Protein AF-A0A2D6MKY8-F1 (afdb_monomer)

Structure (mmCIF, N/CA/C/O backbone):
data_AF-A0A2D6MKY8-F1
#
_entry.id   AF-A0A2D6MKY8-F1
#
loop_
_atom_site.group_PDB
_atom_site.id
_atom_site.type_symbol
_atom_site.label_atom_id
_atom_site.label_alt_id
_atom_site.label_comp_id
_atom_site.label_asym_id
_atom_site.label_entity_id
_atom_site.label_seq_id
_atom_site.pdbx_PDB_ins_code
_atom_site.Cartn_x
_atom_site.Cartn_y
_atom_site.Cartn_z
_atom_site.occupancy
_atom_site.B_iso_or_equiv
_atom_site.auth_seq_id
_atom_site.auth_comp_id
_atom_site.auth_asym_id
_atom_site.auth_atom_id
_atom_site.pdbx_PDB_model_num
ATOM 1 N N . MET A 1 1 ? 6.690 17.972 -72.635 1.00 41.25 1 MET A N 1
ATOM 2 C CA . MET A 1 1 ? 5.866 16.744 -72.616 1.00 41.25 1 MET A CA 1
ATOM 3 C C . MET A 1 1 ? 5.129 16.694 -71.285 1.00 41.25 1 MET A C 1
ATOM 5 O O . MET A 1 1 ? 5.788 16.680 -70.257 1.00 41.25 1 MET A O 1
ATOM 9 N N . LYS A 1 2 ? 3.791 16.780 -71.286 1.00 45.19 2 LYS A N 1
ATOM 10 C CA . LYS A 1 2 ? 2.967 16.694 -70.068 1.00 45.19 2 LYS A CA 1
ATOM 11 C C . LYS A 1 2 ? 2.595 15.227 -69.846 1.00 45.19 2 LYS A C 1
ATOM 13 O O . LYS A 1 2 ? 1.882 14.656 -70.664 1.00 45.19 2 LYS A O 1
ATOM 18 N N . TYR A 1 3 ? 3.110 14.628 -68.776 1.00 59.69 3 TYR A N 1
ATOM 19 C CA . TYR A 1 3 ? 2.708 13.298 -68.326 1.00 59.69 3 TYR A CA 1
ATOM 20 C C . TYR A 1 3 ? 1.316 13.423 -67.694 1.00 59.69 3 TYR A C 1
ATOM 22 O O . TYR A 1 3 ? 1.170 14.023 -66.632 1.00 59.69 3 TYR A O 1
ATOM 30 N N . CYS A 1 4 ? 0.282 12.922 -68.367 1.00 58.62 4 CYS A N 1
ATOM 31 C CA . CYS A 1 4 ? -1.049 12.783 -67.783 1.00 58.62 4 CYS A CA 1
ATOM 32 C C . CYS A 1 4 ? -1.117 11.414 -67.091 1.00 58.62 4 CYS A C 1
ATOM 34 O O . CYS A 1 4 ? -1.201 10.403 -67.793 1.00 58.62 4 CYS A O 1
ATOM 36 N N . PRO A 1 5 ? -1.054 11.333 -65.748 1.00 57.97 5 PRO A N 1
ATOM 37 C CA . PRO A 1 5 ? -1.194 10.058 -65.062 1.00 57.97 5 PRO A CA 1
ATOM 38 C C . PRO A 1 5 ? -2.593 9.484 -65.313 1.00 57.97 5 PRO A C 1
ATOM 40 O O . PRO A 1 5 ? -3.615 10.169 -65.217 1.00 57.97 5 PRO A O 1
ATOM 43 N N . ASN A 1 6 ? -2.623 8.207 -65.679 1.00 61.47 6 ASN A N 1
ATOM 44 C CA . ASN A 1 6 ? -3.831 7.485 -66.043 1.00 61.47 6 ASN A CA 1
ATOM 45 C C . ASN A 1 6 ? -4.686 7.251 -64.782 1.00 61.47 6 ASN A C 1
ATOM 47 O O . ASN A 1 6 ? -4.339 6.429 -63.932 1.00 61.47 6 ASN A O 1
ATOM 51 N N . LYS A 1 7 ? -5.801 7.987 -64.646 1.00 61.12 7 LYS A N 1
ATOM 52 C CA . LYS A 1 7 ? -6.667 8.013 -63.444 1.00 61.12 7 LYS A CA 1
ATOM 53 C C . LYS A 1 7 ? -7.149 6.633 -62.970 1.00 61.12 7 LYS A C 1
ATOM 55 O O . LYS A 1 7 ? -7.474 6.483 -61.798 1.00 61.12 7 LYS A O 1
ATOM 60 N N . LYS A 1 8 ? -7.167 5.616 -63.838 1.00 65.88 8 LYS A N 1
ATOM 61 C CA . LYS A 1 8 ? -7.586 4.253 -63.468 1.00 65.88 8 LYS A CA 1
ATOM 62 C C . LYS A 1 8 ? -6.574 3.509 -62.585 1.00 65.88 8 LYS A C 1
ATOM 64 O O . LYS A 1 8 ? -6.984 2.643 -61.823 1.00 65.88 8 LYS A O 1
ATOM 69 N N . SER A 1 9 ? -5.286 3.868 -62.622 1.00 59.31 9 SER A N 1
ATOM 70 C CA . SER A 1 9 ? -4.262 3.196 -61.805 1.00 59.31 9 SER A CA 1
ATOM 71 C C . SER A 1 9 ? -4.267 3.646 -60.340 1.00 59.31 9 SER A C 1
ATOM 73 O O . SER A 1 9 ? -3.895 2.869 -59.466 1.00 59.31 9 SER A O 1
ATOM 75 N N . ALA A 1 10 ? -4.702 4.877 -60.054 1.00 63.34 10 ALA A N 1
ATOM 76 C CA . ALA A 1 10 ? -4.711 5.420 -58.693 1.00 63.34 10 ALA A CA 1
ATOM 77 C C . ALA A 1 10 ? -5.796 4.777 -57.808 1.00 63.34 10 ALA A C 1
ATOM 79 O O . ALA A 1 10 ? -5.585 4.567 -56.618 1.00 63.34 10 ALA A O 1
ATOM 80 N N . VAL A 1 11 ? -6.936 4.404 -58.401 1.00 73.44 11 VAL A N 1
ATOM 81 C CA . VAL A 1 11 ? -8.068 3.806 -57.670 1.00 73.44 11 VAL A CA 1
ATOM 82 C C . VAL A 1 11 ? -7.746 2.385 -57.194 1.00 73.44 11 VAL A C 1
ATOM 84 O O . VAL A 1 11 ? -8.115 2.008 -56.086 1.00 73.44 11 VAL A O 1
ATOM 87 N N . SER A 1 12 ? -6.997 1.611 -57.989 1.00 76.88 12 SER A N 1
ATOM 88 C CA . SER A 1 12 ? -6.609 0.244 -57.616 1.00 76.88 12 SER A CA 1
ATOM 89 C C . SER A 1 12 ? -5.630 0.207 -56.438 1.00 76.88 12 SER A C 1
ATOM 91 O O . SER A 1 12 ? -5.727 -0.690 -55.607 1.00 76.88 12 SER A O 1
ATOM 93 N N . GLY A 1 13 ? -4.700 1.165 -56.349 1.00 82.00 13 GLY A N 1
ATOM 94 C CA . GLY A 1 13 ? -3.733 1.221 -55.247 1.00 82.00 13 GLY A CA 1
ATOM 95 C C . GLY A 1 13 ? -4.385 1.578 -53.910 1.00 82.00 13 GLY A C 1
ATOM 96 O O . GLY A 1 13 ? -4.077 0.968 -52.889 1.00 82.00 13 GLY A O 1
ATOM 97 N N . PHE A 1 14 ? -5.342 2.510 -53.928 1.00 85.25 14 PHE A N 1
ATOM 98 C CA . PHE A 1 14 ? -6.072 2.917 -52.727 1.00 85.25 14 PHE A CA 1
ATOM 99 C C . PHE A 1 14 ? -6.898 1.765 -52.135 1.00 85.25 14 PHE A C 1
ATOM 101 O O . PHE A 1 14 ? -6.874 1.545 -50.928 1.00 85.25 14 PHE A O 1
ATOM 108 N N . LEU A 1 15 ? -7.570 0.978 -52.983 1.00 87.31 15 LEU A N 1
ATOM 109 C CA . LEU A 1 15 ? -8.406 -0.139 -52.532 1.00 87.31 15 LEU A CA 1
ATOM 110 C C . LEU A 1 15 ? -7.569 -1.243 -51.863 1.00 87.31 15 LEU A C 1
ATOM 112 O O . LEU A 1 15 ? -7.952 -1.753 -50.813 1.00 87.31 15 LEU A O 1
ATOM 116 N N . VAL A 1 16 ? -6.388 -1.552 -52.412 1.00 91.81 16 VAL A N 1
ATOM 117 C CA . VAL A 1 16 ? -5.452 -2.515 -51.805 1.00 91.81 16 VAL A CA 1
ATOM 118 C C . VAL A 1 16 ? -4.926 -2.006 -50.459 1.00 91.81 16 VAL A C 1
ATOM 120 O O . VAL A 1 16 ? -4.870 -2.776 -49.504 1.00 91.81 16 VAL A O 1
ATOM 123 N N . MET A 1 17 ? -4.600 -0.714 -50.347 1.00 92.69 17 MET A N 1
ATOM 124 C CA . MET A 1 17 ? -4.137 -0.121 -49.087 1.00 92.69 17 MET A CA 1
ATOM 125 C C . MET A 1 17 ? -5.210 -0.196 -47.991 1.00 92.69 17 MET A C 1
ATOM 127 O O . MET A 1 17 ? -4.912 -0.613 -46.874 1.00 92.69 17 MET A O 1
ATOM 131 N N . VAL A 1 18 ? -6.464 0.135 -48.319 1.00 93.19 18 VAL A N 1
ATOM 132 C CA . VAL A 1 18 ? -7.596 0.020 -47.385 1.00 93.19 18 VAL A CA 1
ATOM 133 C C . VAL A 1 18 ? -7.796 -1.434 -46.957 1.00 93.19 18 VAL A C 1
ATOM 135 O O . VAL A 1 18 ? -7.957 -1.694 -45.768 1.00 93.19 18 VAL A O 1
ATOM 138 N N . LEU A 1 19 ? -7.714 -2.398 -47.880 1.00 94.00 19 LEU A N 1
ATOM 139 C CA . LEU A 1 19 ? -7.832 -3.823 -47.551 1.00 94.00 19 LEU A CA 1
ATOM 140 C C . LEU A 1 19 ? -6.742 -4.295 -46.579 1.00 94.00 19 LEU A C 1
ATOM 142 O O . LEU A 1 19 ? -7.055 -5.004 -45.627 1.00 94.00 19 LEU A O 1
ATOM 146 N N . ILE A 1 20 ? -5.490 -3.869 -46.776 1.00 94.38 20 ILE A N 1
ATOM 147 C CA . ILE A 1 20 ? -4.373 -4.218 -45.884 1.00 94.38 20 ILE A CA 1
ATOM 148 C C . ILE A 1 20 ? -4.573 -3.609 -44.492 1.00 94.38 20 ILE A C 1
ATOM 150 O O . ILE A 1 20 ? -4.412 -4.313 -43.498 1.00 94.38 20 ILE A O 1
ATOM 154 N N . ILE A 1 21 ? -4.970 -2.333 -44.408 1.00 95.06 21 ILE A N 1
ATOM 155 C CA . ILE A 1 21 ? -5.245 -1.665 -43.125 1.00 95.06 21 ILE A CA 1
ATOM 156 C C . ILE A 1 21 ? -6.397 -2.365 -42.397 1.00 95.06 21 ILE A C 1
ATOM 158 O O . ILE A 1 21 ? -6.294 -2.635 -41.203 1.00 95.06 21 ILE A O 1
ATOM 162 N N . THR A 1 22 ? -7.465 -2.715 -43.117 1.00 94.81 22 THR A N 1
ATOM 163 C CA . THR A 1 22 ? -8.639 -3.375 -42.529 1.00 94.81 22 THR A CA 1
ATOM 164 C C . THR A 1 22 ? -8.292 -4.785 -42.050 1.00 94.81 22 THR A C 1
ATOM 166 O O . THR A 1 22 ? -8.635 -5.148 -40.931 1.00 94.81 22 THR A O 1
ATOM 169 N N . ALA A 1 23 ? -7.555 -5.568 -42.847 1.00 94.44 23 ALA A N 1
ATOM 170 C CA . ALA A 1 23 ? -7.092 -6.898 -42.451 1.00 94.44 23 ALA A CA 1
ATOM 171 C C . ALA A 1 23 ? -6.151 -6.836 -41.237 1.00 94.44 23 ALA A C 1
ATOM 173 O O . ALA A 1 23 ? -6.285 -7.643 -40.320 1.00 94.44 23 ALA A O 1
ATOM 174 N N . GLY A 1 24 ? -5.253 -5.846 -41.192 1.00 95.44 24 GLY A N 1
ATOM 175 C CA . GLY A 1 24 ? -4.394 -5.590 -40.035 1.00 95.44 24 GLY A CA 1
ATOM 176 C C . GLY A 1 24 ? -5.199 -5.264 -38.776 1.00 95.44 24 GLY A C 1
ATOM 177 O O . GLY A 1 24 ? -4.961 -5.861 -37.729 1.00 95.44 24 GLY A O 1
ATOM 178 N N . PHE A 1 25 ? -6.205 -4.392 -38.888 1.00 94.88 25 PHE A N 1
ATOM 179 C CA . PHE A 1 25 ? -7.111 -4.072 -37.782 1.00 94.88 25 PHE A CA 1
ATOM 180 C C . PHE A 1 25 ? -7.887 -5.292 -37.291 1.00 94.88 25 PHE A C 1
ATOM 182 O O . PHE A 1 25 ? -7.993 -5.488 -36.086 1.00 94.88 25 PHE A O 1
ATOM 189 N N . VAL A 1 26 ? -8.387 -6.135 -38.199 1.00 93.50 26 VAL A N 1
ATOM 190 C CA . VAL A 1 26 ? -9.099 -7.369 -37.839 1.00 93.50 26 VAL A CA 1
ATOM 191 C C . VAL A 1 26 ? -8.179 -8.319 -37.072 1.00 93.50 26 VAL A C 1
ATOM 193 O O . VAL A 1 26 ? -8.570 -8.815 -36.020 1.00 93.50 26 VAL A O 1
ATOM 196 N N . VAL A 1 27 ? -6.943 -8.534 -37.535 1.00 93.56 27 VAL A N 1
ATOM 197 C CA . VAL A 1 27 ? -5.976 -9.386 -36.820 1.00 93.56 27 VAL A CA 1
ATOM 198 C C . VAL A 1 27 ? -5.675 -8.825 -35.430 1.00 93.56 27 VAL A C 1
ATOM 200 O O . VAL A 1 27 ? -5.744 -9.567 -34.455 1.00 93.56 27 VAL A O 1
ATOM 203 N N . ILE A 1 28 ? -5.412 -7.521 -35.314 1.00 90.94 28 ILE A N 1
ATOM 204 C CA . ILE A 1 28 ? -5.176 -6.867 -34.019 1.00 90.94 28 ILE A CA 1
ATOM 205 C C . ILE A 1 28 ? -6.395 -7.030 -33.101 1.00 90.94 28 ILE A C 1
ATOM 207 O O . ILE A 1 28 ? -6.236 -7.377 -31.933 1.00 90.94 28 ILE A O 1
ATOM 211 N N . PHE A 1 29 ? -7.607 -6.850 -33.629 1.00 86.31 29 PHE A N 1
ATOM 212 C CA . PHE A 1 29 ? -8.849 -6.956 -32.867 1.00 86.31 29 PHE A CA 1
ATOM 213 C C . PHE A 1 29 ? -9.146 -8.383 -32.390 1.00 86.31 29 PHE A C 1
ATOM 215 O O . PHE A 1 29 ? -9.738 -8.544 -31.332 1.00 86.31 29 PHE A O 1
ATOM 222 N N . PHE A 1 30 ? -8.730 -9.421 -33.124 1.00 83.94 30 PHE A N 1
ATOM 223 C CA . PHE A 1 30 ? -8.883 -10.817 -32.688 1.00 83.94 30 PHE A CA 1
ATOM 224 C C . PHE A 1 30 ? -7.768 -11.281 -31.747 1.00 83.94 30 PHE A C 1
ATOM 226 O O . PHE A 1 30 ? -8.019 -12.074 -30.841 1.00 83.94 30 PHE A O 1
ATOM 233 N N . VAL A 1 31 ? -6.544 -10.789 -31.935 1.00 85.00 31 VAL A N 1
ATOM 234 C CA . VAL A 1 31 ? -5.397 -11.169 -31.101 1.00 85.00 31 VAL A CA 1
ATOM 235 C C . VAL A 1 31 ? -5.423 -10.441 -29.755 1.00 85.00 31 VAL A C 1
ATOM 237 O O . VAL A 1 31 ? -5.074 -11.043 -28.742 1.00 85.00 31 VAL A O 1
ATOM 240 N N . MET A 1 32 ? -5.890 -9.187 -29.706 1.00 79.19 32 MET A N 1
ATOM 241 C CA . MET A 1 32 ? -5.954 -8.420 -28.457 1.00 79.19 32 MET A CA 1
ATOM 242 C C . MET A 1 32 ? -6.765 -9.130 -27.361 1.00 79.19 32 MET A C 1
ATOM 244 O O . MET A 1 32 ? -6.197 -9.344 -26.300 1.00 79.19 32 MET A O 1
ATOM 248 N N . PRO A 1 33 ? -8.022 -9.570 -27.566 1.00 72.19 33 PRO A N 1
ATOM 249 C CA . PRO A 1 33 ? -8.788 -10.268 -26.534 1.00 72.19 33 PRO A CA 1
ATOM 250 C C . PRO A 1 33 ? -8.132 -11.569 -26.067 1.00 72.19 33 PRO A C 1
ATOM 252 O O . PRO A 1 33 ? -8.279 -11.934 -24.909 1.00 72.19 33 PRO A O 1
ATOM 255 N N . MET A 1 34 ? -7.393 -12.260 -26.942 1.00 71.75 34 MET A N 1
ATOM 256 C CA . MET A 1 34 ? -6.705 -13.507 -26.595 1.00 71.75 34 MET A CA 1
ATOM 257 C C . MET A 1 34 ? -5.470 -13.261 -25.717 1.00 71.75 34 MET A C 1
ATOM 259 O O . MET A 1 34 ? -5.207 -14.039 -24.809 1.00 71.75 34 MET A O 1
ATOM 263 N N . ILE A 1 35 ? -4.747 -12.162 -25.951 1.00 69.56 35 ILE A N 1
ATOM 264 C CA . ILE A 1 35 ? -3.648 -11.713 -25.079 1.00 69.56 35 ILE A CA 1
ATOM 265 C C . ILE A 1 35 ? -4.205 -11.100 -23.784 1.00 69.56 35 ILE A C 1
ATOM 267 O O . ILE A 1 35 ? -3.620 -11.264 -22.718 1.00 69.56 35 ILE A O 1
ATOM 271 N N . LEU A 1 36 ? -5.350 -10.420 -23.866 1.00 64.31 36 LEU A N 1
ATOM 272 C CA . LEU A 1 36 ? -5.980 -9.729 -22.742 1.00 64.31 36 LEU A CA 1
ATOM 273 C C . LEU A 1 36 ? -6.775 -10.659 -21.815 1.00 64.31 36 LEU A C 1
ATOM 275 O O . LEU A 1 36 ? -6.898 -10.356 -20.635 1.00 64.31 36 LEU A O 1
ATOM 279 N N . GLY A 1 37 ? -7.276 -11.796 -22.306 1.00 57.84 37 GLY A N 1
ATOM 280 C CA . GLY A 1 37 ? -8.052 -12.763 -21.518 1.00 57.84 37 GLY A CA 1
ATOM 281 C C . GLY A 1 37 ? -7.249 -13.489 -20.433 1.00 57.84 37 GLY A C 1
ATOM 282 O O . GLY A 1 37 ? -7.840 -14.070 -19.531 1.00 57.84 37 GLY A O 1
ATOM 283 N N . GLY A 1 38 ? -5.917 -13.423 -20.506 1.00 56.50 38 GLY A N 1
ATOM 284 C CA . GLY A 1 38 ? -4.999 -13.818 -19.437 1.00 56.50 38 GLY A CA 1
ATOM 285 C C . GLY A 1 38 ? -3.973 -12.728 -19.139 1.00 56.50 38 GLY A C 1
ATOM 286 O O . GLY A 1 38 ? -2.870 -13.045 -18.704 1.00 56.50 38 GLY A O 1
ATOM 287 N N . ALA A 1 39 ? -4.280 -11.463 -19.459 1.00 54.44 39 ALA A N 1
ATOM 288 C CA . ALA A 1 39 ? -3.331 -10.383 -19.238 1.00 54.44 39 ALA A CA 1
ATOM 289 C C . ALA A 1 39 ? -2.986 -10.307 -17.753 1.00 54.44 39 ALA A C 1
ATOM 291 O O . ALA A 1 39 ? -3.849 -10.041 -16.917 1.00 54.44 39 ALA A O 1
ATOM 292 N N . ASN A 1 40 ? -1.699 -10.504 -17.467 1.00 74.81 40 ASN A N 1
ATOM 293 C CA . ASN A 1 40 ? -1.103 -10.202 -16.177 1.00 74.81 40 ASN A CA 1
ATOM 294 C C . ASN A 1 40 ? -1.567 -8.809 -15.742 1.00 74.81 40 ASN A C 1
ATOM 296 O O . ASN A 1 40 ? -1.554 -7.875 -16.546 1.00 74.81 40 ASN A O 1
ATOM 300 N N . ILE A 1 41 ? -1.952 -8.674 -14.477 1.00 81.75 41 ILE A N 1
ATOM 301 C CA . ILE A 1 41 ? -2.431 -7.441 -13.829 1.00 81.75 41 ILE A CA 1
ATOM 302 C C . ILE A 1 41 ? -1.555 -6.238 -14.217 1.00 81.75 41 ILE A C 1
ATOM 304 O O . ILE A 1 41 ? -2.052 -5.197 -14.646 1.00 81.75 41 ILE A O 1
ATOM 308 N N . ALA A 1 42 ? -0.238 -6.456 -14.242 1.00 83.88 42 ALA A N 1
ATOM 309 C CA . ALA A 1 42 ? 0.769 -5.490 -14.666 1.00 83.88 42 ALA A CA 1
ATOM 310 C C . ALA A 1 42 ? 0.531 -4.878 -16.065 1.00 83.88 42 ALA A C 1
ATOM 312 O O . ALA A 1 42 ? 0.837 -3.705 -16.291 1.00 83.88 42 ALA A O 1
ATOM 313 N N . ALA A 1 43 ? -0.010 -5.635 -17.023 1.00 86.00 43 ALA A N 1
ATOM 314 C CA . ALA A 1 43 ? -0.321 -5.138 -18.361 1.00 86.00 43 ALA A CA 1
ATOM 315 C C . ALA A 1 43 ? -1.550 -4.218 -18.354 1.00 86.00 43 ALA A C 1
ATOM 317 O O . ALA A 1 43 ? -1.516 -3.163 -18.990 1.00 86.00 43 ALA A O 1
ATOM 318 N N . ALA A 1 44 ? -2.604 -4.577 -17.612 1.00 88.31 44 ALA A N 1
ATOM 319 C CA . ALA A 1 44 ? -3.780 -3.722 -17.438 1.00 88.31 44 ALA A CA 1
ATOM 320 C C . ALA A 1 44 ? -3.408 -2.412 -16.719 1.00 88.31 44 ALA A C 1
ATOM 322 O O . ALA A 1 44 ? -3.799 -1.330 -17.165 1.00 88.31 44 ALA A O 1
ATOM 323 N N . ASP A 1 45 ? -2.565 -2.501 -15.687 1.00 90.56 45 ASP A N 1
ATOM 324 C CA . ASP A 1 45 ? -2.033 -1.343 -14.960 1.00 90.56 45 ASP A CA 1
ATOM 325 C C . ASP A 1 45 ? -1.200 -0.442 -15.862 1.00 90.56 45 ASP A C 1
ATOM 327 O O . ASP A 1 45 ? -1.401 0.772 -15.889 1.00 90.56 45 ASP A O 1
ATOM 331 N N . SER A 1 46 ? -0.315 -1.032 -16.667 1.00 89.12 46 SER A N 1
ATOM 332 C CA . SER A 1 46 ? 0.512 -0.294 -17.624 1.00 89.12 46 SER A CA 1
ATO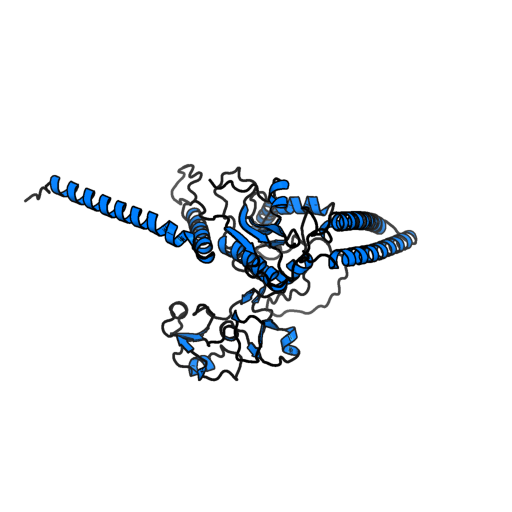M 333 C C . SER A 1 46 ? -0.327 0.409 -18.695 1.00 89.12 46 SER A C 1
ATOM 335 O O . SER A 1 46 ? -0.020 1.542 -19.070 1.00 89.12 46 SER A O 1
ATOM 337 N N . MET A 1 47 ? -1.401 -0.225 -19.182 1.00 90.62 47 MET A N 1
ATOM 338 C CA . MET A 1 47 ? -2.321 0.387 -20.149 1.00 90.62 47 MET A CA 1
ATOM 339 C C . MET A 1 47 ? -3.097 1.555 -19.540 1.00 90.62 47 MET A C 1
ATOM 341 O O . MET A 1 47 ? -3.165 2.625 -20.150 1.00 90.62 47 MET A O 1
ATOM 345 N N . CYS A 1 48 ? -3.644 1.378 -18.335 1.00 93.94 48 CYS A N 1
ATOM 346 C CA . CYS A 1 48 ? -4.320 2.459 -17.625 1.00 93.94 48 CYS A CA 1
ATOM 347 C C . CYS A 1 48 ? -3.351 3.617 -17.357 1.00 93.94 48 CYS A C 1
ATOM 349 O O . CYS A 1 48 ? -3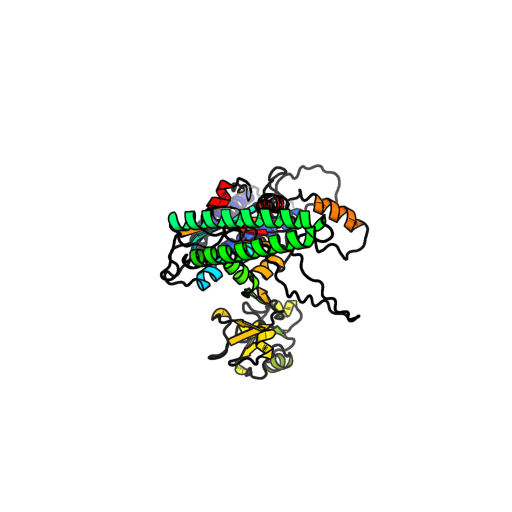.640 4.740 -17.776 1.00 93.94 48 CYS A O 1
ATOM 351 N N . ARG A 1 49 ? -2.162 3.345 -16.805 1.00 94.56 49 ARG A N 1
ATOM 352 C CA . ARG A 1 49 ? -1.119 4.354 -16.567 1.00 94.56 49 ARG A CA 1
ATOM 353 C C . ARG A 1 49 ? -0.726 5.090 -17.847 1.00 94.56 49 ARG A C 1
ATOM 355 O O . ARG A 1 49 ? -0.587 6.311 -17.845 1.00 94.56 49 ARG A O 1
ATOM 362 N N . GLY A 1 50 ? -0.605 4.369 -18.962 1.00 93.44 50 GLY A N 1
ATOM 363 C CA . GLY A 1 50 ? -0.376 4.959 -20.280 1.00 93.44 50 GLY A CA 1
ATOM 364 C C . GLY A 1 50 ? -1.495 5.916 -20.701 1.00 93.44 50 GLY A C 1
ATOM 365 O O . GLY A 1 50 ? -1.210 7.018 -21.167 1.00 93.44 50 GLY A O 1
ATOM 366 N N . SER A 1 51 ? -2.763 5.541 -20.497 1.00 92.44 51 SER A N 1
ATOM 367 C CA . SER A 1 51 ? -3.911 6.414 -20.791 1.00 92.44 51 SER A CA 1
ATOM 368 C C . SER A 1 51 ? -3.964 7.651 -19.888 1.00 92.44 51 SER A C 1
ATOM 370 O O . SER A 1 51 ? -4.239 8.747 -20.372 1.00 92.44 51 SER A O 1
ATOM 372 N N . VAL A 1 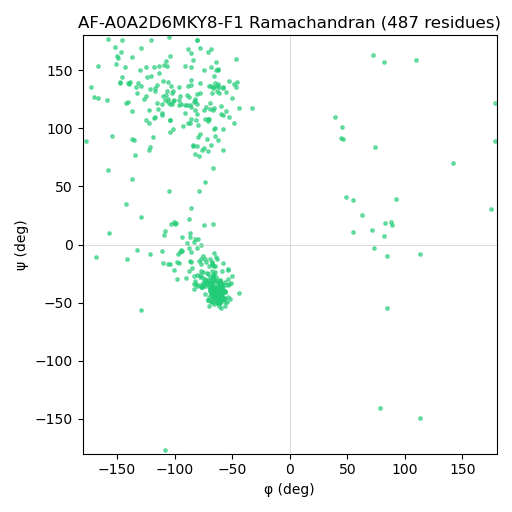52 ? -3.607 7.499 -18.609 1.00 92.31 52 VAL A N 1
ATOM 373 C CA . VAL A 1 52 ? -3.498 8.586 -17.629 1.00 92.31 52 VAL A CA 1
ATOM 374 C C . VAL A 1 52 ? -2.408 9.583 -18.048 1.00 92.31 52 VAL A C 1
ATOM 376 O O . VAL A 1 52 ? -2.668 10.783 -18.126 1.00 92.31 52 VAL A O 1
ATOM 379 N N . ALA A 1 53 ? -1.225 9.097 -18.435 1.00 91.81 53 ALA A N 1
ATOM 380 C CA . ALA A 1 53 ? -0.130 9.938 -18.924 1.00 91.81 53 ALA A CA 1
ATOM 381 C C . ALA A 1 53 ? -0.447 10.630 -20.265 1.00 91.81 53 ALA A C 1
ATOM 383 O O . ALA A 1 53 ? -0.054 11.775 -20.490 1.00 91.81 53 ALA A O 1
ATOM 384 N N . LEU A 1 54 ? -1.159 9.954 -21.175 1.00 89.62 54 LEU A N 1
ATOM 385 C CA . LEU A 1 54 ? -1.632 10.568 -22.420 1.00 89.62 54 LEU A CA 1
ATOM 386 C C . LEU A 1 54 ? -2.632 11.687 -22.140 1.00 89.62 54 LEU A C 1
ATOM 388 O O . LEU A 1 54 ? -2.577 12.725 -22.796 1.00 89.62 54 LEU A O 1
ATOM 392 N N . ARG A 1 55 ? -3.527 11.483 -21.171 1.00 85.88 55 ARG A N 1
ATOM 393 C CA . ARG A 1 55 ? -4.506 12.491 -20.771 1.00 85.88 55 ARG A CA 1
ATOM 394 C C . ARG A 1 55 ? -3.833 13.743 -20.226 1.00 85.88 55 ARG A C 1
ATOM 396 O O . ARG A 1 55 ? -4.170 14.837 -20.670 1.00 85.88 55 ARG A O 1
ATOM 403 N N . ASP A 1 56 ? -2.862 13.584 -19.333 1.00 87.19 56 ASP A N 1
ATOM 404 C CA . ASP A 1 56 ? -2.086 14.704 -18.794 1.00 87.19 56 ASP A CA 1
ATOM 405 C C . ASP A 1 56 ? -1.446 15.550 -19.911 1.00 87.19 56 ASP A C 1
ATOM 407 O O . ASP A 1 56 ? -1.685 16.756 -20.002 1.00 87.19 56 ASP A O 1
ATOM 411 N N . LYS A 1 57 ? -0.768 14.900 -20.869 1.00 86.50 57 LYS A N 1
ATOM 412 C CA . LYS A 1 57 ? -0.158 15.588 -22.022 1.00 86.50 57 LYS A CA 1
ATOM 413 C C . LYS A 1 57 ? -1.159 16.313 -22.918 1.00 86.50 57 LYS A C 1
ATOM 415 O O . LYS A 1 57 ? -0.858 17.387 -23.430 1.00 86.50 57 LYS A O 1
ATOM 420 N N . THR A 1 58 ? -2.353 15.756 -23.128 1.00 81.62 58 THR A N 1
ATOM 421 C CA . THR A 1 58 ? -3.362 16.430 -23.962 1.00 81.62 58 THR A CA 1
ATOM 422 C C . THR A 1 58 ? -3.857 17.745 -23.360 1.00 81.62 58 THR A C 1
ATOM 424 O O . THR A 1 58 ? -4.281 18.620 -24.110 1.00 81.62 58 THR A O 1
ATOM 427 N N . TYR A 1 59 ? -3.764 17.936 -22.041 1.00 71.12 59 TYR A N 1
ATOM 428 C CA . TYR A 1 59 ? -4.158 19.198 -21.412 1.00 71.12 59 TYR A CA 1
ATOM 429 C C . TYR A 1 59 ? -3.102 20.289 -21.492 1.00 71.12 59 TYR A C 1
ATOM 431 O O . TYR A 1 59 ? -3.456 21.466 -21.568 1.00 71.12 59 TYR A O 1
ATOM 439 N N . THR A 1 60 ? -1.824 19.926 -21.431 1.00 66.25 60 THR A N 1
ATOM 440 C CA . THR A 1 60 ? -0.733 20.904 -21.389 1.00 66.25 60 THR A CA 1
ATOM 441 C C . THR A 1 60 ? -0.471 21.527 -22.760 1.00 66.25 60 THR A C 1
ATOM 443 O O . THR A 1 60 ? -0.236 22.733 -22.843 1.00 66.25 60 THR A O 1
ATOM 446 N N . ASP A 1 61 ? -0.593 20.749 -23.838 1.00 61.09 61 ASP A N 1
ATOM 447 C CA . ASP A 1 61 ? -0.201 21.182 -25.187 1.00 61.09 61 ASP A CA 1
ATOM 448 C C . ASP A 1 61 ? -1.291 21.955 -25.959 1.00 61.09 61 ASP A C 1
ATOM 450 O O . ASP A 1 61 ? -0.990 22.611 -26.957 1.00 61.09 61 ASP A O 1
ATOM 454 N N . ILE A 1 62 ? -2.555 21.920 -25.517 1.00 62.41 62 ILE A N 1
ATOM 455 C CA . ILE A 1 62 ? -3.676 22.562 -26.236 1.00 62.41 62 ILE A CA 1
ATOM 456 C C . ILE A 1 62 ? -3.900 24.023 -25.805 1.00 62.41 62 ILE A C 1
ATOM 458 O O . ILE A 1 62 ? -4.769 24.678 -26.363 1.00 62.41 62 ILE A O 1
ATOM 462 N N . SER A 1 63 ? -3.106 24.600 -24.893 1.00 52.34 63 SER A N 1
ATOM 463 C CA . SER A 1 63 ? -3.194 26.041 -24.585 1.00 52.34 63 SER A CA 1
ATOM 464 C C . SER A 1 63 ? -2.759 26.870 -25.809 1.00 52.34 63 SER A C 1
ATOM 466 O O . SER A 1 63 ? -1.555 27.000 -26.066 1.00 52.34 63 SER A O 1
ATOM 468 N N . PRO A 1 64 ? -3.680 27.412 -26.633 1.00 55.03 64 PRO A N 1
ATOM 469 C CA . PRO A 1 64 ? -3.313 27.963 -27.921 1.00 55.03 64 PRO A CA 1
ATOM 470 C C . PRO A 1 64 ? -2.776 29.370 -27.684 1.00 55.03 64 PRO A C 1
ATOM 472 O O . PRO A 1 64 ? -3.525 30.313 -27.446 1.00 55.03 64 PRO A O 1
ATOM 475 N N . GLY A 1 65 ? -1.463 29.547 -27.815 1.00 58.91 65 GLY A N 1
ATOM 476 C CA . GLY A 1 65 ? -0.815 30.864 -27.833 1.00 58.91 65 GLY A CA 1
ATOM 477 C C . GLY A 1 65 ? -1.170 31.730 -29.055 1.00 58.91 65 GLY A C 1
ATOM 478 O O . GLY A 1 65 ? -0.433 32.661 -29.371 1.00 58.91 65 GLY A O 1
ATOM 479 N N . ILE A 1 66 ? -2.250 31.425 -29.784 1.00 54.34 66 ILE A N 1
ATOM 480 C CA . ILE A 1 66 ? -2.618 32.083 -31.041 1.00 54.34 66 ILE A CA 1
ATOM 481 C C . ILE A 1 66 ? -4.114 32.428 -31.038 1.00 54.34 66 ILE A C 1
ATOM 483 O O . ILE A 1 66 ? -4.924 31.796 -31.705 1.00 54.34 66 ILE A O 1
ATOM 487 N N . GLY A 1 67 ? -4.445 33.499 -30.317 1.00 60.19 67 GLY A N 1
ATOM 488 C CA . GLY A 1 67 ? -5.678 34.269 -30.491 1.00 60.19 67 GLY A CA 1
ATOM 489 C C . GLY A 1 67 ? -6.942 33.707 -29.819 1.00 60.19 67 GLY A C 1
ATOM 490 O O . GLY A 1 67 ? -7.030 32.514 -29.545 1.00 60.19 67 GLY A O 1
ATOM 491 N N . PRO A 1 68 ? -7.934 34.579 -29.550 1.00 54.31 68 PRO A N 1
ATOM 492 C CA . PRO A 1 68 ? -9.202 34.214 -28.931 1.00 54.31 68 PRO A CA 1
ATOM 493 C C . PRO A 1 68 ? -10.065 33.482 -29.958 1.00 54.31 68 PRO A C 1
ATOM 495 O O . PRO A 1 68 ? -10.889 34.079 -30.650 1.00 54.31 68 PRO A O 1
ATOM 498 N N . VAL A 1 69 ? -9.835 32.185 -30.107 1.00 56.19 69 VAL A N 1
ATOM 499 C CA . VAL A 1 69 ? -10.840 31.306 -30.685 1.00 56.19 69 VAL A CA 1
ATOM 500 C C . VAL A 1 69 ? -11.478 30.601 -29.500 1.00 56.19 69 VAL A C 1
ATOM 502 O O . VAL A 1 69 ? -10.902 29.656 -28.969 1.00 56.19 69 VAL A O 1
ATOM 505 N N . ASP A 1 70 ? -12.645 31.098 -29.080 1.00 55.72 70 ASP A N 1
ATOM 506 C CA . ASP A 1 70 ? -13.569 30.407 -28.172 1.00 55.72 70 ASP A CA 1
ATOM 507 C C . ASP A 1 70 ? -14.116 29.169 -28.897 1.00 55.72 70 ASP A C 1
ATOM 509 O O . ASP A 1 70 ? -15.279 29.094 -29.294 1.00 55.72 70 ASP A O 1
ATOM 513 N N . VAL A 1 71 ? -13.241 28.207 -29.179 1.00 57.09 71 VAL A N 1
ATOM 514 C CA . VAL A 1 71 ? -13.696 26.846 -29.385 1.00 57.09 71 VAL A CA 1
ATOM 515 C C . VAL A 1 71 ? -13.877 26.320 -27.980 1.00 57.09 71 VAL A C 1
ATOM 517 O O . VAL A 1 71 ? -12.902 26.154 -27.248 1.00 57.09 71 VAL A O 1
ATOM 520 N N . ASP A 1 72 ? -15.126 26.077 -27.611 1.00 55.34 72 ASP A N 1
ATOM 521 C CA . ASP A 1 72 ? -15.463 25.158 -26.540 1.00 55.34 72 ASP A CA 1
ATOM 522 C C . ASP A 1 72 ? -14.872 23.791 -26.920 1.00 55.34 72 ASP A C 1
ATOM 524 O O . ASP A 1 72 ? -15.546 22.914 -27.457 1.00 55.34 72 ASP A O 1
ATOM 528 N N . ILE A 1 73 ? -13.570 23.602 -26.669 1.00 55.03 73 ILE A N 1
ATOM 529 C CA . ILE A 1 73 ? -12.909 22.294 -26.608 1.00 55.03 73 ILE A CA 1
ATOM 530 C C . ILE A 1 73 ? -13.359 21.658 -25.288 1.00 55.03 73 ILE A C 1
ATOM 532 O O . ILE A 1 73 ? -12.573 21.308 -24.412 1.00 55.03 73 ILE A O 1
ATOM 536 N N . ILE A 1 74 ? -14.673 21.603 -25.109 1.00 53.06 74 ILE A N 1
ATOM 537 C CA . ILE A 1 74 ? -15.320 20.899 -24.032 1.00 53.06 74 ILE A CA 1
ATOM 538 C C . ILE A 1 74 ? -15.160 19.420 -24.412 1.00 53.06 74 ILE A C 1
ATOM 540 O O . ILE A 1 74 ? -15.575 18.981 -25.482 1.00 53.06 74 ILE A O 1
ATOM 544 N N . GLU A 1 75 ? -14.462 18.680 -23.550 1.00 60.84 75 GLU A N 1
ATOM 545 C CA . GLU A 1 75 ? -14.555 17.217 -23.399 1.00 60.84 75 GLU A CA 1
ATOM 546 C C . GLU A 1 75 ? -13.797 16.264 -24.337 1.00 60.84 75 GLU A C 1
ATOM 548 O O . GLU A 1 75 ? -13.907 15.054 -24.145 1.00 60.84 75 GLU A O 1
ATOM 553 N N . PHE A 1 76 ? -12.914 16.702 -25.241 1.00 61.03 76 PHE A N 1
ATOM 554 C CA . PHE A 1 76 ? -12.039 15.751 -25.967 1.00 61.03 76 PHE A CA 1
ATOM 555 C C . PHE A 1 76 ? -10.837 15.260 -25.137 1.00 61.03 76 PHE A C 1
ATOM 557 O O . PHE A 1 76 ? -9.701 15.213 -25.609 1.00 61.03 76 PHE A O 1
ATOM 564 N N . GLY A 1 77 ? -11.077 14.875 -23.883 1.00 69.19 77 GLY A N 1
ATOM 565 C CA . GLY A 1 77 ? -10.102 14.118 -23.110 1.00 69.19 77 GLY A CA 1
ATOM 566 C C . GLY A 1 77 ? -9.878 12.757 -23.740 1.00 69.19 77 GLY A C 1
ATOM 567 O O . GLY A 1 77 ? -10.835 12.088 -24.133 1.00 69.19 77 GLY A O 1
ATOM 568 N N . THR A 1 78 ? -8.631 12.295 -23.786 1.00 79.62 78 THR A N 1
ATOM 569 C CA . THR A 1 78 ? -8.394 10.873 -24.032 1.00 79.62 78 THR A CA 1
ATOM 570 C C . THR A 1 78 ? -9.170 10.061 -22.982 1.00 79.62 78 THR A C 1
ATOM 572 O O . THR A 1 78 ? -9.150 10.397 -21.783 1.00 79.62 78 THR A O 1
ATOM 575 N N . PRO A 1 79 ? -9.936 9.043 -23.413 1.00 82.50 79 PRO A N 1
ATOM 576 C CA . PRO A 1 79 ? -10.683 8.209 -22.487 1.00 82.50 79 PRO A CA 1
ATOM 577 C C . PRO A 1 79 ? -9.694 7.473 -21.583 1.00 82.50 79 PRO A C 1
ATOM 579 O O . PRO A 1 79 ? -8.666 6.972 -22.048 1.00 82.50 79 PRO A O 1
ATOM 582 N N . LEU A 1 80 ? -9.999 7.421 -20.287 1.00 86.31 80 LEU A N 1
ATOM 583 C CA . LEU A 1 80 ? -9.238 6.603 -19.352 1.00 86.31 80 LEU A CA 1
ATOM 584 C C . LEU A 1 80 ? -9.518 5.136 -19.677 1.00 86.31 80 LEU A C 1
ATOM 586 O O . LEU A 1 80 ? -10.662 4.696 -19.643 1.00 86.31 80 LEU A O 1
ATOM 590 N N . LEU A 1 81 ? -8.471 4.370 -19.978 1.00 90.06 81 LEU A N 1
ATOM 591 C CA . LEU A 1 81 ? -8.576 2.932 -20.262 1.00 90.06 81 LEU A CA 1
ATOM 592 C C . LEU A 1 81 ? -8.484 2.093 -18.979 1.00 90.06 81 LEU A C 1
ATOM 594 O O . LEU A 1 81 ? -8.132 0.915 -19.005 1.00 90.06 81 LEU A O 1
ATOM 598 N N . CYS A 1 82 ? -8.773 2.723 -17.847 1.00 90.12 82 CYS A N 1
ATOM 599 C CA . CYS A 1 82 ? -8.693 2.146 -16.522 1.00 90.12 82 CYS A CA 1
ATOM 600 C C . CYS A 1 82 ? -9.964 1.351 -16.247 1.00 90.12 82 CYS A C 1
ATOM 602 O O . CYS A 1 82 ? -11.056 1.916 -16.203 1.00 90.12 82 CYS A O 1
ATOM 604 N N . LYS A 1 83 ? -9.817 0.037 -16.080 1.00 90.81 83 LYS A N 1
ATOM 605 C CA . LYS A 1 83 ? -10.906 -0.862 -15.698 1.00 90.81 83 LYS A CA 1
ATOM 606 C C . LYS A 1 83 ? -10.686 -1.360 -14.281 1.00 90.81 83 LYS A C 1
ATOM 608 O O . LYS A 1 83 ? -9.560 -1.692 -13.911 1.00 90.81 83 LYS A O 1
ATOM 613 N N . THR A 1 84 ? -11.768 -1.449 -13.520 1.00 92.44 84 THR A N 1
ATOM 614 C CA . THR A 1 84 ? -11.756 -2.128 -12.227 1.00 92.44 84 THR A CA 1
ATOM 615 C C . THR A 1 84 ? -11.393 -3.593 -12.440 1.00 92.44 84 THR A C 1
ATOM 617 O O . THR A 1 84 ? -11.934 -4.242 -13.335 1.00 92.44 84 THR A O 1
ATOM 620 N N . SER A 1 85 ? -10.425 -4.090 -11.674 1.00 92.94 85 SER A N 1
ATOM 621 C CA . SER A 1 85 ? -10.019 -5.498 -11.704 1.00 92.94 85 SER A CA 1
ATOM 622 C C . SER A 1 85 ? -10.545 -6.198 -10.456 1.00 92.94 85 SER A C 1
ATOM 624 O O . SER A 1 85 ? -10.546 -5.610 -9.377 1.00 92.94 85 SER A O 1
ATOM 626 N N . GLU A 1 86 ? -11.016 -7.430 -10.602 1.00 94.62 86 GLU A N 1
ATOM 627 C CA . GLU A 1 86 ? -11.565 -8.212 -9.495 1.00 94.62 86 GLU A CA 1
ATOM 628 C C . GLU A 1 86 ? -10.580 -9.313 -9.105 1.00 94.62 86 GLU A C 1
ATOM 630 O O . GLU A 1 86 ? -10.087 -10.040 -9.968 1.00 94.62 86 GLU A O 1
ATOM 635 N N . PHE A 1 87 ? -10.318 -9.444 -7.808 1.00 94.62 87 PHE A N 1
ATOM 636 C CA . PHE A 1 87 ? -9.429 -10.450 -7.241 1.00 94.62 87 PHE A CA 1
ATOM 637 C C . PHE A 1 87 ? -10.142 -11.275 -6.186 1.00 94.62 87 PHE A C 1
ATOM 639 O O . PHE A 1 87 ? -11.089 -10.822 -5.543 1.00 94.62 87 PHE A O 1
ATOM 646 N N . THR A 1 88 ? -9.671 -12.505 -6.013 1.00 96.19 88 THR A N 1
ATOM 647 C CA . THR A 1 88 ? -10.016 -13.331 -4.859 1.00 96.19 88 THR A CA 1
ATOM 648 C C . THR A 1 88 ? -8.729 -13.615 -4.109 1.00 96.19 88 THR A C 1
ATOM 650 O O . THR A 1 88 ? -7.897 -14.360 -4.621 1.00 96.19 88 THR A O 1
ATOM 653 N N . LEU A 1 89 ? -8.569 -13.002 -2.940 1.00 95.88 89 LEU A N 1
ATOM 654 C CA . LEU A 1 89 ? -7.369 -13.131 -2.117 1.00 95.88 89 LEU A CA 1
ATOM 655 C C . LEU A 1 89 ? -7.657 -13.948 -0.852 1.00 95.88 89 LEU A C 1
ATOM 657 O O . LEU A 1 89 ? -8.800 -13.956 -0.395 1.00 95.88 89 LEU A O 1
ATOM 661 N N . PRO A 1 90 ? -6.647 -14.596 -0.260 1.00 95.06 90 PRO A N 1
ATOM 662 C CA . PRO A 1 90 ? -5.343 -14.853 -0.876 1.00 95.06 90 PRO A CA 1
ATOM 663 C C . PRO A 1 90 ? -5.425 -15.904 -1.986 1.00 95.06 90 PRO A C 1
ATOM 665 O O . PRO A 1 90 ? -6.430 -16.607 -2.092 1.00 95.06 90 PRO A O 1
ATOM 668 N N . GLU A 1 91 ? -4.404 -16.037 -2.836 1.00 92.06 91 GLU A N 1
ATOM 669 C CA . GLU A 1 91 ? -4.387 -17.088 -3.873 1.00 92.06 91 GLU A CA 1
ATOM 670 C C . GLU A 1 91 ? -4.113 -18.486 -3.298 1.00 92.06 91 GLU A C 1
ATOM 672 O O . GLU A 1 91 ? -4.698 -19.472 -3.775 1.00 92.06 91 GLU A O 1
ATOM 677 N N . ASP A 1 92 ? -3.331 -18.579 -2.215 1.00 93.06 92 ASP A N 1
ATOM 678 C CA . ASP A 1 92 ? -3.100 -19.799 -1.425 1.00 93.06 92 ASP A CA 1
ATOM 679 C C . ASP A 1 92 ? -4.158 -19.959 -0.318 1.00 93.06 92 ASP A C 1
ATOM 681 O O . ASP A 1 92 ? -4.615 -18.998 0.295 1.00 93.06 92 ASP A O 1
ATOM 685 N N . LYS A 1 93 ? -4.685 -21.173 -0.134 1.00 93.62 93 LYS A N 1
ATOM 686 C CA . LYS A 1 93 ? -5.726 -21.466 0.868 1.00 93.62 93 LYS A CA 1
ATOM 687 C C . LYS A 1 93 ? -5.152 -21.592 2.273 1.00 93.62 93 LYS A C 1
ATOM 689 O O . LYS A 1 93 ? -5.929 -21.586 3.224 1.00 93.62 93 LYS A O 1
ATOM 694 N N . ASN A 1 94 ? -3.834 -21.718 2.383 1.00 94.69 94 ASN A N 1
ATOM 695 C CA . ASN A 1 94 ? -3.115 -21.787 3.650 1.00 94.69 94 ASN A CA 1
ATOM 696 C C . ASN A 1 94 ? -2.322 -20.507 3.934 1.00 94.69 94 ASN A C 1
ATOM 698 O O . ASN A 1 94 ? -1.485 -20.512 4.829 1.00 94.69 94 ASN A O 1
ATOM 702 N N . ALA A 1 95 ? -2.561 -19.441 3.164 1.00 93.81 95 ALA A N 1
ATOM 703 C CA . ALA A 1 95 ? -1.929 -18.156 3.403 1.00 93.81 95 ALA A CA 1
ATOM 704 C C . ALA A 1 95 ? -2.245 -17.665 4.819 1.00 93.81 95 ALA A C 1
ATOM 706 O O . ALA A 1 95 ? -3.392 -17.739 5.289 1.00 93.81 95 ALA A O 1
ATOM 707 N N . ASP A 1 96 ? -1.194 -17.186 5.470 1.00 93.38 96 ASP A N 1
ATOM 708 C CA . ASP A 1 96 ? -1.251 -16.572 6.780 1.00 93.38 96 ASP A CA 1
ATOM 709 C C . ASP A 1 96 ? -1.697 -15.108 6.688 1.00 93.38 96 ASP A C 1
ATOM 711 O O . ASP A 1 96 ? -1.930 -14.535 5.617 1.00 93.38 96 ASP A O 1
ATOM 715 N N . GLU A 1 97 ? -1.850 -14.505 7.857 1.00 92.81 97 GLU A N 1
ATOM 716 C CA . GLU A 1 97 ? -2.270 -13.122 8.001 1.00 92.81 97 GLU A CA 1
ATOM 717 C C . GLU A 1 97 ? -1.294 -12.137 7.332 1.00 92.81 97 GLU A C 1
ATOM 719 O O . GLU A 1 97 ? -1.715 -11.155 6.719 1.00 92.81 97 GLU A O 1
ATOM 724 N N . GLU A 1 98 ? 0.011 -12.404 7.407 1.00 92.19 98 GLU A N 1
ATOM 725 C CA . GLU A 1 98 ? 1.044 -11.538 6.837 1.00 92.19 98 GLU A CA 1
ATOM 726 C C . GLU A 1 98 ? 1.017 -11.541 5.307 1.00 92.19 98 GLU A C 1
ATOM 728 O O . GLU A 1 98 ? 1.096 -10.478 4.686 1.00 92.19 98 GLU A O 1
ATOM 733 N N . THR A 1 99 ? 0.788 -12.705 4.699 1.00 93.50 99 THR A N 1
ATOM 734 C CA . THR A 1 99 ? 0.566 -12.836 3.255 1.00 93.50 99 THR A CA 1
ATOM 735 C C . THR A 1 99 ? -0.639 -12.006 2.809 1.00 93.50 99 THR A C 1
ATOM 737 O O . THR A 1 99 ? -0.552 -11.273 1.825 1.00 93.50 99 THR A O 1
ATOM 740 N N . ILE A 1 100 ? -1.744 -12.038 3.564 1.00 95.38 100 ILE A N 1
ATOM 741 C CA . ILE A 1 100 ? -2.946 -11.243 3.263 1.00 95.38 100 ILE A CA 1
ATOM 742 C C . ILE A 1 100 ? -2.652 -9.738 3.350 1.00 95.38 100 ILE A C 1
ATOM 744 O O . ILE A 1 100 ? -3.034 -8.986 2.447 1.00 95.38 100 ILE A O 1
ATOM 748 N N . LYS A 1 101 ? -1.956 -9.285 4.407 1.00 95.25 101 LYS A N 1
ATOM 749 C CA . LYS A 1 101 ? -1.535 -7.877 4.540 1.00 95.25 101 LYS A CA 1
ATOM 750 C C . LYS A 1 101 ? -0.690 -7.455 3.340 1.00 95.25 101 LYS A C 1
ATOM 752 O O . LYS A 1 101 ? -0.961 -6.407 2.752 1.00 95.25 101 LYS A O 1
ATOM 757 N N . LYS A 1 102 ? 0.291 -8.277 2.955 1.00 94.06 102 LYS A N 1
ATOM 758 C CA . LYS A 1 102 ? 1.188 -8.017 1.825 1.00 94.06 102 LYS A CA 1
ATOM 759 C C . LYS A 1 102 ? 0.417 -7.868 0.516 1.00 94.06 102 LYS A C 1
ATOM 761 O O . LYS A 1 102 ? 0.526 -6.828 -0.126 1.00 94.06 102 LYS A O 1
ATOM 766 N N . GLU A 1 103 ? -0.407 -8.847 0.149 1.00 94.69 103 GLU A N 1
ATOM 767 C CA . GLU A 1 103 ? -1.148 -8.826 -1.120 1.00 94.69 103 GLU A CA 1
ATOM 768 C C . GLU A 1 103 ? -2.105 -7.619 -1.215 1.00 94.69 103 GLU A C 1
ATOM 770 O O . GLU A 1 103 ? -2.205 -6.972 -2.260 1.00 94.69 103 GLU A O 1
ATOM 775 N N . ILE A 1 104 ? -2.784 -7.248 -0.121 1.00 96.81 104 ILE A N 1
ATOM 776 C CA . ILE A 1 104 ? -3.647 -6.054 -0.103 1.00 96.81 104 ILE A CA 1
ATOM 777 C C . ILE A 1 104 ? -2.810 -4.770 -0.205 1.00 96.81 104 ILE A C 1
ATOM 779 O O . ILE A 1 104 ? -3.175 -3.854 -0.949 1.00 96.81 104 ILE A O 1
ATOM 783 N N . ALA A 1 105 ? -1.686 -4.688 0.512 1.00 96.56 105 ALA A N 1
ATOM 784 C CA . ALA A 1 105 ? -0.779 -3.547 0.452 1.00 96.56 105 ALA A CA 1
ATOM 785 C C . ALA A 1 105 ? -0.190 -3.357 -0.960 1.00 96.56 105 ALA A C 1
ATOM 787 O O . ALA A 1 105 ? -0.150 -2.228 -1.455 1.00 96.56 105 ALA A O 1
ATOM 788 N N . GLU A 1 106 ? 0.164 -4.448 -1.648 1.00 94.62 106 GLU A N 1
ATOM 789 C CA . GLU A 1 106 ? 0.606 -4.462 -3.049 1.00 94.62 106 GLU A CA 1
ATOM 790 C C . GLU A 1 106 ? -0.469 -3.920 -4.006 1.00 94.62 106 GLU A C 1
ATOM 792 O O . GLU A 1 106 ? -0.172 -3.134 -4.912 1.00 94.62 106 GLU A O 1
ATOM 797 N N . LEU A 1 107 ? -1.743 -4.252 -3.783 1.00 96.62 107 LEU A N 1
ATOM 798 C CA . LEU A 1 107 ? -2.843 -3.677 -4.560 1.00 96.62 107 LEU A CA 1
ATOM 799 C C . LEU A 1 107 ? -3.042 -2.176 -4.277 1.00 96.62 10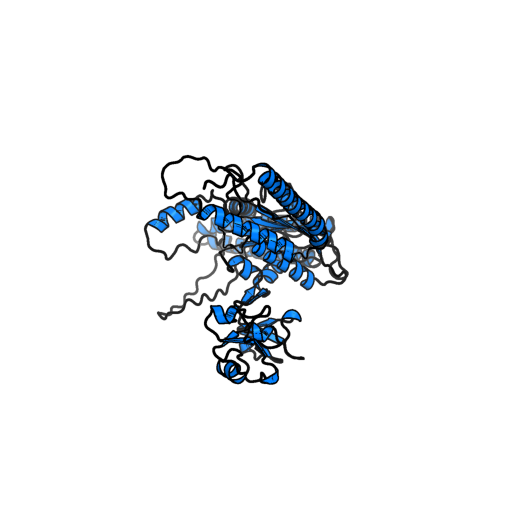7 LEU A C 1
ATOM 801 O O . LEU A 1 107 ? -3.352 -1.418 -5.198 1.00 96.62 107 LEU A O 1
ATOM 805 N N . ILE A 1 108 ? -2.834 -1.703 -3.044 1.00 97.25 108 ILE A N 1
ATOM 806 C CA . ILE A 1 108 ? -2.901 -0.267 -2.707 1.00 97.25 108 ILE A CA 1
ATOM 807 C C . ILE A 1 108 ? -1.831 0.519 -3.477 1.00 97.25 108 ILE A C 1
ATOM 809 O O . ILE A 1 108 ? -2.145 1.498 -4.162 1.00 97.25 108 ILE A O 1
ATOM 813 N N . VAL A 1 109 ? -0.575 0.073 -3.430 1.00 96.00 109 VAL A N 1
ATOM 814 C CA . VAL A 1 109 ? 0.530 0.739 -4.144 1.00 96.00 109 VAL A CA 1
ATOM 815 C C . VAL A 1 109 ? 0.414 0.590 -5.658 1.00 96.00 109 VAL A C 1
ATOM 817 O O . VAL A 1 109 ? 0.728 1.530 -6.389 1.00 96.00 109 VAL A O 1
ATOM 820 N N . SER A 1 110 ? -0.118 -0.530 -6.152 1.00 95.25 110 SER A N 1
ATOM 821 C CA . SER A 1 110 ? -0.433 -0.687 -7.573 1.00 95.25 110 SER A CA 1
ATOM 822 C C . SER A 1 110 ? -1.524 0.299 -8.025 1.00 95.25 110 SER A C 1
ATOM 824 O O . SER A 1 110 ? -1.416 0.903 -9.093 1.00 95.25 110 SER A O 1
ATOM 826 N N . CYS A 1 111 ? -2.543 0.553 -7.196 1.00 96.88 111 CYS A N 1
ATOM 827 C CA . CYS A 1 111 ? -3.568 1.560 -7.483 1.00 96.88 111 CYS A CA 1
ATOM 828 C C . CYS A 1 111 ? -2.953 2.969 -7.579 1.00 96.88 111 CYS A C 1
ATOM 830 O O . CYS A 1 111 ? -3.250 3.703 -8.521 1.00 96.88 111 CYS A O 1
ATOM 832 N N . TRP A 1 112 ? -2.025 3.325 -6.683 1.00 96.75 112 TRP A N 1
ATOM 833 C CA . TRP A 1 112 ? -1.254 4.574 -6.778 1.00 96.75 112 TRP A CA 1
ATOM 834 C C . TRP A 1 112 ? -0.448 4.670 -8.082 1.00 96.75 112 TRP A C 1
ATOM 836 O O . TRP A 1 112 ? -0.526 5.663 -8.814 1.00 96.75 112 TRP A O 1
ATOM 846 N N . PHE A 1 113 ? 0.276 3.600 -8.419 1.00 95.19 113 PHE A N 1
ATOM 847 C CA . PHE A 1 113 ? 1.079 3.493 -9.636 1.00 95.19 113 PHE A CA 1
ATOM 848 C C . PHE A 1 113 ? 0.248 3.674 -10.910 1.00 95.19 113 PHE A C 1
ATOM 850 O O . PHE A 1 113 ? 0.613 4.430 -11.819 1.00 95.19 113 PHE A O 1
ATOM 857 N N . ARG A 1 114 ? -0.903 3.001 -10.957 1.00 94.88 114 ARG A N 1
ATOM 858 C CA . ARG A 1 114 ? -1.854 3.005 -12.067 1.00 94.88 114 ARG A CA 1
ATOM 859 C C . ARG A 1 114 ? -2.325 4.423 -12.422 1.00 94.88 114 ARG A C 1
ATOM 861 O O . ARG A 1 114 ? -2.495 4.723 -13.603 1.00 94.88 114 ARG A O 1
ATOM 868 N N . TYR A 1 115 ? -2.465 5.304 -11.431 1.00 95.38 115 TYR A N 1
ATOM 869 C CA . TYR A 1 115 ? -2.906 6.693 -11.609 1.00 95.38 115 TYR A CA 1
ATOM 870 C C . TYR A 1 115 ? -1.764 7.720 -11.650 1.00 95.38 115 TYR A C 1
ATOM 872 O O . TYR A 1 115 ? -1.995 8.922 -11.535 1.00 95.38 115 TYR A O 1
ATOM 880 N N . GLY A 1 116 ? -0.535 7.266 -11.905 1.00 94.50 116 GLY A N 1
ATOM 881 C CA . GLY A 1 116 ? 0.592 8.154 -12.180 1.00 94.50 116 GLY A CA 1
ATOM 882 C C . GLY A 1 116 ? 1.348 8.624 -10.942 1.00 94.50 116 GLY A C 1
ATOM 883 O O . GLY A 1 116 ? 2.072 9.608 -11.048 1.00 94.50 116 GLY A O 1
ATOM 884 N N . GLU A 1 117 ? 1.219 7.927 -9.810 1.00 94.44 117 GLU A N 1
ATOM 885 C CA . GLU A 1 117 ? 2.044 8.149 -8.611 1.00 94.44 117 GLU A CA 1
ATOM 886 C C . GLU A 1 117 ? 2.005 9.609 -8.124 1.00 94.44 117 GLU A C 1
ATOM 888 O O . GLU A 1 117 ? 3.025 10.198 -7.788 1.00 94.44 117 GLU A O 1
ATOM 893 N N . GLY A 1 118 ? 0.838 10.255 -8.194 1.00 90.44 118 GLY A N 1
ATOM 894 C CA . GLY A 1 118 ? 0.667 11.638 -7.740 1.00 90.44 118 GLY A CA 1
ATOM 895 C C . GLY A 1 118 ? 1.293 12.714 -8.632 1.00 90.44 118 GLY A C 1
ATOM 896 O O . GLY A 1 118 ? 1.078 13.895 -8.375 1.00 90.44 118 GLY A O 1
ATOM 897 N N . LEU A 1 119 ? 1.994 12.345 -9.712 1.00 91.38 119 LEU A N 1
ATOM 898 C CA . LEU A 1 119 ? 2.596 13.293 -10.663 1.00 91.38 119 LEU A CA 1
ATOM 899 C C . LEU A 1 119 ? 1.554 14.125 -11.424 1.00 91.38 119 LEU A C 1
ATOM 901 O O . LEU A 1 119 ? 1.885 15.157 -12.003 1.00 91.38 119 LEU A O 1
ATOM 905 N N . ILE A 1 120 ? 0.305 13.661 -11.449 1.00 90.19 120 ILE A N 1
ATOM 906 C CA . ILE A 1 120 ? -0.806 14.311 -12.138 1.00 90.19 120 ILE A CA 1
ATOM 907 C C . ILE A 1 120 ? -1.763 14.835 -11.074 1.00 90.19 120 ILE A C 1
ATOM 909 O O . ILE A 1 120 ? -2.408 14.060 -10.365 1.00 90.19 120 ILE A O 1
ATOM 913 N N . GLU A 1 121 ? -1.874 16.161 -10.976 1.00 85.44 121 GLU A N 1
ATOM 914 C CA . GLU A 1 121 ? -2.705 16.815 -9.957 1.00 85.44 121 GLU A CA 1
ATOM 915 C C . GLU A 1 121 ? -4.177 16.404 -10.057 1.00 85.44 121 GLU A C 1
ATOM 917 O O . GLU A 1 121 ? -4.869 16.358 -9.052 1.00 85.44 121 GLU A O 1
ATOM 922 N N . ASN A 1 122 ? -4.693 16.134 -11.261 1.00 87.06 122 ASN A N 1
ATOM 923 C CA . ASN A 1 122 ? -6.102 15.804 -11.444 1.00 87.06 122 ASN A CA 1
ATOM 924 C C . ASN A 1 122 ? -6.346 14.955 -12.694 1.00 87.06 122 ASN A C 1
ATOM 926 O O . ASN A 1 122 ? -6.572 15.465 -13.797 1.00 87.06 122 ASN A O 1
ATOM 930 N N . VAL A 1 123 ? -6.364 13.639 -12.502 1.00 87.25 123 VAL A N 1
ATOM 931 C CA . VAL A 1 123 ? -6.563 12.662 -13.582 1.00 87.25 123 VAL A CA 1
ATOM 932 C C . VAL A 1 123 ? -7.984 12.748 -14.177 1.00 87.25 123 VAL A C 1
ATOM 934 O O . VAL A 1 123 ? -8.210 12.470 -15.361 1.00 87.25 123 VAL A O 1
ATOM 937 N N . PHE A 1 124 ? -8.958 13.220 -13.393 1.00 86.00 124 PHE A N 1
ATOM 938 C CA . PHE A 1 124 ? -10.383 13.238 -13.744 1.00 86.00 124 PHE A CA 1
ATOM 939 C C . PHE A 1 124 ? -10.916 14.615 -14.180 1.00 86.00 124 PHE A C 1
ATOM 941 O O . PHE A 1 124 ? -12.125 14.821 -14.222 1.00 86.00 124 PHE A O 1
ATOM 948 N N . LYS A 1 125 ? -10.051 15.565 -14.558 1.00 77.50 125 LYS A N 1
ATOM 949 C CA . LYS A 1 125 ? -10.443 16.945 -14.926 1.00 77.50 125 LYS A CA 1
ATOM 950 C C . LYS A 1 125 ? -11.454 17.063 -16.088 1.00 77.50 125 LYS A C 1
ATOM 952 O O . LYS A 1 125 ? -12.052 18.116 -16.270 1.00 77.50 125 LYS A O 1
ATOM 957 N N . THR A 1 126 ? -11.654 16.005 -16.876 1.00 64.88 126 THR A N 1
ATOM 958 C CA . THR A 1 126 ? -12.379 16.057 -18.160 1.00 64.88 126 THR A CA 1
ATOM 959 C C . THR A 1 126 ? -13.863 15.733 -18.077 1.00 64.88 126 THR A C 1
ATOM 961 O O . THR A 1 126 ? -14.536 15.794 -19.098 1.00 64.88 126 THR A O 1
ATOM 964 N N . THR A 1 127 ? -14.367 15.329 -16.917 1.00 57.94 127 THR A N 1
ATOM 965 C CA . THR A 1 127 ? -15.684 14.685 -16.787 1.00 57.94 127 THR A CA 1
ATOM 966 C C . THR A 1 127 ? -16.839 15.698 -16.650 1.00 57.94 127 THR A C 1
ATOM 968 O O . THR A 1 127 ? -17.823 15.431 -15.970 1.00 57.94 127 THR A O 1
ATOM 971 N N . GLY A 1 128 ? -16.709 16.878 -17.267 1.00 56.75 128 GLY A N 1
ATOM 972 C CA . GLY A 1 128 ? -17.631 18.007 -17.102 1.00 56.75 128 GLY A CA 1
ATOM 973 C C . GLY A 1 128 ? -17.512 18.701 -15.733 1.00 56.75 128 GLY A C 1
ATOM 974 O O . GLY A 1 128 ? -16.946 18.164 -14.779 1.00 56.75 128 GLY A O 1
ATOM 975 N N . GLN A 1 129 ? -18.044 19.926 -15.613 1.00 56.19 129 GLN A N 1
ATOM 976 C CA . GLN A 1 129 ? -18.089 20.674 -14.339 1.00 56.19 129 GLN A CA 1
ATOM 977 C C . GLN A 1 129 ? -18.942 19.981 -13.258 1.00 56.19 129 GLN A C 1
ATOM 979 O O . GLN A 1 129 ? -18.869 20.357 -12.090 1.00 56.19 129 GLN A O 1
ATOM 984 N N . GLU A 1 130 ? -19.727 18.968 -13.634 1.00 57.28 130 GLU A N 1
ATOM 985 C CA . GLU A 1 130 ? -20.681 18.287 -12.754 1.00 57.28 130 GLU A CA 1
ATOM 986 C C . GLU A 1 130 ? -20.140 17.006 -12.100 1.00 57.28 130 GLU A C 1
ATOM 988 O O . GLU A 1 130 ? -20.796 16.458 -11.217 1.00 57.28 130 GLU A O 1
ATOM 993 N N . ALA A 1 131 ? -18.936 16.535 -12.450 1.00 58.00 131 ALA A N 1
ATOM 994 C CA . ALA A 1 131 ? -18.323 15.398 -11.761 1.00 58.00 131 ALA A CA 1
ATOM 995 C C . ALA A 1 131 ? -17.758 15.824 -10.396 1.00 58.00 131 ALA A C 1
ATOM 997 O O . ALA A 1 131 ? -16.564 16.091 -10.236 1.00 58.00 131 ALA A O 1
ATOM 998 N N . THR A 1 132 ? -18.648 15.908 -9.409 1.00 55.75 132 THR A N 1
ATOM 999 C CA . THR A 1 132 ? -18.367 16.357 -8.040 1.00 55.75 132 THR A CA 1
ATOM 1000 C C . THR A 1 132 ? -17.501 15.375 -7.247 1.00 55.75 132 THR A C 1
ATOM 1002 O O . THR A 1 132 ? -16.706 15.821 -6.423 1.00 55.75 132 THR A O 1
ATOM 1005 N N . ASN A 1 133 ? -17.553 14.069 -7.547 1.00 59.62 133 ASN A N 1
ATOM 1006 C CA . ASN A 1 133 ? -16.761 13.045 -6.855 1.00 59.62 133 ASN A CA 1
ATOM 1007 C C . ASN A 1 133 ? -15.817 12.313 -7.821 1.00 59.62 133 ASN A C 1
ATOM 1009 O O . ASN A 1 133 ? -16.156 11.318 -8.456 1.00 59.62 133 ASN A O 1
ATOM 1013 N N . ARG A 1 134 ? -14.592 12.831 -7.921 1.00 76.06 134 ARG A N 1
ATOM 1014 C CA . ARG A 1 134 ? -13.533 12.359 -8.824 1.00 76.06 134 ARG A CA 1
ATOM 1015 C C . ARG A 1 134 ? -12.770 11.166 -8.264 1.00 76.06 134 ARG A C 1
ATOM 1017 O O . ARG A 1 134 ? -11.665 11.333 -7.745 1.00 76.06 134 ARG A O 1
ATOM 1024 N N . CYS A 1 135 ? -13.351 9.980 -8.343 1.00 85.88 135 CYS A N 1
ATOM 1025 C CA . CYS A 1 135 ? -12.622 8.763 -8.014 1.00 85.88 135 CYS A CA 1
ATOM 1026 C C . CYS A 1 135 ? -13.086 7.555 -8.817 1.00 85.88 135 CYS A C 1
ATOM 1028 O O . CYS A 1 135 ? -14.171 7.535 -9.399 1.00 85.88 135 CYS A O 1
ATOM 1030 N N . GLN A 1 136 ? -12.218 6.550 -8.857 1.00 89.31 136 GLN A N 1
ATOM 1031 C CA . GLN A 1 136 ? -12.429 5.320 -9.597 1.00 89.31 136 GLN A CA 1
ATOM 1032 C C . GLN A 1 136 ? -11.914 4.126 -8.791 1.00 89.31 136 GLN A C 1
ATOM 1034 O O . GLN A 1 136 ? -10.852 4.186 -8.172 1.00 89.31 136 GLN A O 1
ATOM 1039 N N . VAL A 1 137 ? -12.675 3.030 -8.804 1.00 92.62 137 VAL A N 1
ATOM 1040 C CA . VAL A 1 137 ? -12.279 1.779 -8.150 1.00 92.62 137 VAL A CA 1
ATOM 1041 C C . VAL A 1 137 ? -11.192 1.108 -8.984 1.00 92.62 137 VAL A C 1
ATOM 1043 O O . VAL A 1 137 ? -11.434 0.702 -10.123 1.00 92.62 137 VAL A O 1
ATOM 1046 N N . CYS A 1 138 ? -9.996 0.990 -8.414 1.00 95.00 138 CYS A N 1
ATOM 1047 C CA . CYS A 1 138 ? -8.891 0.241 -8.997 1.00 95.00 138 CYS A CA 1
ATOM 1048 C C . CYS A 1 138 ? -9.193 -1.257 -8.949 1.00 95.00 138 CYS A C 1
ATOM 1050 O O . CYS A 1 138 ? -9.151 -1.934 -9.982 1.00 95.00 138 CYS A O 1
ATOM 1052 N N . TYR A 1 139 ? -9.532 -1.736 -7.749 1.00 95.94 139 TYR A N 1
ATOM 1053 C CA . TYR A 1 139 ? -9.633 -3.154 -7.433 1.00 95.94 139 TYR A CA 1
ATOM 1054 C C . TYR A 1 139 ? -10.846 -3.456 -6.566 1.00 95.94 139 TYR A C 1
ATOM 1056 O O . TYR A 1 139 ? -11.138 -2.712 -5.631 1.00 95.94 139 TYR A O 1
ATOM 1064 N N . ILE A 1 140 ? -11.514 -4.568 -6.861 1.00 95.75 140 ILE A N 1
ATOM 1065 C CA . ILE A 1 140 ? -12.467 -5.219 -5.963 1.00 95.75 140 ILE A CA 1
ATOM 1066 C C . ILE A 1 140 ? -11.798 -6.498 -5.474 1.00 95.75 140 ILE A C 1
ATOM 1068 O O . ILE A 1 140 ? -11.365 -7.318 -6.280 1.00 95.75 140 ILE A O 1
ATOM 1072 N N . VAL A 1 141 ? -11.691 -6.661 -4.164 1.00 96.56 141 VAL A N 1
ATOM 1073 C CA . VAL A 1 141 ? -10.974 -7.769 -3.534 1.00 96.56 141 VAL A CA 1
ATOM 1074 C C . VAL A 1 141 ? -11.970 -8.590 -2.735 1.00 96.56 141 VAL A C 1
ATOM 1076 O O . VAL A 1 141 ? -12.466 -8.135 -1.712 1.00 96.56 141 VAL A O 1
ATOM 1079 N N . ASN A 1 142 ? -12.272 -9.797 -3.197 1.00 96.69 142 ASN A N 1
ATOM 1080 C CA . ASN A 1 142 ? -13.057 -10.766 -2.442 1.00 96.69 142 ASN A CA 1
ATOM 1081 C C . ASN A 1 142 ? -12.108 -11.546 -1.539 1.00 96.69 142 ASN A C 1
ATOM 1083 O O . ASN A 1 142 ? -11.315 -12.351 -2.033 1.00 96.69 142 ASN A O 1
ATOM 1087 N N . LEU A 1 143 ? -12.158 -11.297 -0.235 1.00 95.75 143 LEU A N 1
ATOM 1088 C CA . LEU A 1 143 ? -11.287 -11.989 0.697 1.00 95.75 143 LEU A CA 1
ATOM 1089 C C . LEU A 1 143 ? -11.927 -13.312 1.106 1.00 95.75 143 LEU A C 1
ATOM 1091 O O . LEU A 1 143 ? -13.009 -13.340 1.682 1.00 95.75 143 LEU A O 1
ATOM 1095 N N . ARG A 1 144 ? -11.277 -14.430 0.803 1.00 93.81 144 ARG A N 1
ATOM 1096 C CA . ARG A 1 144 ? -11.747 -15.761 1.192 1.00 93.81 144 ARG A CA 1
ATOM 1097 C C . ARG A 1 144 ? -11.159 -16.171 2.540 1.00 93.81 144 ARG A C 1
ATOM 1099 O O . ARG A 1 144 ? -10.062 -15.763 2.902 1.00 93.81 144 ARG A O 1
ATOM 1106 N N . GLU A 1 145 ? -11.869 -17.044 3.240 1.00 93.12 145 GLU A N 1
ATOM 1107 C CA . GLU A 1 145 ? -11.348 -17.730 4.426 1.00 93.12 145 GLU A CA 1
ATOM 1108 C C . GLU A 1 145 ? -10.140 -18.618 4.060 1.00 93.12 145 GLU A C 1
ATOM 1110 O O . GLU A 1 145 ? -10.168 -19.329 3.047 1.00 93.12 145 GLU A O 1
ATOM 1115 N N . THR A 1 146 ? -9.094 -18.610 4.891 1.00 92.19 146 THR A N 1
ATOM 1116 C CA . THR A 1 146 ? -7.929 -19.518 4.771 1.00 92.19 146 THR A CA 1
ATOM 1117 C C . THR A 1 146 ? -7.947 -20.556 5.887 1.00 92.19 146 THR A C 1
ATOM 1119 O O . THR A 1 146 ? -8.909 -20.614 6.639 1.00 92.19 146 THR A O 1
ATOM 1122 N N . THR A 1 147 ? -6.955 -21.444 6.009 1.00 87.94 147 THR A N 1
ATOM 1123 C CA . THR A 1 147 ? -6.861 -22.338 7.180 1.00 87.94 147 THR A CA 1
ATOM 1124 C C . THR A 1 147 ? -6.580 -21.586 8.477 1.00 87.94 147 THR A C 1
ATOM 1126 O O . THR A 1 147 ? -7.167 -21.955 9.494 1.00 87.94 147 THR A O 1
ATOM 1129 N N . GLU A 1 148 ? -5.746 -20.548 8.390 1.00 86.00 148 GLU A N 1
ATOM 1130 C CA . GLU A 1 148 ? -5.236 -19.732 9.501 1.00 86.00 148 GLU A CA 1
ATOM 1131 C C . GLU A 1 148 ? -6.044 -18.440 9.713 1.00 86.00 148 GLU A C 1
ATOM 1133 O O . GLU A 1 148 ? -5.961 -17.821 10.765 1.00 86.00 148 GLU A O 1
ATOM 1138 N N . PHE A 1 149 ? -6.856 -18.040 8.732 1.00 86.81 149 PHE A N 1
ATOM 1139 C CA . PHE A 1 149 ? -7.627 -16.800 8.743 1.00 86.81 149 PHE A CA 1
ATOM 1140 C C . PHE A 1 149 ? -9.122 -17.112 8.592 1.00 86.81 149 PHE A C 1
ATOM 1142 O O . PHE A 1 149 ? -9.683 -17.087 7.488 1.00 86.81 149 PHE A O 1
ATOM 1149 N N . LYS A 1 150 ? -9.757 -17.492 9.713 1.00 82.44 150 LYS A N 1
ATOM 1150 C CA . LYS A 1 150 ? -11.157 -17.949 9.774 1.00 82.44 150 LYS A CA 1
ATOM 1151 C C . LYS A 1 150 ? -11.936 -17.343 10.929 1.00 82.44 150 LYS A C 1
ATOM 1153 O O . LYS A 1 150 ? -12.101 -17.989 11.956 1.00 82.44 150 LYS A O 1
ATOM 1158 N N . ARG A 1 151 ? -12.588 -16.206 10.732 1.00 69.19 151 ARG A N 1
ATOM 1159 C CA . ARG A 1 151 ? -13.756 -15.881 11.551 1.00 69.19 151 ARG A CA 1
ATOM 1160 C C . ARG A 1 151 ? -14.526 -14.724 10.964 1.00 69.19 151 ARG A C 1
ATOM 1162 O O . ARG A 1 151 ? -13.991 -13.638 10.794 1.00 69.19 151 ARG A O 1
ATOM 1169 N N . VAL A 1 152 ? -15.813 -14.940 10.751 1.00 65.69 152 VAL A N 1
ATOM 1170 C CA . VAL A 1 152 ? -16.762 -13.833 10.684 1.00 65.69 152 VAL A CA 1
ATOM 1171 C C . VAL A 1 152 ? -17.210 -13.580 12.128 1.00 65.69 152 VAL A C 1
ATOM 1173 O O . VAL A 1 152 ? -17.608 -14.546 12.792 1.00 65.69 152 VAL A O 1
ATOM 1176 N N . PRO A 1 153 ? -17.116 -12.344 12.654 1.00 71.62 153 PRO A N 1
ATOM 1177 C CA . PRO A 1 153 ? -17.682 -12.001 13.955 1.00 71.62 153 PRO A CA 1
ATOM 1178 C C . PRO A 1 153 ? -19.133 -12.474 14.005 1.00 71.62 153 PRO A C 1
ATOM 1180 O O . PRO A 1 153 ? -19.909 -12.158 13.100 1.00 71.62 153 PRO A O 1
ATOM 1183 N N . THR A 1 154 ? -19.503 -13.261 15.015 1.00 82.38 154 THR A N 1
ATOM 1184 C CA . THR A 1 154 ? -20.903 -13.681 15.158 1.00 82.38 154 THR A CA 1
ATOM 1185 C C . THR A 1 154 ? -21.780 -12.454 15.415 1.00 82.38 154 THR A C 1
ATOM 1187 O O . THR A 1 154 ? -21.287 -11.446 15.912 1.00 82.38 154 THR A O 1
ATOM 1190 N N . GLU A 1 155 ? -23.083 -12.507 15.116 1.00 83.06 155 GLU A N 1
ATOM 1191 C CA . GLU A 1 155 ? -24.000 -11.399 15.461 1.00 83.06 155 GLU A CA 1
ATOM 1192 C C . GLU A 1 155 ? -23.926 -11.034 16.959 1.00 83.06 155 GLU A C 1
ATOM 1194 O O . GLU A 1 155 ? -24.097 -9.875 17.330 1.00 83.06 155 GLU A O 1
ATOM 1199 N N . GLU A 1 156 ? -23.615 -12.013 17.816 1.00 88.12 156 GLU A N 1
ATOM 1200 C CA . GLU A 1 156 ? -23.365 -11.809 19.244 1.00 88.12 156 GLU A CA 1
ATOM 1201 C C . GLU A 1 156 ? -22.069 -11.024 19.493 1.00 88.12 156 GLU A C 1
ATOM 1203 O O . GLU A 1 156 ? -22.112 -10.018 20.199 1.00 88.12 156 GLU A O 1
ATOM 1208 N N . ASP A 1 157 ? -20.952 -11.406 18.859 1.00 84.06 157 ASP A N 1
ATOM 1209 C CA . ASP A 1 157 ? -19.686 -10.662 18.949 1.00 84.06 157 ASP A CA 1
ATOM 1210 C C . ASP A 1 157 ? -19.862 -9.216 18.450 1.00 84.06 157 ASP A C 1
ATOM 1212 O O . ASP A 1 157 ? -19.364 -8.271 19.061 1.00 84.06 157 ASP A O 1
ATOM 1216 N N . GLN A 1 158 ? -20.605 -9.030 17.355 1.00 81.62 158 GLN A N 1
ATOM 1217 C CA . GLN A 1 158 ? -20.907 -7.716 16.783 1.00 81.62 158 GLN A CA 1
ATOM 1218 C C . GLN A 1 158 ? -21.723 -6.865 17.752 1.00 81.62 158 GLN A C 1
ATOM 1220 O O . GLN A 1 158 ? -21.357 -5.724 18.023 1.00 81.62 158 GLN A O 1
ATOM 1225 N N . SER A 1 159 ? -22.791 -7.432 18.317 1.00 86.81 159 SER A N 1
ATOM 1226 C CA . SER A 1 159 ? -23.624 -6.744 19.301 1.00 86.81 159 SER A CA 1
ATOM 1227 C C . SER A 1 159 ? -22.850 -6.413 20.580 1.00 86.81 159 SER A C 1
ATOM 1229 O O . SER A 1 159 ? -23.083 -5.356 21.169 1.00 86.81 159 SER A O 1
ATOM 1231 N N . GLU A 1 160 ? -21.943 -7.287 21.026 1.00 89.94 160 GLU A N 1
ATOM 1232 C CA . GLU A 1 160 ? -21.100 -7.037 22.197 1.00 89.94 160 GLU A CA 1
ATOM 1233 C C . GLU A 1 160 ? -20.103 -5.902 21.918 1.00 89.94 160 GLU A C 1
ATOM 1235 O O . GLU A 1 160 ? -19.966 -4.987 22.733 1.00 89.94 160 GLU A O 1
ATOM 1240 N N . ILE A 1 161 ? -19.464 -5.907 20.744 1.00 83.94 161 ILE A N 1
ATOM 1241 C CA . ILE A 1 161 ? -18.559 -4.841 20.293 1.00 83.94 161 ILE A CA 1
ATOM 1242 C C . ILE A 1 161 ? -19.293 -3.503 20.190 1.00 83.94 161 ILE A C 1
ATOM 1244 O O . ILE A 1 161 ? -18.811 -2.510 20.737 1.00 83.94 161 ILE A O 1
ATOM 1248 N N . GLU A 1 162 ? -20.457 -3.470 19.537 1.00 83.44 162 GLU A N 1
ATOM 1249 C CA . GLU A 1 162 ? -21.279 -2.262 19.401 1.00 83.44 162 GLU A CA 1
ATOM 1250 C C . GLU A 1 162 ? -21.688 -1.711 20.772 1.00 83.44 162 GLU A C 1
ATOM 1252 O O . GLU A 1 162 ? -21.516 -0.519 21.036 1.00 83.44 162 GLU A O 1
ATOM 1257 N N . SER A 1 163 ? -22.132 -2.577 21.689 1.00 91.25 163 SER A N 1
ATOM 1258 C CA . SER A 1 163 ? -22.495 -2.178 23.052 1.00 91.25 163 SER A CA 1
ATOM 1259 C C . SER A 1 163 ? -21.304 -1.606 23.829 1.00 91.25 163 SER A C 1
ATOM 1261 O O . SER A 1 163 ? -21.425 -0.573 24.490 1.00 91.25 163 SER A O 1
ATOM 1263 N N . LYS A 1 164 ? -20.128 -2.238 23.742 1.00 88.56 164 LYS A N 1
ATOM 1264 C CA . LYS A 1 164 ? -18.908 -1.758 24.411 1.00 88.56 164 LYS A CA 1
ATOM 1265 C C . LYS A 1 164 ? -18.413 -0.438 23.841 1.00 88.56 164 LYS A C 1
ATOM 1267 O O . LYS A 1 164 ? -17.960 0.428 24.589 1.00 88.56 164 LYS A O 1
ATOM 1272 N N . MET A 1 165 ? -18.533 -0.260 22.533 1.00 80.12 165 MET A N 1
ATOM 1273 C CA . MET A 1 165 ? -18.244 1.011 21.893 1.00 80.12 165 MET A CA 1
ATOM 1274 C C . MET A 1 165 ? -19.174 2.126 22.345 1.00 80.12 165 MET A C 1
ATOM 1276 O O . MET A 1 165 ? -18.692 3.217 22.624 1.00 80.12 165 MET A O 1
ATOM 1280 N N . GLU A 1 166 ? -20.478 1.873 22.441 1.00 86.75 166 GLU A N 1
ATOM 1281 C CA . GLU A 1 166 ? -21.439 2.877 22.906 1.00 86.75 166 GLU A CA 1
ATOM 1282 C C . GLU A 1 166 ? -21.060 3.406 24.300 1.00 86.75 166 GLU A C 1
ATOM 1284 O O . GLU A 1 166 ? -21.054 4.618 24.530 1.00 86.75 166 GLU A O 1
ATOM 1289 N N . VAL A 1 167 ? -20.623 2.513 25.195 1.00 91.56 167 VAL A N 1
ATOM 1290 C CA . VAL A 1 167 ? -20.105 2.879 26.523 1.00 91.56 167 VAL A CA 1
ATOM 1291 C C . VAL A 1 167 ? -18.838 3.738 26.419 1.00 91.56 167 VAL A C 1
ATOM 1293 O O . VAL A 1 167 ? -18.765 4.800 27.036 1.00 91.56 167 VAL A O 1
ATOM 1296 N N . ILE A 1 168 ? -17.852 3.331 25.611 1.00 84.94 168 ILE A N 1
ATOM 1297 C CA . ILE A 1 168 ? -16.609 4.099 25.414 1.00 84.94 168 ILE A CA 1
ATOM 1298 C C . ILE A 1 168 ? -16.900 5.494 24.839 1.00 84.94 168 ILE A C 1
ATOM 1300 O O . ILE A 1 168 ? -16.275 6.473 25.255 1.00 84.94 168 ILE A O 1
ATOM 1304 N N . ASN A 1 169 ? -17.857 5.614 23.917 1.00 82.44 169 ASN A N 1
ATOM 1305 C CA . ASN A 1 169 ? -18.255 6.890 23.316 1.00 82.44 169 ASN A CA 1
ATOM 1306 C C . ASN A 1 169 ? -18.838 7.827 24.368 1.00 82.44 169 ASN A C 1
ATOM 1308 O O . ASN A 1 169 ? -18.401 8.972 24.471 1.00 82.44 169 ASN A O 1
ATOM 1312 N N . ALA A 1 170 ? -19.755 7.319 25.195 1.00 89.69 170 ALA A N 1
ATOM 1313 C CA . ALA A 1 170 ? -20.339 8.080 26.291 1.00 89.69 170 ALA A CA 1
ATOM 1314 C C . ALA A 1 170 ? -19.267 8.565 27.287 1.00 89.69 170 ALA A C 1
ATOM 1316 O O . ALA A 1 170 ? -19.289 9.722 27.712 1.00 89.69 170 ALA A O 1
ATOM 1317 N N . ILE A 1 171 ? -18.278 7.722 27.614 1.00 89.88 171 ILE A N 1
ATOM 1318 C CA . ILE A 1 171 ? -17.147 8.110 28.471 1.00 89.88 171 ILE A CA 1
ATOM 1319 C C . ILE A 1 171 ? -16.321 9.230 27.815 1.00 89.88 171 ILE A C 1
ATOM 1321 O O . ILE A 1 171 ? -15.984 10.217 28.469 1.00 89.88 171 ILE A O 1
ATOM 1325 N N . ASN A 1 172 ? -16.025 9.128 26.517 1.00 83.69 172 ASN A N 1
ATOM 1326 C CA . ASN A 1 172 ? -15.272 10.161 25.798 1.00 83.69 172 ASN A CA 1
ATOM 1327 C C . ASN A 1 172 ? -16.007 11.506 25.750 1.00 83.69 172 ASN A C 1
ATOM 1329 O O . ASN A 1 172 ? -15.379 12.548 25.947 1.00 83.69 172 ASN A O 1
ATOM 1333 N N . GLU A 1 173 ? -17.319 11.503 25.510 1.00 88.12 173 GLU A N 1
ATOM 1334 C CA . GLU A 1 173 ? -18.135 12.721 25.532 1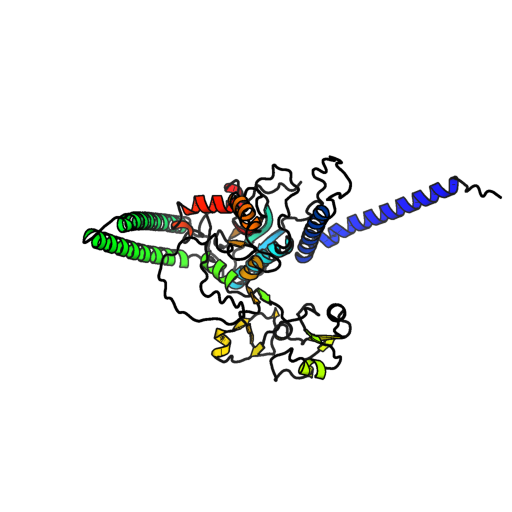.00 88.12 173 GLU A CA 1
ATOM 1335 C C . GLU A 1 173 ? -18.082 13.395 26.908 1.00 88.12 173 GLU A C 1
ATOM 1337 O O . GLU A 1 173 ? -17.870 14.609 26.994 1.00 88.12 173 GLU A O 1
ATOM 1342 N N . ASN A 1 174 ? -18.155 12.609 27.988 1.00 92.19 174 ASN A N 1
ATOM 1343 C CA . ASN A 1 174 ? -17.976 13.119 29.344 1.00 92.19 174 ASN A CA 1
ATOM 1344 C C . ASN A 1 174 ? -16.581 13.730 29.540 1.00 92.19 174 ASN A C 1
ATOM 1346 O O . ASN A 1 174 ? -16.489 14.868 30.001 1.00 92.19 174 ASN A O 1
ATOM 1350 N N . ILE A 1 175 ? -15.502 13.052 29.133 1.00 88.56 175 ILE A N 1
ATOM 1351 C CA . ILE A 1 175 ? -14.129 13.587 29.227 1.00 88.56 175 ILE A CA 1
ATOM 1352 C C . ILE A 1 175 ? -14.010 14.936 28.505 1.00 88.56 175 ILE A C 1
ATOM 1354 O O . ILE A 1 175 ? -13.442 15.883 29.052 1.00 88.56 175 ILE A O 1
ATOM 1358 N N . ILE A 1 176 ? -14.551 15.052 27.287 1.00 87.44 176 ILE A N 1
ATOM 1359 C CA . ILE A 1 176 ? -14.508 16.295 26.501 1.00 87.44 176 ILE A CA 1
ATOM 1360 C C . ILE A 1 176 ? -15.234 17.424 27.239 1.00 87.44 176 ILE A C 1
ATOM 1362 O O . ILE A 1 176 ? -14.695 18.527 27.364 1.00 87.44 176 ILE A O 1
ATOM 1366 N N . MET A 1 177 ? -16.432 17.155 27.764 1.00 90.19 177 MET A N 1
ATOM 1367 C CA . MET A 1 177 ? -17.206 18.148 28.509 1.00 90.19 177 MET A CA 1
ATOM 1368 C C . MET A 1 177 ? -16.470 18.630 29.765 1.00 90.19 177 MET A C 1
ATOM 1370 O O . MET A 1 177 ? -16.431 19.838 30.016 1.00 90.19 177 MET A O 1
ATOM 1374 N N . HIS A 1 178 ? -15.819 17.728 30.502 1.00 91.19 178 HIS A N 1
ATOM 1375 C CA . HIS A 1 178 ? -15.030 18.087 31.683 1.00 91.19 178 HIS A CA 1
ATOM 1376 C C . HIS A 1 178 ? -13.760 18.864 31.308 1.00 91.19 178 HIS A C 1
ATOM 1378 O O . HIS A 1 178 ? -13.461 19.869 31.946 1.00 91.19 178 HIS A O 1
ATOM 1384 N N . LYS A 1 179 ? -13.064 18.519 30.214 1.00 89.44 179 LYS A N 1
ATOM 1385 C CA . LYS A 1 179 ? -11.907 19.299 29.718 1.00 89.44 179 LYS A CA 1
ATOM 1386 C C . LYS A 1 179 ? -12.294 20.731 29.320 1.00 89.44 179 LYS A C 1
ATOM 1388 O O . LYS A 1 179 ? -11.554 21.676 29.593 1.00 89.44 179 LYS A O 1
ATOM 1393 N N . ILE A 1 180 ? -13.482 20.931 28.741 1.00 89.75 180 ILE A N 1
ATOM 1394 C CA . ILE A 1 180 ? -14.014 22.277 28.452 1.00 89.75 180 ILE A CA 1
ATOM 1395 C C . ILE A 1 180 ? -14.287 23.058 29.749 1.00 89.75 180 ILE A C 1
ATOM 1397 O O . ILE A 1 180 ? -14.024 24.263 29.804 1.00 89.75 180 ILE A O 1
ATOM 1401 N N . GLN A 1 181 ? -14.810 22.399 30.787 1.00 91.69 181 GLN A N 1
ATOM 1402 C CA . GLN A 1 181 ? -15.033 23.014 32.099 1.00 91.69 181 GLN A CA 1
ATOM 1403 C C . GLN A 1 181 ? -13.717 23.323 32.824 1.00 91.69 181 GLN A C 1
ATOM 1405 O O . GLN A 1 181 ? -13.598 24.397 33.413 1.00 91.69 181 GLN A O 1
ATOM 1410 N N . GLN A 1 182 ? -12.712 22.450 32.707 1.00 90.44 182 GLN A N 1
ATOM 1411 C CA . GLN A 1 182 ? -11.376 22.642 33.273 1.00 90.44 182 GLN A CA 1
ATOM 1412 C C . GLN A 1 182 ? -10.731 23.938 32.758 1.00 90.44 182 GLN A C 1
ATOM 1414 O O . GLN A 1 182 ? -10.154 24.706 33.519 1.00 90.44 182 GLN A O 1
ATOM 1419 N N . GLY A 1 183 ? -10.911 24.257 31.471 1.00 89.19 183 GLY A N 1
ATOM 1420 C CA . GLY A 1 183 ? -10.442 25.521 30.892 1.00 89.19 183 GLY A CA 1
ATOM 1421 C C . GLY A 1 183 ? -11.133 26.782 31.438 1.00 89.19 183 GLY A C 1
ATOM 1422 O O . GLY A 1 183 ? -10.740 27.893 31.083 1.00 89.19 183 GLY A O 1
ATOM 1423 N N . ARG A 1 184 ? -12.180 26.635 32.262 1.00 93.06 184 ARG A N 1
ATOM 1424 C CA . ARG A 1 184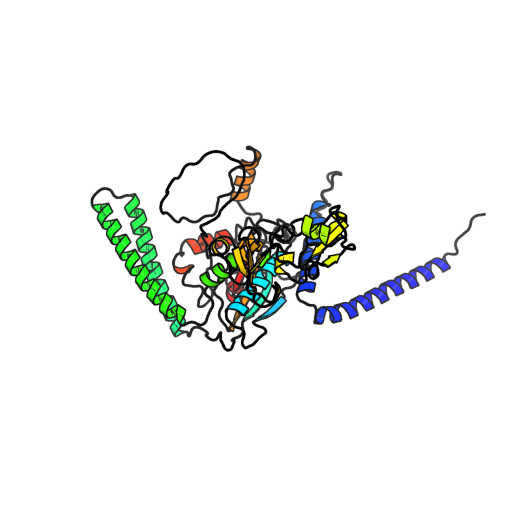 ? -12.997 27.727 32.818 1.00 93.06 184 ARG A CA 1
ATOM 1425 C C . ARG A 1 184 ? -13.014 27.776 34.350 1.00 93.06 184 ARG A C 1
ATOM 1427 O O . ARG A 1 184 ? -13.572 28.730 34.890 1.00 93.06 184 ARG A O 1
ATOM 1434 N N . CYS A 1 185 ? -12.456 26.785 35.042 1.00 91.44 185 CYS A N 1
ATOM 1435 C CA . CYS A 1 185 ? -12.427 26.743 36.504 1.00 91.44 185 CYS A CA 1
ATOM 1436 C C . CYS A 1 185 ? -11.223 27.507 37.083 1.00 91.44 185 CYS A C 1
ATOM 1438 O O . CYS A 1 185 ? -10.264 27.840 36.387 1.00 91.44 185 CYS A O 1
ATOM 1440 N N . SER A 1 186 ? -11.271 27.790 38.387 1.00 89.25 186 SER A N 1
ATOM 1441 C CA . SER A 1 186 ? -10.132 28.310 39.149 1.00 89.25 186 SER A CA 1
ATOM 1442 C C . SER A 1 186 ? -10.176 27.793 40.583 1.00 89.25 186 SER A C 1
ATOM 1444 O O . SER A 1 186 ? -11.245 27.789 41.187 1.00 89.25 186 SER A O 1
ATOM 1446 N N . GLY A 1 187 ? -9.025 27.434 41.153 1.00 92.75 187 GLY A N 1
ATOM 1447 C CA . GLY A 1 187 ? -8.938 26.985 42.546 1.00 92.75 187 GLY A CA 1
ATOM 1448 C C . GLY A 1 187 ? -9.380 25.532 42.739 1.00 92.75 187 GLY A C 1
ATOM 1449 O O . GLY A 1 187 ? -9.050 24.673 41.925 1.00 92.75 187 GLY A O 1
ATOM 1450 N N . GLU A 1 188 ? -10.089 25.260 43.836 1.00 90.94 188 GLU A N 1
ATOM 1451 C CA . GLU A 1 188 ? -10.472 23.903 44.262 1.00 90.94 188 GLU A CA 1
ATOM 1452 C C . GLU A 1 188 ? -11.375 23.185 43.245 1.00 90.94 188 GLU A C 1
ATOM 1454 O O . GLU A 1 188 ? -11.218 21.984 43.037 1.00 90.94 188 GLU A O 1
ATOM 1459 N N . ASP A 1 189 ? -12.229 23.918 42.523 1.00 90.31 189 ASP A N 1
ATOM 1460 C CA . ASP A 1 189 ? -13.113 23.346 41.499 1.00 90.31 189 ASP A CA 1
ATOM 1461 C C . ASP A 1 189 ? -12.334 22.664 40.356 1.00 90.31 189 ASP A C 1
ATOM 1463 O O . ASP A 1 189 ? -12.793 21.664 39.808 1.00 90.31 189 ASP A O 1
ATOM 1467 N N . CYS A 1 190 ? -11.129 23.147 40.014 1.00 91.38 190 CYS A N 1
ATOM 1468 C CA . CYS A 1 190 ? -10.305 22.488 38.993 1.00 91.38 190 CYS A CA 1
ATOM 1469 C C . CYS A 1 190 ? -9.748 21.143 39.457 1.00 91.38 190 CYS A C 1
ATOM 1471 O O . CYS A 1 190 ? -9.627 20.234 38.643 1.00 91.38 190 CYS A O 1
ATOM 1473 N N . GLN A 1 191 ? -9.435 20.998 40.747 1.00 94.81 191 GLN A N 1
ATOM 1474 C CA . GLN A 1 191 ? -8.910 19.737 41.275 1.00 94.81 191 GLN A CA 1
ATOM 1475 C C . GLN A 1 191 ? -9.977 18.638 41.246 1.00 94.81 191 GLN A C 1
ATOM 1477 O O . GLN A 1 191 ? -9.658 17.477 41.002 1.00 94.81 191 GLN A O 1
ATOM 1482 N N . ILE A 1 192 ? -11.245 19.007 41.453 1.00 94.50 192 ILE A N 1
ATOM 1483 C CA . ILE A 1 192 ? -12.380 18.083 41.344 1.00 94.50 192 ILE A CA 1
ATOM 1484 C C . ILE A 1 192 ? -12.545 17.625 39.891 1.00 94.50 192 ILE A C 1
ATOM 1486 O O . ILE A 1 192 ? -12.582 16.424 39.638 1.00 94.50 192 ILE A O 1
ATOM 1490 N N . ILE A 1 193 ? -12.558 18.565 38.940 1.00 93.44 193 ILE A N 1
ATOM 1491 C CA . ILE A 1 193 ? -12.692 18.252 37.508 1.00 93.44 193 ILE A CA 1
ATOM 1492 C C . ILE A 1 193 ? -11.527 17.374 37.021 1.00 93.44 193 ILE A C 1
ATOM 1494 O O . ILE A 1 193 ? -11.740 16.438 36.254 1.00 93.44 193 ILE A O 1
ATOM 1498 N N . GLU A 1 194 ? -10.298 17.632 37.474 1.00 93.88 194 GLU A N 1
ATOM 1499 C CA . GLU A 1 194 ? -9.135 16.793 37.154 1.00 93.88 194 GLU A CA 1
ATOM 1500 C C . GLU A 1 194 ? -9.285 15.360 37.676 1.00 93.88 194 GLU A C 1
ATOM 1502 O O . GLU A 1 194 ? -8.984 14.411 36.950 1.00 93.88 194 GLU A O 1
ATOM 1507 N N . ALA A 1 195 ? -9.787 15.191 38.902 1.00 95.38 195 ALA A N 1
ATOM 1508 C CA . ALA A 1 195 ? -10.045 13.871 39.470 1.00 95.38 195 ALA A CA 1
ATOM 1509 C C . ALA A 1 195 ? -11.160 13.121 38.718 1.00 95.38 195 ALA A C 1
ATOM 1511 O O . ALA A 1 195 ? -11.040 11.917 38.493 1.00 95.38 195 ALA A O 1
ATOM 1512 N N . GLU A 1 196 ? -12.216 13.818 38.291 1.00 96.38 196 GLU A N 1
ATOM 1513 C CA . GLU A 1 196 ? -13.292 13.238 37.476 1.00 96.38 196 GLU A CA 1
ATOM 1514 C C . GLU A 1 196 ? -12.789 12.813 36.091 1.00 96.38 196 GLU A C 1
ATOM 1516 O O . GLU A 1 196 ? -13.080 11.701 35.651 1.00 96.38 196 GLU A O 1
ATOM 1521 N N . ILE A 1 197 ? -11.976 13.644 35.424 1.00 93.12 197 ILE A N 1
ATOM 1522 C CA . ILE A 1 197 ? -11.338 13.286 34.147 1.00 93.12 197 ILE A CA 1
ATOM 1523 C C . ILE A 1 197 ? -10.481 12.029 34.311 1.00 93.12 197 ILE A C 1
ATOM 1525 O O . ILE A 1 197 ? -10.599 11.118 33.494 1.00 93.12 197 ILE A O 1
ATOM 1529 N N . ALA A 1 198 ? -9.662 11.952 35.364 1.00 94.94 198 ALA A N 1
ATOM 1530 C CA . ALA A 1 198 ? -8.821 10.786 35.623 1.00 94.94 198 ALA A CA 1
ATOM 1531 C C . ALA A 1 198 ? -9.652 9.508 35.842 1.00 94.94 198 ALA A C 1
ATOM 1533 O O . ALA A 1 198 ? -9.311 8.458 35.302 1.00 94.94 198 ALA A O 1
ATOM 1534 N N . ALA A 1 199 ? -10.771 9.598 36.571 1.00 96.31 199 ALA A N 1
ATOM 1535 C CA . ALA A 1 199 ? -11.677 8.468 36.776 1.00 96.31 199 ALA A CA 1
ATOM 1536 C C . ALA A 1 199 ? -12.324 7.992 35.462 1.00 96.31 199 ALA A C 1
ATOM 1538 O O . ALA A 1 199 ? -12.396 6.789 35.209 1.00 96.31 199 ALA A O 1
ATOM 1539 N N . PHE A 1 200 ? -12.748 8.919 34.594 1.00 94.12 200 PHE A N 1
ATOM 1540 C CA . PHE A 1 200 ? -13.257 8.566 33.267 1.00 94.12 200 PHE A CA 1
ATOM 1541 C C . PHE A 1 200 ? -12.169 7.974 32.359 1.00 94.12 200 PHE A C 1
ATOM 1543 O O . PHE A 1 200 ? -12.454 7.071 31.575 1.00 94.12 200 PHE A O 1
ATOM 1550 N N . GLU A 1 201 ? -10.927 8.458 32.443 1.00 91.62 201 GLU A N 1
ATOM 1551 C CA . GLU A 1 201 ? -9.800 7.897 31.688 1.00 91.62 201 GLU A CA 1
ATOM 1552 C C . GLU A 1 201 ? -9.477 6.457 32.140 1.00 91.62 201 GLU A C 1
ATOM 1554 O O . GLU A 1 201 ? -9.275 5.594 31.284 1.00 91.62 201 GLU A O 1
ATOM 1559 N N . GLU A 1 202 ? -9.544 6.155 33.443 1.00 94.88 202 GLU A N 1
ATOM 1560 C CA . GLU A 1 202 ? -9.407 4.788 33.978 1.00 94.88 202 GLU A CA 1
ATOM 1561 C C . GLU A 1 202 ? -10.556 3.867 33.518 1.00 94.88 202 GLU A C 1
ATOM 1563 O O . GLU A 1 202 ? -10.326 2.741 33.065 1.00 94.88 202 GLU A O 1
ATOM 1568 N N . GLU A 1 203 ? -11.807 4.339 33.580 1.00 95.19 203 GLU A N 1
ATOM 1569 C CA . GLU A 1 203 ? -12.969 3.574 33.107 1.00 95.19 203 GLU A CA 1
ATOM 1570 C C . GLU A 1 203 ? -12.874 3.280 31.603 1.00 95.19 203 GLU A C 1
ATOM 1572 O O . GLU A 1 203 ? -13.118 2.151 31.162 1.00 95.19 203 GLU A O 1
ATOM 1577 N N . LYS A 1 204 ? -12.436 4.270 30.817 1.00 91.44 204 LYS A N 1
ATOM 1578 C CA . LYS A 1 204 ? -12.164 4.117 29.387 1.00 91.44 204 LYS A CA 1
ATOM 1579 C C . LYS A 1 204 ? -11.090 3.066 29.122 1.00 91.44 204 LYS A C 1
ATOM 1581 O O . LYS A 1 204 ? -11.257 2.266 28.205 1.00 91.44 204 LYS A O 1
ATOM 1586 N N . GLU A 1 205 ? -9.995 3.055 29.880 1.00 89.38 205 GLU A N 1
ATOM 1587 C CA . GLU A 1 205 ? -8.927 2.059 29.723 1.00 89.38 205 GLU A CA 1
ATOM 1588 C C . GLU A 1 205 ? -9.432 0.642 30.031 1.00 89.38 205 GLU A C 1
ATOM 1590 O O . GLU A 1 205 ? -9.147 -0.309 29.292 1.00 89.38 205 GLU A O 1
ATOM 1595 N N . LYS A 1 206 ? -10.253 0.502 31.076 1.00 93.88 206 LYS A N 1
ATOM 1596 C CA . LYS A 1 206 ? -10.875 -0.770 31.449 1.00 93.88 206 LYS A CA 1
ATOM 1597 C C . LYS A 1 206 ? -11.816 -1.290 30.363 1.00 93.88 206 LYS A C 1
ATOM 1599 O O . LYS A 1 206 ? -11.694 -2.447 29.953 1.00 93.88 206 LYS A O 1
ATOM 1604 N N . GLU A 1 207 ? -12.737 -0.461 29.872 1.00 91.19 207 GLU A N 1
ATOM 1605 C CA . GLU A 1 207 ? -13.641 -0.865 28.789 1.00 91.19 207 GLU A CA 1
ATOM 1606 C C . GLU A 1 207 ? -12.895 -1.071 27.467 1.00 91.19 207 GLU A C 1
ATOM 1608 O O . GLU A 1 207 ? -13.193 -2.017 26.741 1.00 91.19 207 GLU A O 1
ATOM 1613 N N . GLY A 1 208 ? -11.851 -0.283 27.200 1.00 84.62 208 GLY A N 1
ATOM 1614 C CA . GLY A 1 208 ? -10.945 -0.489 26.072 1.00 84.62 208 GLY A CA 1
ATOM 1615 C C . GLY A 1 208 ? -10.219 -1.835 26.137 1.00 84.62 208 GLY A C 1
ATOM 1616 O O . GLY A 1 208 ? -10.086 -2.509 25.118 1.00 84.62 208 GLY A O 1
ATOM 1617 N N . THR A 1 209 ? -9.808 -2.275 27.328 1.00 86.44 209 THR A N 1
ATOM 1618 C CA . THR A 1 209 ? -9.199 -3.598 27.542 1.00 86.44 209 THR A CA 1
ATOM 1619 C C . THR A 1 209 ? -10.214 -4.722 27.337 1.00 86.44 209 THR A C 1
ATOM 1621 O O . THR A 1 209 ? -9.905 -5.715 26.680 1.00 86.44 209 THR A O 1
ATOM 1624 N N . ASN A 1 210 ? -11.443 -4.567 27.841 1.00 89.44 210 ASN A N 1
ATOM 1625 C CA . ASN A 1 210 ? -12.523 -5.530 27.605 1.00 89.44 210 ASN A CA 1
ATOM 1626 C C . ASN A 1 210 ? -12.839 -5.661 26.114 1.00 89.44 210 ASN A C 1
ATOM 1628 O O . ASN A 1 210 ? -12.904 -6.775 25.597 1.00 89.44 210 ASN A O 1
ATOM 1632 N N . LEU A 1 211 ? -12.974 -4.527 25.424 1.00 85.19 211 LEU A N 1
ATOM 1633 C CA . LEU A 1 211 ? -13.188 -4.483 23.986 1.00 85.19 211 LEU A CA 1
ATOM 1634 C C . LEU A 1 211 ? -12.032 -5.161 23.250 1.00 85.19 211 LEU A C 1
ATOM 1636 O O . LEU A 1 211 ? -12.280 -6.041 22.437 1.00 85.19 211 LEU A O 1
ATOM 1640 N N . ARG A 1 212 ? -10.777 -4.853 23.602 1.00 81.06 212 ARG A N 1
ATOM 1641 C CA . ARG A 1 212 ? -9.593 -5.514 23.033 1.00 81.06 212 ARG A CA 1
ATOM 1642 C C . ARG A 1 212 ? -9.619 -7.028 23.249 1.00 81.06 212 ARG A C 1
ATOM 1644 O O . ARG A 1 212 ? -9.268 -7.763 22.343 1.00 81.06 212 ARG A O 1
ATOM 1651 N N . ASN A 1 213 ? -10.089 -7.516 24.395 1.00 85.62 213 ASN A N 1
ATOM 1652 C CA . ASN A 1 213 ? -10.205 -8.955 24.657 1.00 85.62 213 ASN A CA 1
ATOM 1653 C C . ASN A 1 213 ? -11.301 -9.649 23.833 1.00 85.62 213 ASN A C 1
ATOM 1655 O O . ASN A 1 213 ? -11.154 -10.828 23.519 1.00 85.62 213 ASN A O 1
ATOM 1659 N N . ILE A 1 214 ? -12.404 -8.964 23.520 1.00 84.69 214 ILE A N 1
ATOM 1660 C CA . ILE A 1 214 ? -13.448 -9.481 22.615 1.00 84.69 214 ILE A CA 1
ATOM 1661 C C . ILE A 1 214 ? -12.901 -9.497 21.190 1.00 84.69 214 ILE A C 1
ATOM 1663 O O . ILE A 1 214 ? -12.949 -10.507 20.499 1.00 84.69 214 ILE A O 1
ATOM 1667 N N . VAL A 1 215 ? -12.304 -8.378 20.802 1.00 79.44 215 VAL A N 1
ATOM 1668 C CA . VAL A 1 215 ? -11.749 -8.121 19.482 1.00 79.44 215 VAL A CA 1
ATOM 1669 C C . VAL A 1 215 ? -10.594 -9.077 19.164 1.00 79.44 215 VAL A C 1
ATOM 1671 O O . VAL A 1 215 ? -10.613 -9.685 18.109 1.00 79.44 215 VAL A O 1
ATOM 1674 N N . ASN A 1 216 ? -9.688 -9.357 20.103 1.00 78.81 216 ASN A N 1
ATOM 1675 C CA . ASN A 1 216 ? -8.606 -10.343 19.947 1.00 78.81 216 ASN A CA 1
ATOM 1676 C C . ASN A 1 216 ? -9.094 -11.793 19.769 1.00 78.81 216 ASN A C 1
ATOM 1678 O O . ASN A 1 216 ? -8.287 -12.676 19.496 1.00 78.81 216 ASN A O 1
ATOM 1682 N N . LYS A 1 217 ? -10.386 -12.081 19.984 1.00 83.12 217 LYS A N 1
ATOM 1683 C CA . LYS A 1 217 ? -10.970 -13.388 19.642 1.00 83.12 217 LYS A CA 1
ATOM 1684 C C . LYS A 1 217 ? -11.444 -13.440 18.192 1.00 83.12 217 LYS A C 1
ATOM 1686 O O . LYS A 1 217 ? -11.789 -14.524 17.728 1.00 83.12 217 LYS A O 1
ATOM 1691 N N . LEU A 1 218 ? -11.549 -12.301 17.516 1.00 81.56 218 LEU A N 1
ATOM 1692 C CA . LEU A 1 218 ? -11.910 -12.234 16.112 1.00 81.56 218 LEU A CA 1
ATOM 1693 C C . LEU A 1 218 ? -10.656 -12.474 15.278 1.00 81.56 218 LEU A C 1
ATOM 1695 O O . LEU A 1 218 ? -9.685 -11.733 15.406 1.00 81.56 218 LEU A O 1
ATOM 1699 N N . ASP A 1 219 ? -10.698 -13.486 14.414 1.00 80.12 219 ASP A N 1
ATOM 1700 C CA . ASP A 1 219 ? -9.634 -13.716 13.439 1.00 80.12 219 ASP A CA 1
ATOM 1701 C C . ASP A 1 219 ? -9.827 -12.707 12.298 1.00 80.12 219 ASP A C 1
ATOM 1703 O O . ASP A 1 219 ? -10.656 -12.888 11.404 1.00 80.12 219 ASP A O 1
ATOM 1707 N N . GLY A 1 220 ? -9.120 -11.584 12.397 1.00 86.25 220 GLY A N 1
ATOM 1708 C CA . GLY A 1 220 ? -9.176 -10.469 11.462 1.00 86.25 220 GLY A CA 1
ATOM 1709 C C . GLY A 1 220 ? -8.014 -9.512 11.697 1.00 86.25 220 GLY A C 1
ATOM 1710 O O . GLY A 1 220 ? -7.512 -9.411 12.811 1.00 86.25 220 GLY A O 1
ATOM 1711 N N . ILE A 1 221 ? -7.604 -8.790 10.657 1.00 90.12 221 ILE A N 1
ATOM 1712 C CA . ILE A 1 221 ? -6.543 -7.787 10.768 1.00 90.12 221 ILE A CA 1
ATOM 1713 C C . ILE A 1 221 ? -7.193 -6.464 11.143 1.00 90.12 221 ILE A C 1
ATOM 1715 O O . ILE A 1 221 ? -8.027 -5.926 10.401 1.00 90.12 221 ILE A O 1
ATOM 1719 N N . PHE A 1 222 ? -6.808 -5.909 12.287 1.00 86.44 222 PHE A N 1
ATOM 1720 C CA . PHE A 1 222 ? -7.374 -4.640 12.727 1.00 86.44 222 PHE A CA 1
ATOM 1721 C C . PHE A 1 222 ? -6.942 -3.485 11.840 1.00 86.44 222 PHE A C 1
ATOM 1723 O O . PHE A 1 222 ? -5.857 -3.475 11.268 1.00 86.44 222 PHE A O 1
ATOM 1730 N N . LEU A 1 223 ? -7.790 -2.457 11.776 1.00 85.31 223 LEU A N 1
ATOM 1731 C CA . LEU A 1 223 ? -7.480 -1.227 11.053 1.00 85.31 223 LEU A CA 1
ATOM 1732 C C . LEU A 1 223 ? -6.123 -0.640 11.481 1.00 85.31 223 LEU A C 1
ATOM 1734 O O . LEU A 1 223 ? -5.315 -0.285 10.626 1.00 85.31 223 LEU A O 1
ATOM 1738 N N . SER A 1 224 ? -5.868 -0.551 12.791 1.00 80.75 224 SER A N 1
ATOM 1739 C CA . SER A 1 224 ? -4.600 -0.038 13.325 1.00 80.75 224 SER A CA 1
ATOM 1740 C C . SER A 1 224 ? -3.428 -0.920 12.923 1.00 80.75 224 SER A C 1
ATOM 1742 O O . SER A 1 224 ? -2.433 -0.413 12.435 1.00 80.75 224 SER A O 1
ATOM 1744 N N . GLU A 1 225 ? -3.587 -2.234 13.037 1.00 86.56 225 GLU A N 1
ATOM 1745 C CA . GLU A 1 225 ? -2.556 -3.204 12.688 1.00 86.56 225 GLU A CA 1
ATOM 1746 C C . GLU A 1 225 ? -2.205 -3.174 11.198 1.00 86.56 225 GLU A C 1
ATOM 1748 O O . GLU A 1 225 ? -1.032 -3.164 10.836 1.00 86.56 225 GLU A O 1
ATOM 1753 N N . PHE A 1 226 ? -3.205 -3.110 10.316 1.00 93.31 226 PHE A N 1
ATOM 1754 C CA . PHE A 1 226 ? -2.949 -2.990 8.886 1.00 93.31 226 PHE A CA 1
ATOM 1755 C C . PHE A 1 226 ? -2.342 -1.631 8.531 1.00 93.31 226 PHE A C 1
ATOM 1757 O O . PHE A 1 226 ? -1.481 -1.542 7.662 1.00 93.31 226 PHE A O 1
ATOM 1764 N N . THR A 1 227 ? -2.749 -0.564 9.219 1.00 88.88 227 THR A N 1
ATOM 1765 C CA . THR A 1 227 ? -2.148 0.759 9.015 1.00 88.88 227 THR A CA 1
ATOM 1766 C C . THR A 1 227 ? -0.691 0.783 9.479 1.00 88.88 227 THR A C 1
ATOM 1768 O O . THR A 1 227 ? 0.167 1.293 8.760 1.00 88.88 227 THR A O 1
ATOM 1771 N N . ASP A 1 228 ? -0.391 0.170 10.625 1.00 88.00 228 ASP A N 1
ATOM 1772 C CA . ASP A 1 228 ? 0.972 -0.015 11.119 1.00 88.00 228 ASP A CA 1
ATOM 1773 C C . ASP A 1 228 ? 1.794 -0.846 10.130 1.00 88.00 228 ASP A C 1
ATOM 1775 O O . ASP A 1 228 ? 2.923 -0.473 9.818 1.00 88.00 228 ASP A O 1
ATOM 1779 N N . TYR A 1 229 ? 1.218 -1.907 9.558 1.00 91.50 229 TYR A N 1
ATOM 1780 C CA . TYR A 1 229 ? 1.850 -2.674 8.486 1.00 91.50 229 TYR A CA 1
ATOM 1781 C C . TYR A 1 229 ? 2.154 -1.792 7.267 1.00 91.50 229 TYR A C 1
ATOM 1783 O O . TYR A 1 229 ? 3.272 -1.791 6.770 1.00 91.50 229 TYR A O 1
ATOM 1791 N N . LEU A 1 230 ? 1.213 -0.970 6.794 1.00 92.50 230 LEU A N 1
ATOM 1792 C CA . LEU A 1 230 ? 1.475 -0.088 5.652 1.00 92.50 230 LEU A CA 1
ATOM 1793 C C . LEU A 1 230 ? 2.616 0.901 5.925 1.00 92.50 230 LEU A C 1
ATOM 1795 O O . LEU A 1 230 ? 3.408 1.177 5.026 1.00 92.50 230 LEU A O 1
ATOM 1799 N N . HIS A 1 231 ? 2.701 1.451 7.136 1.00 89.94 231 HIS A N 1
ATOM 1800 C CA . HIS A 1 231 ? 3.678 2.491 7.462 1.00 89.94 231 HIS A CA 1
ATOM 1801 C C . HIS A 1 231 ? 5.034 1.974 7.924 1.00 89.94 231 HIS A C 1
ATOM 1803 O O . HIS A 1 231 ? 6.005 2.711 7.767 1.00 89.94 231 HIS A O 1
ATOM 1809 N N . ASN A 1 232 ? 5.109 0.745 8.432 1.00 85.75 232 ASN A N 1
ATOM 1810 C CA . ASN A 1 232 ? 6.343 0.154 8.945 1.00 85.75 232 ASN A CA 1
ATOM 1811 C C . ASN A 1 232 ? 6.882 -0.973 8.062 1.00 85.75 232 ASN A C 1
ATOM 1813 O O . ASN A 1 232 ? 8.052 -1.314 8.193 1.00 85.75 232 ASN A O 1
ATOM 1817 N N . THR A 1 233 ? 6.077 -1.531 7.151 1.00 85.81 233 THR A N 1
ATOM 1818 C CA . THR A 1 233 ? 6.552 -2.547 6.211 1.00 85.81 233 THR A CA 1
ATOM 1819 C C . THR A 1 233 ? 7.144 -1.868 4.986 1.00 85.81 233 THR A C 1
ATOM 1821 O O . THR A 1 233 ? 6.444 -1.141 4.264 1.00 85.81 233 THR A O 1
ATOM 1824 N N . PRO A 1 234 ? 8.426 -2.108 4.708 1.00 84.31 234 PRO A N 1
ATOM 1825 C CA . PRO A 1 234 ? 9.043 -1.580 3.517 1.00 84.31 234 PRO A CA 1
ATOM 1826 C C . PRO A 1 234 ? 8.453 -2.135 2.221 1.00 84.31 234 PRO A C 1
ATOM 1828 O O . PRO A 1 234 ? 8.043 -3.291 2.151 1.00 84.31 234 PRO A O 1
ATOM 1831 N N . TYR A 1 235 ? 8.480 -1.329 1.164 1.00 84.62 235 TYR A N 1
ATOM 1832 C CA . TYR A 1 235 ? 7.958 -1.714 -0.145 1.00 84.62 235 TYR A CA 1
ATOM 1833 C C . TYR A 1 235 ? 8.962 -1.467 -1.270 1.00 84.62 235 TYR A C 1
ATOM 1835 O O . TYR A 1 235 ? 9.316 -2.378 -2.018 1.00 84.62 235 TYR A O 1
ATOM 1843 N N . LYS A 1 236 ? 9.438 -0.227 -1.405 1.00 81.31 236 LYS A N 1
ATOM 1844 C CA . LYS A 1 236 ? 10.279 0.186 -2.530 1.00 81.31 236 LYS A CA 1
ATOM 1845 C C . LYS A 1 236 ? 11.474 0.958 -2.026 1.00 81.31 236 LYS A C 1
ATOM 1847 O O . LYS A 1 236 ? 11.306 1.918 -1.291 1.00 81.31 236 LYS A O 1
ATOM 1852 N N . LEU A 1 237 ? 12.670 0.602 -2.469 1.00 73.50 237 LEU A N 1
ATOM 1853 C CA . LEU A 1 237 ? 13.856 1.353 -2.080 1.00 73.50 237 LEU A CA 1
ATOM 1854 C C . LEU A 1 237 ? 13.857 2.747 -2.707 1.00 73.50 237 LEU A C 1
ATOM 1856 O O . LEU A 1 237 ? 13.529 2.923 -3.886 1.00 73.50 237 LEU A O 1
ATOM 1860 N N . ILE A 1 238 ? 14.221 3.740 -1.894 1.00 72.56 238 ILE A N 1
ATOM 1861 C CA . ILE A 1 238 ? 14.699 5.041 -2.353 1.00 72.56 238 ILE A CA 1
ATOM 1862 C C . ILE A 1 238 ? 16.075 4.734 -2.917 1.00 72.56 238 ILE A C 1
ATOM 1864 O O . ILE A 1 238 ? 17.094 4.789 -2.239 1.00 72.56 238 ILE A O 1
ATOM 1868 N N . SER A 1 239 ? 16.057 4.232 -4.141 1.00 59.06 239 SER A N 1
ATOM 1869 C CA . SER A 1 239 ? 17.231 3.693 -4.784 1.00 59.06 239 SER A CA 1
ATOM 1870 C C . SER A 1 239 ? 18.304 4.781 -4.888 1.00 59.06 239 SER A C 1
ATOM 1872 O O . SER A 1 239 ? 18.157 5.722 -5.666 1.00 59.06 239 SER A O 1
ATOM 1874 N N . GLU A 1 240 ? 19.408 4.623 -4.152 1.00 59.69 240 GLU A N 1
ATOM 1875 C CA . GLU A 1 240 ? 20.704 5.176 -4.573 1.00 59.69 240 GLU A CA 1
ATOM 1876 C C . GLU A 1 240 ? 21.198 4.479 -5.853 1.00 59.69 240 GLU A C 1
ATOM 1878 O O . GLU A 1 240 ? 22.055 5.004 -6.565 1.00 59.69 240 GLU A O 1
ATOM 1883 N N . SER A 1 241 ? 20.645 3.298 -6.165 1.00 66.12 241 SER A N 1
ATOM 1884 C CA . SER A 1 241 ? 20.897 2.591 -7.415 1.00 66.12 241 SER A CA 1
ATOM 1885 C C . SER A 1 241 ? 20.412 3.406 -8.611 1.00 66.12 241 SER A C 1
ATOM 1887 O O . SER A 1 241 ? 19.451 4.181 -8.564 1.00 66.12 241 SER A O 1
ATOM 1889 N N . ASP A 1 242 ? 21.083 3.208 -9.733 1.00 75.31 242 ASP A N 1
ATOM 1890 C CA . ASP A 1 242 ? 20.754 3.886 -10.968 1.00 75.31 242 ASP A CA 1
ATOM 1891 C C . ASP A 1 242 ? 19.614 3.214 -11.745 1.00 75.31 242 ASP A C 1
ATOM 1893 O O . ASP A 1 242 ? 19.304 3.691 -12.848 1.00 75.31 242 ASP A O 1
ATOM 1897 N N . ASP A 1 243 ? 19.027 2.142 -11.193 1.00 79.75 243 ASP A N 1
ATOM 1898 C CA . ASP A 1 243 ? 18.013 1.271 -11.801 1.00 79.75 243 ASP A CA 1
ATOM 1899 C C . ASP A 1 243 ? 18.422 0.828 -13.209 1.00 79.75 243 ASP A C 1
ATOM 1901 O O . ASP A 1 243 ? 17.654 0.838 -14.179 1.00 79.75 243 ASP A O 1
ATOM 1905 N N . CYS A 1 244 ? 19.705 0.503 -13.362 1.00 83.88 244 CYS A N 1
ATOM 1906 C CA . CYS A 1 244 ? 20.247 0.141 -14.660 1.00 83.88 244 CYS A CA 1
ATOM 1907 C C . CYS A 1 244 ? 19.884 -1.284 -15.101 1.00 83.88 244 CYS A C 1
ATOM 1909 O O . CYS A 1 244 ? 20.024 -1.590 -16.295 1.00 83.88 244 CYS A O 1
ATOM 1911 N N . LYS A 1 245 ? 19.354 -2.096 -14.173 1.00 85.88 245 LYS A N 1
ATOM 1912 C CA . LYS A 1 245 ? 18.621 -3.352 -14.372 1.00 85.88 245 LYS A CA 1
ATOM 1913 C C . LYS A 1 245 ? 17.300 -3.340 -13.591 1.00 85.88 245 LYS A C 1
ATOM 1915 O O . LYS A 1 245 ? 17.053 -2.468 -12.769 1.00 85.88 245 LYS A O 1
ATOM 1920 N N . ILE A 1 246 ? 16.452 -4.334 -13.869 1.00 71.00 246 ILE A N 1
ATOM 1921 C CA . ILE A 1 246 ? 15.126 -4.497 -13.242 1.00 71.00 246 ILE A CA 1
ATOM 1922 C C . ILE A 1 246 ? 15.238 -4.676 -11.720 1.00 71.00 246 ILE A C 1
ATOM 1924 O O . ILE A 1 246 ? 14.381 -4.197 -10.986 1.00 71.00 246 ILE A O 1
ATOM 1928 N N . GLU A 1 247 ? 16.298 -5.329 -11.247 1.00 72.44 247 GLU A N 1
ATOM 1929 C CA . GLU A 1 247 ? 16.519 -5.589 -9.821 1.00 72.44 247 GLU A CA 1
ATOM 1930 C C . GLU A 1 247 ? 17.381 -4.527 -9.127 1.00 72.44 247 GLU A C 1
ATOM 1932 O O . GLU A 1 247 ? 17.693 -4.689 -7.953 1.00 72.44 247 GLU A O 1
ATOM 1937 N N . GLY A 1 248 ? 17.720 -3.432 -9.816 1.00 83.50 248 GLY A N 1
ATOM 1938 C CA . GLY A 1 248 ? 18.591 -2.363 -9.322 1.00 83.50 248 GLY A CA 1
ATOM 1939 C C . GLY A 1 248 ? 19.913 -2.294 -10.088 1.00 83.50 248 GLY A C 1
ATOM 1940 O O . GLY A 1 248 ? 19.979 -2.610 -11.279 1.00 83.50 248 GLY A O 1
ATOM 1941 N N . GLY A 1 249 ? 20.974 -1.864 -9.416 1.00 88.00 249 GLY A N 1
ATOM 1942 C CA . GLY A 1 249 ? 22.328 -1.766 -9.951 1.00 88.00 249 GLY A CA 1
ATOM 1943 C C . GLY A 1 249 ? 22.795 -0.328 -10.163 1.00 88.00 249 GLY A C 1
ATOM 1944 O O . GLY A 1 249 ? 22.008 0.609 -10.306 1.00 88.00 249 GLY A O 1
ATOM 1945 N N . PHE A 1 250 ? 24.110 -0.158 -10.220 1.00 92.12 250 PHE A N 1
ATOM 1946 C CA . PHE A 1 250 ? 24.769 1.142 -10.176 1.00 92.12 250 PHE A CA 1
ATOM 1947 C C . PHE A 1 250 ? 25.524 1.422 -11.467 1.00 92.12 250 PHE A C 1
ATOM 1949 O O . PHE A 1 250 ? 26.249 0.575 -11.997 1.00 92.12 250 PHE A O 1
ATOM 1956 N N . CYS A 1 251 ? 25.379 2.630 -11.998 1.00 93.56 251 CYS A N 1
ATOM 1957 C CA . CYS A 1 251 ? 26.066 3.013 -13.212 1.00 93.56 251 CYS A CA 1
ATOM 1958 C C . CYS A 1 251 ? 27.498 3.443 -12.913 1.00 93.56 251 CYS A C 1
ATOM 1960 O O . CYS A 1 251 ? 27.760 4.411 -12.202 1.00 93.56 251 CYS A O 1
ATOM 1962 N N . ILE A 1 252 ? 28.463 2.796 -13.559 1.00 95.44 252 ILE A N 1
ATOM 1963 C CA . ILE A 1 252 ? 29.890 3.071 -13.369 1.00 95.44 252 ILE A CA 1
ATOM 1964 C C . ILE A 1 252 ? 30.541 3.553 -14.670 1.00 95.44 252 ILE A C 1
ATOM 1966 O O . ILE A 1 252 ? 30.107 3.235 -15.780 1.00 95.44 252 ILE A O 1
ATOM 1970 N N . LYS A 1 253 ? 31.610 4.349 -14.549 1.00 94.69 253 LYS A N 1
ATOM 1971 C CA . LYS A 1 253 ? 32.420 4.832 -15.692 1.00 94.69 253 LYS A CA 1
ATOM 1972 C C . LYS A 1 253 ? 33.465 3.815 -16.172 1.00 94.69 253 LYS A C 1
ATOM 1974 O O . LYS A 1 253 ? 34.269 4.126 -17.049 1.00 94.69 253 LYS A O 1
ATOM 1979 N N . GLY A 1 254 ? 33.449 2.620 -15.587 1.00 93.25 254 GLY A N 1
ATOM 1980 C CA . GLY A 1 254 ? 34.343 1.519 -15.901 1.00 93.25 254 GLY A CA 1
ATOM 1981 C C . GLY A 1 254 ? 33.693 0.408 -16.712 1.00 93.25 254 GLY A C 1
ATOM 1982 O O . GLY A 1 254 ? 32.509 0.458 -17.061 1.00 93.25 254 GLY A O 1
ATOM 1983 N N . LYS A 1 255 ? 34.498 -0.600 -17.029 1.00 95.56 255 LYS A N 1
ATOM 1984 C CA . LYS A 1 255 ? 34.066 -1.830 -17.717 1.00 95.56 255 LYS A CA 1
ATOM 1985 C C . LYS A 1 255 ? 34.586 -3.096 -17.041 1.00 95.56 255 LYS A C 1
ATOM 1987 O O . LYS A 1 255 ? 34.279 -4.195 -17.481 1.00 95.56 255 LYS A O 1
ATOM 1992 N N . SER A 1 256 ? 35.409 -2.939 -16.009 1.00 95.44 256 SER A N 1
ATOM 1993 C CA . SER A 1 256 ? 35.995 -4.042 -15.260 1.00 95.44 256 SER A CA 1
ATOM 1994 C C . SER A 1 256 ? 35.343 -4.169 -13.890 1.00 95.44 256 SER A C 1
ATOM 1996 O O . SER A 1 256 ? 34.867 -3.183 -13.328 1.00 95.44 256 SER A O 1
ATOM 1998 N N . ILE A 1 257 ? 35.353 -5.382 -13.339 1.00 92.69 257 ILE A N 1
ATOM 1999 C CA . ILE A 1 257 ? 34.835 -5.664 -11.992 1.00 92.69 257 ILE A CA 1
ATOM 2000 C C . ILE A 1 257 ? 35.577 -4.827 -10.940 1.00 92.69 257 ILE A C 1
ATOM 2002 O O . ILE A 1 257 ? 34.973 -4.313 -10.004 1.00 92.69 257 ILE A O 1
ATOM 2006 N N . GLU A 1 258 ? 36.869 -4.574 -11.154 1.00 93.12 258 GLU A N 1
ATOM 2007 C CA . GLU A 1 258 ? 37.667 -3.681 -10.310 1.00 93.12 258 GLU A CA 1
ATOM 2008 C C . GLU A 1 258 ? 37.120 -2.248 -10.280 1.00 93.12 258 GLU A C 1
ATOM 2010 O O . GLU A 1 258 ? 37.219 -1.578 -9.254 1.00 93.12 258 GLU A O 1
ATOM 2015 N N . ASP A 1 259 ? 36.555 -1.756 -11.388 1.00 93.88 259 ASP A N 1
ATOM 2016 C CA . ASP A 1 259 ? 35.936 -0.429 -11.428 1.00 93.88 259 ASP A CA 1
ATOM 2017 C C . ASP A 1 259 ? 34.639 -0.390 -10.618 1.00 93.88 259 ASP A C 1
ATOM 2019 O O . ASP A 1 259 ? 34.299 0.658 -10.073 1.00 93.88 259 ASP A O 1
ATOM 2023 N N . CYS A 1 260 ? 33.930 -1.518 -10.531 1.00 91.25 260 CYS A N 1
ATOM 2024 C CA . CYS A 1 260 ? 32.758 -1.638 -9.679 1.00 91.25 260 CYS A CA 1
ATOM 2025 C C . CYS A 1 260 ? 33.140 -1.600 -8.197 1.00 91.25 260 CYS A C 1
ATOM 2027 O O . CYS A 1 260 ? 32.625 -0.760 -7.463 1.00 91.25 260 CYS A O 1
ATOM 2029 N N . GLY A 1 261 ? 34.130 -2.399 -7.782 1.00 88.50 261 GLY A N 1
ATOM 2030 C CA . GLY A 1 261 ? 34.643 -2.356 -6.409 1.00 88.50 261 GLY A CA 1
ATOM 2031 C C . GLY A 1 261 ? 35.175 -0.969 -6.020 1.00 88.50 261 GLY A C 1
ATOM 2032 O O . GLY A 1 261 ? 34.882 -0.461 -4.943 1.00 88.50 261 GLY A O 1
ATOM 2033 N N . LYS A 1 262 ? 35.883 -0.282 -6.931 1.00 90.25 262 LYS A N 1
ATOM 2034 C CA . LYS A 1 262 ? 36.382 1.091 -6.702 1.00 90.25 262 LYS A CA 1
ATOM 2035 C C . LYS A 1 262 ? 35.285 2.148 -6.617 1.00 90.25 262 LYS A C 1
ATOM 2037 O O . LYS A 1 262 ? 35.544 3.223 -6.079 1.00 90.25 262 LYS A O 1
ATOM 2042 N N . ALA A 1 263 ? 34.109 1.893 -7.186 1.00 86.81 263 ALA A N 1
ATOM 2043 C CA . ALA A 1 263 ? 33.000 2.834 -7.126 1.00 86.81 263 ALA A CA 1
ATOM 2044 C C . ALA A 1 263 ? 32.368 2.892 -5.724 1.00 86.81 263 ALA A C 1
ATOM 2046 O O . ALA A 1 263 ? 31.646 3.846 -5.452 1.00 86.81 263 ALA A O 1
ATOM 2047 N N . GLY A 1 264 ? 32.655 1.914 -4.849 1.00 83.62 264 GLY A N 1
ATOM 2048 C CA . GLY A 1 264 ? 32.082 1.844 -3.502 1.00 83.62 264 GLY A CA 1
ATOM 2049 C C . GLY A 1 264 ? 30.564 1.673 -3.516 1.00 83.62 264 GLY A C 1
ATOM 2050 O O . GLY A 1 264 ? 29.890 2.109 -2.593 1.00 83.62 264 GLY A O 1
ATOM 2051 N N . VAL A 1 265 ? 30.028 1.107 -4.602 1.00 82.94 265 VAL A N 1
ATOM 2052 C CA . VAL A 1 265 ? 28.581 0.954 -4.820 1.00 82.94 265 VAL A CA 1
ATOM 2053 C C . VAL A 1 265 ? 27.977 -0.156 -3.972 1.00 82.94 265 VAL A C 1
ATOM 2055 O O . VAL A 1 265 ? 26.789 -0.119 -3.678 1.00 82.94 265 VAL A O 1
ATOM 2058 N N . PHE A 1 266 ? 28.803 -1.114 -3.554 1.00 86.06 266 PHE A N 1
ATOM 2059 C CA . PHE A 1 266 ? 28.424 -2.096 -2.561 1.00 86.06 266 PHE A CA 1
ATOM 2060 C C . PHE A 1 266 ? 29.215 -1.818 -1.279 1.00 86.06 266 PHE A C 1
ATOM 2062 O O . PHE A 1 266 ? 30.445 -1.772 -1.336 1.00 86.06 266 PHE A O 1
ATOM 2069 N N . PRO A 1 267 ? 28.530 -1.569 -0.154 1.00 72.38 267 PRO A N 1
ATOM 2070 C CA . PRO A 1 267 ? 29.165 -1.181 1.106 1.00 72.38 267 PRO A CA 1
ATOM 2071 C C . PRO A 1 267 ? 29.890 -2.337 1.807 1.00 72.38 267 PRO A C 1
ATOM 2073 O O . PRO A 1 267 ? 30.635 -2.087 2.750 1.00 72.38 267 PRO A O 1
ATOM 2076 N N . ASP A 1 268 ? 29.663 -3.575 1.368 1.00 70.19 268 ASP A N 1
ATOM 2077 C CA . ASP A 1 268 ? 30.240 -4.762 1.981 1.00 70.19 268 ASP A CA 1
ATOM 2078 C C . ASP A 1 268 ? 31.580 -5.131 1.325 1.00 70.19 268 ASP A C 1
ATOM 2080 O O . ASP A 1 268 ? 31.653 -5.379 0.115 1.00 70.19 268 ASP A O 1
ATOM 2084 N N . GLU A 1 269 ? 32.648 -5.145 2.127 1.00 71.88 269 GLU A N 1
ATOM 2085 C CA . GLU A 1 269 ? 33.986 -5.555 1.686 1.00 71.88 269 GLU A CA 1
ATOM 2086 C C . GLU A 1 269 ? 34.045 -7.057 1.350 1.00 71.88 269 GLU A C 1
ATOM 2088 O O . GLU A 1 269 ? 34.965 -7.484 0.646 1.00 71.88 269 GLU A O 1
ATOM 2093 N N . ASP A 1 270 ? 33.050 -7.838 1.787 1.00 74.81 270 ASP A N 1
ATOM 2094 C CA . ASP A 1 270 ? 33.023 -9.292 1.635 1.00 74.81 270 ASP A CA 1
ATOM 2095 C C . ASP A 1 270 ? 32.413 -9.774 0.306 1.00 74.81 270 ASP A C 1
ATOM 2097 O O . ASP A 1 270 ? 32.460 -10.970 -0.004 1.00 74.81 270 ASP A O 1
ATOM 2101 N N . ILE A 1 271 ? 31.918 -8.871 -0.553 1.00 83.88 271 ILE A N 1
ATOM 2102 C CA . ILE A 1 271 ? 31.420 -9.268 -1.877 1.00 83.88 271 ILE A CA 1
ATOM 2103 C C . ILE A 1 271 ? 32.596 -9.680 -2.756 1.00 83.88 271 ILE A C 1
ATOM 2105 O O . ILE A 1 271 ? 33.376 -8.865 -3.265 1.00 83.88 271 ILE A O 1
ATOM 2109 N N . VAL A 1 272 ? 32.690 -10.985 -2.987 1.00 89.12 272 VAL A N 1
ATOM 2110 C CA . VAL A 1 272 ? 33.691 -11.552 -3.877 1.00 89.12 272 VAL A CA 1
ATOM 2111 C C . VAL A 1 272 ? 33.493 -11.018 -5.303 1.00 89.12 272 VAL A C 1
ATOM 2113 O O . VAL A 1 272 ? 32.378 -11.018 -5.826 1.00 89.12 272 VAL A O 1
ATOM 2116 N N . PRO A 1 273 ? 34.572 -10.614 -6.002 1.00 91.25 273 PRO A N 1
ATOM 2117 C CA . PRO A 1 273 ? 34.490 -10.137 -7.383 1.00 91.25 273 PRO A CA 1
ATOM 2118 C C . PRO A 1 273 ? 33.781 -11.094 -8.357 1.00 91.25 273 PRO A C 1
ATOM 2120 O O . PRO A 1 273 ? 33.339 -10.656 -9.413 1.00 91.25 273 PRO A O 1
ATOM 2123 N N . SER A 1 274 ? 33.687 -12.391 -8.037 1.00 91.62 274 SER A N 1
ATOM 2124 C CA . SER A 1 274 ? 32.958 -13.380 -8.842 1.00 91.62 274 SER A CA 1
ATOM 2125 C C . SER A 1 274 ? 31.453 -13.144 -8.901 1.00 91.62 274 SER A C 1
ATOM 2127 O O . SER A 1 274 ? 30.833 -13.559 -9.876 1.00 91.62 274 SER A O 1
ATOM 2129 N N . ASP A 1 275 ? 30.894 -12.481 -7.892 1.00 91.94 275 ASP A N 1
ATOM 2130 C CA . ASP A 1 275 ? 29.450 -12.294 -7.740 1.00 91.94 275 ASP A CA 1
ATOM 2131 C C . ASP A 1 275 ? 29.000 -10.957 -8.348 1.00 91.94 275 ASP A C 1
ATOM 2133 O O . ASP A 1 275 ? 27.811 -10.657 -8.424 1.00 91.94 275 ASP A O 1
ATOM 2137 N N . MET A 1 276 ? 29.959 -10.148 -8.814 1.00 93.62 276 MET A N 1
ATOM 2138 C CA . MET A 1 276 ? 29.714 -8.895 -9.513 1.00 93.62 276 MET A CA 1
ATOM 2139 C C . MET A 1 276 ? 29.594 -9.130 -11.019 1.00 93.62 276 MET A C 1
ATOM 2141 O O . MET A 1 276 ? 30.482 -9.677 -11.677 1.00 93.62 276 MET A O 1
ATOM 2145 N N . ILE A 1 277 ? 28.513 -8.619 -11.592 1.00 94.94 277 ILE A N 1
ATOM 2146 C CA . ILE A 1 277 ? 28.183 -8.700 -13.006 1.00 94.94 277 ILE A CA 1
ATOM 2147 C C . ILE A 1 277 ? 28.183 -7.293 -13.603 1.00 94.94 277 ILE A C 1
ATOM 2149 O O . ILE A 1 277 ? 27.672 -6.332 -13.026 1.00 94.94 277 ILE A O 1
ATOM 2153 N N . ILE A 1 278 ? 28.761 -7.173 -14.799 1.00 95.88 278 ILE A N 1
ATOM 2154 C CA . ILE A 1 278 ? 28.825 -5.917 -15.546 1.00 95.88 278 ILE A CA 1
ATOM 2155 C C . ILE A 1 278 ? 28.022 -6.037 -16.833 1.00 95.88 278 ILE A C 1
ATOM 2157 O O . ILE A 1 278 ? 28.333 -6.844 -17.709 1.00 95.88 278 ILE A O 1
ATOM 2161 N N . ASP A 1 279 ? 27.030 -5.164 -16.986 1.00 95.56 279 ASP A N 1
ATOM 2162 C CA . ASP A 1 279 ? 26.306 -4.972 -18.238 1.00 95.56 279 ASP A CA 1
ATOM 2163 C C . ASP A 1 279 ? 26.748 -3.678 -18.937 1.00 95.56 279 ASP A C 1
ATOM 2165 O O . ASP A 1 279 ? 26.254 -2.579 -18.666 1.00 95.56 279 ASP A O 1
ATOM 2169 N N . GLU A 1 280 ? 27.666 -3.816 -19.894 1.00 95.50 280 GLU A N 1
ATOM 2170 C CA . GLU A 1 280 ? 28.100 -2.723 -20.775 1.00 95.50 280 GLU A CA 1
ATOM 2171 C C . GLU A 1 280 ? 27.007 -2.248 -21.749 1.00 95.50 280 GLU A C 1
ATOM 2173 O O . GLU A 1 280 ? 27.106 -1.162 -22.329 1.00 95.50 280 GLU A O 1
ATOM 2178 N N . ALA A 1 281 ? 25.959 -3.045 -21.974 1.00 92.69 281 ALA A N 1
ATOM 2179 C CA . ALA A 1 281 ? 24.898 -2.717 -22.916 1.00 92.69 281 ALA A CA 1
ATOM 2180 C C . ALA A 1 281 ? 23.792 -1.851 -22.296 1.00 92.69 281 ALA A C 1
ATOM 2182 O O . ALA A 1 281 ? 22.932 -1.359 -23.042 1.00 92.69 281 ALA A O 1
ATOM 2183 N N . SER A 1 282 ? 23.825 -1.591 -20.982 1.00 91.62 282 SER A N 1
ATOM 2184 C CA . SER A 1 282 ? 22.775 -0.833 -20.299 1.00 91.62 282 SER A CA 1
ATOM 2185 C C . SER A 1 282 ? 22.551 0.536 -20.951 1.00 91.62 282 SER A C 1
ATOM 2187 O O . SER A 1 282 ? 23.414 1.420 -20.995 1.00 91.62 282 SER A O 1
ATOM 2189 N N . SER A 1 283 ? 21.357 0.727 -21.516 1.00 91.12 283 SER A N 1
ATOM 2190 C CA . SER A 1 283 ? 20.962 2.012 -22.096 1.00 91.12 283 SER A CA 1
ATOM 2191 C C . SER A 1 283 ? 20.712 3.073 -21.029 1.00 91.12 283 SER A C 1
ATOM 2193 O O . SER A 1 283 ? 20.840 4.260 -21.325 1.00 91.12 283 SER A O 1
ATOM 2195 N N . VAL A 1 284 ? 20.355 2.657 -19.808 1.00 89.06 284 VAL A N 1
ATOM 2196 C CA . VAL A 1 284 ? 20.098 3.557 -18.676 1.00 89.06 284 VAL A CA 1
ATOM 2197 C C . VAL A 1 284 ? 21.396 4.263 -18.285 1.00 89.06 284 VAL A C 1
ATOM 2199 O O . VAL A 1 284 ? 21.453 5.491 -18.315 1.00 89.06 284 VAL A O 1
ATOM 2202 N N . CYS A 1 285 ? 22.476 3.505 -18.076 1.00 92.94 285 CYS A N 1
ATOM 2203 C CA . CYS A 1 285 ? 23.781 4.074 -17.733 1.00 92.94 285 CYS A CA 1
ATOM 2204 C C . CYS A 1 285 ? 24.354 4.973 -18.821 1.00 92.94 285 CYS A C 1
ATOM 2206 O O . CYS A 1 285 ? 24.839 6.064 -18.527 1.00 92.94 285 CYS A O 1
ATOM 2208 N N . ARG A 1 286 ? 24.214 4.588 -20.094 1.00 93.62 286 ARG A N 1
ATOM 2209 C CA . ARG A 1 286 ? 24.669 5.429 -21.209 1.00 93.62 286 ARG A CA 1
ATOM 2210 C C . ARG A 1 286 ? 23.951 6.776 -21.262 1.00 93.62 286 ARG A C 1
ATOM 2212 O O . ARG A 1 286 ? 24.598 7.787 -21.520 1.00 93.62 286 ARG A O 1
ATOM 2219 N N . LYS A 1 287 ? 22.643 6.818 -20.975 1.00 92.00 287 LYS A N 1
ATOM 2220 C CA . LYS A 1 287 ? 21.886 8.082 -20.876 1.00 92.00 287 LYS A CA 1
ATOM 2221 C C . LYS A 1 287 ? 22.370 8.959 -19.719 1.00 92.00 287 LYS A C 1
ATOM 2223 O O . LYS A 1 287 ? 22.355 10.177 -19.856 1.00 92.00 287 LYS A O 1
ATOM 2228 N N . LYS A 1 288 ? 22.834 8.348 -18.625 1.00 90.62 288 LYS A N 1
ATOM 2229 C CA . LYS A 1 288 ? 23.434 9.036 -17.471 1.00 90.62 288 LYS A CA 1
ATOM 2230 C C . LYS A 1 288 ? 24.912 9.418 -17.683 1.00 90.62 288 LYS A C 1
ATOM 2232 O O . LYS A 1 288 ? 25.501 10.066 -16.829 1.00 90.62 288 LYS A O 1
ATOM 2237 N N . GLY A 1 289 ? 25.528 9.056 -18.816 1.00 94.44 289 GLY A N 1
ATOM 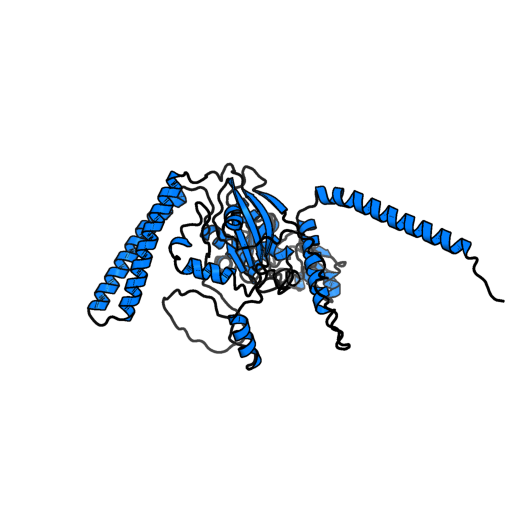2238 C CA . GLY A 1 289 ? 26.942 9.345 -19.105 1.00 94.44 289 GLY A CA 1
ATOM 2239 C C . GLY A 1 289 ? 27.938 8.347 -18.499 1.00 94.44 289 GLY A C 1
ATOM 2240 O O . GLY A 1 289 ? 29.126 8.649 -18.391 1.00 94.44 289 GLY A O 1
ATOM 2241 N N . HIS A 1 290 ? 27.461 7.165 -18.116 1.00 95.50 290 HIS A N 1
ATOM 2242 C CA . HIS A 1 290 ? 28.248 6.048 -17.595 1.00 95.50 290 HIS A CA 1
ATOM 2243 C C . HIS A 1 290 ? 28.415 4.962 -18.670 1.00 95.50 290 HIS A C 1
ATOM 2245 O O . HIS A 1 290 ? 27.696 4.939 -19.673 1.00 95.50 290 HIS A O 1
ATOM 2251 N N . THR A 1 291 ? 29.391 4.072 -18.494 1.00 95.69 291 THR A N 1
ATOM 2252 C CA . THR A 1 291 ? 29.769 3.084 -19.519 1.00 95.69 291 THR A CA 1
ATOM 2253 C C . THR A 1 291 ? 29.149 1.720 -19.297 1.00 95.69 291 THR A C 1
ATOM 2255 O O . THR A 1 291 ? 28.926 1.011 -20.275 1.00 95.69 291 THR A O 1
ATOM 2258 N N . SER A 1 292 ? 28.878 1.348 -18.050 1.00 95.75 292 SER A N 1
ATOM 2259 C CA . SER A 1 292 ? 28.302 0.050 -17.721 1.00 95.75 292 SER A CA 1
ATOM 2260 C C . SER A 1 292 ? 27.448 0.116 -16.457 1.00 95.75 292 SER A C 1
ATOM 2262 O O . SER A 1 292 ? 27.514 1.082 -15.695 1.00 95.75 292 SER A O 1
ATOM 2264 N N . CYS A 1 293 ? 26.607 -0.898 -16.292 1.00 96.12 293 CYS A N 1
ATOM 2265 C CA . CYS A 1 293 ? 25.822 -1.158 -15.094 1.00 96.12 293 CYS A CA 1
ATOM 2266 C C . CYS A 1 293 ? 26.519 -2.249 -14.286 1.00 96.12 293 CYS A C 1
ATOM 2268 O O . CYS A 1 293 ? 26.766 -3.319 -14.842 1.00 96.12 293 CYS A O 1
ATOM 2270 N N . CYS A 1 294 ? 26.827 -1.988 -13.020 1.00 95.44 294 CYS A N 1
ATOM 2271 C CA . CYS A 1 294 ? 27.309 -3.004 -12.098 1.00 95.44 294 CYS A CA 1
ATOM 2272 C C . CYS A 1 294 ? 26.185 -3.466 -11.172 1.00 95.44 294 CYS A C 1
ATOM 2274 O O . CYS A 1 294 ? 25.470 -2.640 -10.606 1.00 95.44 294 CYS A O 1
ATOM 2276 N N . TYR A 1 295 ? 26.035 -4.777 -11.040 1.00 94.69 295 TYR A N 1
ATOM 2277 C CA . TYR A 1 295 ? 25.027 -5.426 -10.210 1.00 94.69 295 TYR A CA 1
ATOM 2278 C C . TYR A 1 295 ? 25.553 -6.793 -9.741 1.00 94.69 295 TYR A C 1
ATOM 2280 O O . TYR A 1 295 ? 26.592 -7.244 -10.213 1.00 94.69 295 TYR A O 1
ATOM 2288 N N . THR A 1 296 ? 24.865 -7.445 -8.818 1.00 93.38 296 THR A N 1
ATOM 2289 C CA . THR A 1 296 ? 25.107 -8.813 -8.348 1.00 93.38 296 THR A CA 1
ATOM 2290 C C . THR A 1 296 ? 23.869 -9.672 -8.606 1.00 93.38 296 THR A C 1
ATOM 2292 O O . THR A 1 296 ? 22.840 -9.160 -9.047 1.00 93.38 296 THR A O 1
ATOM 2295 N N . ASP A 1 297 ? 23.925 -10.968 -8.313 1.00 91.12 297 ASP A N 1
ATOM 2296 C CA . ASP A 1 297 ? 22.722 -11.817 -8.303 1.00 91.12 297 ASP A CA 1
ATOM 2297 C C . ASP A 1 297 ? 21.853 -11.607 -7.040 1.00 91.12 297 ASP A C 1
ATOM 2299 O O . ASP A 1 297 ? 20.797 -12.220 -6.898 1.00 91.12 297 ASP A O 1
ATOM 2303 N N . TYR A 1 298 ? 22.274 -10.722 -6.128 1.00 89.88 298 TYR A N 1
ATOM 2304 C CA . TYR A 1 298 ? 21.618 -10.462 -4.848 1.00 89.88 298 TYR A CA 1
ATOM 2305 C C . TYR A 1 298 ? 20.845 -9.138 -4.897 1.00 89.88 298 TYR A C 1
ATOM 2307 O O . TYR A 1 298 ? 21.422 -8.043 -4.876 1.00 89.88 298 TYR A O 1
ATOM 2315 N N . GLY A 1 299 ? 19.514 -9.226 -4.952 1.00 86.62 299 GLY A N 1
ATOM 2316 C CA . GLY A 1 299 ? 18.619 -8.071 -5.089 1.00 86.62 299 GLY A CA 1
ATOM 2317 C C . GLY A 1 299 ? 18.799 -7.011 -3.994 1.00 86.62 299 GLY A C 1
ATOM 2318 O O . GLY A 1 299 ? 18.671 -5.818 -4.263 1.00 86.62 299 GLY A O 1
ATOM 2319 N N . CYS A 1 300 ? 19.153 -7.427 -2.780 1.00 87.81 300 CYS A N 1
ATOM 2320 C CA . CYS A 1 300 ? 19.372 -6.564 -1.629 1.00 87.81 300 CYS A CA 1
ATOM 2321 C C . CYS A 1 300 ? 20.513 -5.579 -1.899 1.00 87.81 300 CYS A C 1
ATOM 2323 O O . CYS A 1 300 ? 20.332 -4.362 -1.819 1.00 87.81 300 CYS A O 1
ATOM 2325 N N . LEU A 1 301 ? 21.667 -6.106 -2.315 1.00 89.25 301 LEU A N 1
ATOM 2326 C CA . LEU A 1 301 ? 22.867 -5.326 -2.607 1.00 89.25 301 LEU A CA 1
ATOM 2327 C C . LEU A 1 301 ? 22.654 -4.409 -3.813 1.00 89.25 301 LEU A C 1
ATOM 2329 O O . LEU A 1 301 ? 23.036 -3.240 -3.790 1.00 89.25 301 LEU A O 1
ATOM 2333 N N . ASN A 1 302 ? 21.967 -4.905 -4.846 1.00 87.69 302 ASN A N 1
ATOM 2334 C CA . ASN A 1 302 ? 21.646 -4.134 -6.050 1.00 87.69 302 ASN A CA 1
ATOM 2335 C C . ASN A 1 302 ? 20.836 -2.873 -5.786 1.00 87.69 302 ASN A C 1
ATOM 2337 O O . ASN A 1 302 ? 20.844 -1.953 -6.604 1.00 87.69 302 ASN A O 1
ATOM 2341 N N . ARG A 1 303 ? 20.127 -2.828 -4.666 1.00 82.75 303 ARG A N 1
ATOM 2342 C CA . ARG A 1 303 ? 19.254 -1.716 -4.322 1.00 82.75 303 ARG A CA 1
ATOM 2343 C C . ARG A 1 303 ? 19.794 -0.874 -3.157 1.00 82.75 303 ARG A C 1
ATOM 2345 O O . ARG A 1 303 ? 19.104 0.033 -2.703 1.00 82.75 303 ARG A O 1
ATOM 2352 N N . GLY A 1 304 ? 21.030 -1.125 -2.715 1.00 83.69 304 GLY A N 1
ATOM 2353 C CA . GLY A 1 304 ? 21.694 -0.364 -1.649 1.00 83.69 304 GLY A CA 1
ATOM 2354 C C . GLY A 1 304 ? 21.445 -0.894 -0.233 1.00 83.69 304 GLY A C 1
ATOM 2355 O O . GLY A 1 304 ? 21.656 -0.166 0.737 1.00 83.69 304 GLY A O 1
ATOM 2356 N N . GLY A 1 305 ? 20.975 -2.136 -0.108 1.00 87.25 305 GLY A N 1
ATOM 2357 C CA . GLY A 1 305 ? 20.968 -2.874 1.151 1.00 87.25 305 GLY A CA 1
ATOM 2358 C C . GLY A 1 305 ? 22.321 -3.506 1.480 1.00 87.25 305 GLY A C 1
ATOM 2359 O O . GLY A 1 305 ? 23.258 -3.463 0.682 1.00 87.25 305 GLY A O 1
ATOM 2360 N N . ILE A 1 306 ? 22.396 -4.114 2.659 1.00 90.31 306 ILE A N 1
ATOM 2361 C CA . ILE A 1 306 ? 23.508 -4.944 3.132 1.00 90.31 306 ILE A CA 1
ATOM 2362 C C . ILE A 1 306 ? 22.991 -6.344 3.449 1.00 90.31 306 ILE A C 1
ATOM 2364 O O . ILE A 1 306 ? 21.863 -6.488 3.919 1.00 90.31 306 ILE A O 1
ATOM 2368 N N . CYS A 1 307 ? 23.804 -7.363 3.198 1.00 91.19 307 CYS A N 1
ATOM 2369 C CA . CYS A 1 307 ? 23.501 -8.734 3.583 1.00 91.19 307 CYS A CA 1
ATOM 2370 C C . CYS A 1 307 ? 24.370 -9.100 4.787 1.00 91.19 307 CYS A C 1
ATOM 2372 O O . CYS A 1 307 ? 25.581 -8.934 4.739 1.00 91.19 307 CYS A O 1
ATOM 2374 N N . ILE A 1 308 ? 23.757 -9.504 5.901 1.00 91.75 308 ILE A N 1
ATOM 2375 C CA . ILE A 1 308 ? 24.492 -9.876 7.117 1.00 91.75 308 ILE A CA 1
ATOM 2376 C C . ILE A 1 308 ? 23.745 -10.977 7.874 1.00 91.75 308 ILE A C 1
ATOM 2378 O O . ILE A 1 308 ? 22.516 -10.958 7.975 1.00 91.75 308 ILE A O 1
ATOM 2382 N N . SER A 1 309 ? 24.478 -11.964 8.396 1.00 90.75 309 SER A N 1
ATOM 2383 C CA . SER A 1 309 ? 23.898 -13.068 9.177 1.00 90.75 309 SER A CA 1
ATOM 2384 C C . SER A 1 309 ? 23.532 -12.664 10.607 1.00 90.75 309 SER A C 1
ATOM 2386 O O . SER A 1 309 ? 22.534 -13.145 11.140 1.00 90.75 309 SER A O 1
ATOM 2388 N N . ASP A 1 310 ? 24.339 -11.796 11.224 1.00 89.25 310 ASP A N 1
ATOM 2389 C CA . ASP A 1 310 ? 24.214 -11.373 12.625 1.00 89.25 310 ASP A CA 1
ATOM 2390 C C . ASP A 1 310 ? 24.431 -9.850 12.718 1.00 89.25 310 ASP A C 1
ATOM 2392 O O . ASP A 1 310 ? 25.581 -9.395 12.760 1.00 89.25 310 ASP A O 1
ATOM 2396 N N . PRO A 1 311 ? 23.363 -9.034 12.621 1.00 85.88 311 PRO A N 1
ATOM 2397 C CA . PRO A 1 311 ? 23.502 -7.585 12.631 1.00 85.88 311 PRO A CA 1
ATOM 2398 C C . PRO A 1 311 ? 24.004 -7.106 14.007 1.00 85.88 311 PRO A C 1
ATOM 2400 O O . PRO A 1 311 ? 23.474 -7.519 15.038 1.00 85.88 311 PRO A O 1
ATOM 2403 N N . PRO A 1 312 ? 24.995 -6.201 14.075 1.00 86.00 312 PRO A N 1
ATOM 2404 C CA . PRO A 1 312 ? 25.287 -5.497 15.317 1.00 86.00 312 PRO A CA 1
ATOM 2405 C C . PRO A 1 312 ? 24.077 -4.649 15.741 1.00 86.00 312 PRO A C 1
ATOM 2407 O O . PRO A 1 312 ? 23.349 -4.135 14.893 1.00 86.00 312 PRO A O 1
ATOM 2410 N N . GLU A 1 313 ? 23.905 -4.438 17.048 1.00 90.44 313 GLU A N 1
ATOM 2411 C CA . GLU A 1 313 ? 22.784 -3.676 17.638 1.00 90.44 313 GLU A CA 1
ATOM 2412 C C . GLU A 1 313 ? 22.631 -2.269 17.014 1.00 90.44 313 GLU A C 1
ATOM 2414 O O . GLU A 1 313 ? 21.523 -1.801 16.770 1.00 90.44 313 GLU A O 1
ATOM 2419 N N . GLU A 1 314 ? 23.745 -1.632 16.632 1.00 87.69 314 GLU A N 1
ATOM 2420 C CA . GLU A 1 314 ? 23.762 -0.331 15.938 1.00 87.69 314 GLU A CA 1
ATOM 2421 C C . GLU A 1 314 ? 23.082 -0.358 14.553 1.00 87.69 314 GLU A C 1
ATOM 2423 O O . GLU A 1 314 ? 22.538 0.656 14.106 1.00 87.69 314 GLU A O 1
ATOM 2428 N N . ILE A 1 315 ? 23.114 -1.503 13.859 1.00 84.06 315 ILE A N 1
ATOM 2429 C CA . ILE A 1 315 ? 22.448 -1.688 12.564 1.00 84.06 315 ILE A CA 1
ATOM 2430 C C . ILE A 1 315 ? 20.941 -1.860 12.763 1.00 84.06 315 ILE A C 1
ATOM 2432 O O . ILE A 1 315 ? 20.181 -1.312 11.971 1.00 84.06 315 ILE A O 1
ATOM 2436 N N . GLU A 1 316 ? 20.484 -2.525 13.824 1.00 83.56 316 GLU A N 1
ATOM 2437 C CA . GLU A 1 316 ? 19.046 -2.727 14.067 1.00 83.56 316 GLU A CA 1
ATOM 2438 C C . GLU A 1 316 ? 18.281 -1.413 14.310 1.00 83.56 316 GLU A C 1
ATOM 2440 O O . GLU A 1 316 ? 17.106 -1.309 13.964 1.00 83.56 316 GLU A O 1
ATOM 2445 N N . GLU A 1 317 ? 18.937 -0.376 14.841 1.00 86.31 317 GLU A N 1
ATOM 2446 C CA . GLU A 1 317 ? 18.306 0.939 15.031 1.00 86.31 317 GLU A CA 1
ATOM 2447 C C . GLU A 1 317 ? 18.152 1.731 13.720 1.00 86.31 317 GLU A C 1
ATOM 2449 O O . GLU A 1 317 ? 17.210 2.512 13.554 1.00 86.31 317 GLU A O 1
ATOM 2454 N N . GLN A 1 318 ? 19.089 1.563 12.783 1.00 88.12 318 GLN A N 1
ATOM 2455 C CA . GLN A 1 318 ? 19.171 2.372 11.559 1.00 88.12 318 GLN A CA 1
ATOM 2456 C C . GLN A 1 318 ? 18.674 1.646 10.312 1.00 88.12 318 GLN A C 1
ATOM 2458 O O . GLN A 1 318 ? 18.421 2.293 9.292 1.00 88.12 318 GLN A O 1
ATOM 2463 N N . TYR A 1 319 ? 18.550 0.324 10.376 1.00 88.00 319 TYR A N 1
ATOM 2464 C CA . TYR A 1 319 ? 18.177 -0.524 9.261 1.00 88.00 319 TYR A CA 1
ATOM 2465 C C . TYR A 1 319 ? 16.958 -1.360 9.618 1.00 88.00 319 TYR A C 1
ATOM 2467 O O . TYR A 1 319 ? 16.814 -1.866 10.725 1.00 88.00 319 TYR A O 1
ATOM 2475 N N . THR A 1 320 ? 16.111 -1.574 8.623 1.00 85.94 320 THR A N 1
ATOM 2476 C CA . THR A 1 320 ? 15.022 -2.537 8.708 1.00 85.94 320 THR A CA 1
ATOM 2477 C C . THR A 1 320 ? 15.481 -3.842 8.075 1.00 85.94 320 THR A C 1
ATOM 2479 O O . THR A 1 320 ? 16.100 -3.827 7.008 1.00 85.94 320 THR A O 1
ATOM 2482 N N . ARG A 1 321 ? 15.187 -4.968 8.730 1.00 87.38 321 ARG A N 1
ATOM 2483 C CA . ARG A 1 321 ? 15.424 -6.316 8.202 1.00 87.38 321 ARG A CA 1
ATOM 2484 C C . ARG A 1 321 ? 14.348 -6.697 7.184 1.00 87.38 321 ARG A C 1
ATOM 2486 O O . ARG A 1 321 ? 13.164 -6.475 7.415 1.00 87.38 321 ARG A O 1
ATOM 2493 N N . TYR A 1 322 ? 14.759 -7.341 6.100 1.00 78.31 322 TYR A N 1
ATOM 2494 C CA . TYR A 1 322 ? 13.918 -7.831 5.017 1.00 78.31 322 TYR A CA 1
ATOM 2495 C C . TYR A 1 322 ? 14.127 -9.336 4.882 1.00 78.31 322 TYR A C 1
ATOM 2497 O O . TYR A 1 322 ? 15.218 -9.797 4.550 1.00 78.31 322 TYR A O 1
ATOM 2505 N N . ASN A 1 323 ? 13.063 -10.095 5.134 1.00 66.69 323 ASN A N 1
ATOM 2506 C CA . ASN A 1 323 ? 13.053 -11.556 5.022 1.00 66.69 323 ASN A CA 1
ATOM 2507 C C . ASN A 1 323 ? 12.408 -12.042 3.716 1.00 66.69 323 ASN A C 1
ATOM 2509 O O . ASN A 1 323 ? 11.960 -13.180 3.645 1.00 66.69 323 ASN A O 1
ATOM 2513 N N . ASP A 1 324 ? 12.307 -11.187 2.699 1.00 65.00 324 ASP A N 1
ATOM 2514 C CA . ASP A 1 324 ? 11.678 -11.580 1.444 1.00 65.00 324 ASP A CA 1
ATOM 2515 C C . ASP A 1 324 ? 12.675 -12.341 0.558 1.00 65.00 324 ASP A C 1
ATOM 2517 O O . ASP A 1 324 ? 13.739 -11.811 0.213 1.00 65.00 324 ASP A O 1
ATOM 2521 N N . ASP A 1 325 ? 12.292 -13.548 0.133 1.00 67.62 325 ASP A N 1
ATOM 2522 C CA . ASP A 1 325 ? 12.987 -14.342 -0.890 1.00 67.62 325 ASP A CA 1
ATOM 2523 C C . ASP A 1 325 ? 13.266 -13.515 -2.158 1.00 67.62 325 ASP A C 1
ATOM 2525 O O . ASP A 1 325 ? 14.232 -13.761 -2.879 1.00 67.62 325 ASP A O 1
ATOM 2529 N N . VAL A 1 326 ? 12.441 -12.495 -2.422 1.00 64.56 326 VAL A N 1
ATOM 2530 C CA . VAL A 1 326 ? 12.562 -11.594 -3.575 1.00 64.56 326 VAL A CA 1
ATOM 2531 C C . VAL A 1 326 ? 13.823 -10.723 -3.521 1.00 64.56 326 VAL A C 1
ATOM 2533 O O . VAL A 1 326 ? 14.308 -10.291 -4.566 1.00 64.56 326 VAL A O 1
ATOM 2536 N N . TRP A 1 327 ? 14.348 -10.414 -2.333 1.00 74.44 327 TRP A N 1
ATOM 2537 C CA . TRP A 1 327 ? 15.496 -9.511 -2.191 1.00 74.44 327 TRP A CA 1
ATOM 2538 C C . TRP A 1 327 ? 16.801 -10.284 -2.040 1.00 74.44 327 TRP A C 1
ATOM 2540 O O . TRP A 1 327 ? 17.847 -9.698 -2.272 1.00 74.44 327 TRP A O 1
ATOM 2550 N N . GLY A 1 328 ? 16.736 -11.584 -1.745 1.00 80.31 328 GLY A N 1
ATOM 2551 C CA . GLY A 1 328 ? 17.808 -12.559 -1.949 1.00 80.31 328 GLY A CA 1
ATOM 2552 C C . GLY A 1 328 ? 19.198 -12.100 -1.508 1.00 80.31 328 GLY A C 1
ATOM 2553 O O . GLY A 1 328 ? 19.946 -11.532 -2.301 1.00 80.31 328 GLY A O 1
ATOM 2554 N N . CYS A 1 329 ? 19.560 -12.395 -0.266 1.00 88.88 329 CYS A N 1
ATOM 2555 C CA . CYS A 1 329 ? 20.956 -12.417 0.163 1.00 88.88 329 CYS A CA 1
ATOM 2556 C C . CYS A 1 329 ? 21.566 -13.813 -0.073 1.00 88.88 329 CYS A C 1
ATOM 2558 O O . CYS A 1 329 ? 20.828 -14.762 -0.371 1.00 88.88 329 CYS A O 1
ATOM 2560 N N . PRO A 1 330 ? 22.899 -13.965 0.035 1.00 89.88 330 PRO A N 1
ATOM 2561 C CA . PRO A 1 330 ? 23.538 -15.270 0.172 1.00 89.88 330 PRO A CA 1
ATOM 2562 C C . PRO A 1 330 ? 22.859 -16.159 1.227 1.00 89.88 330 PRO A C 1
ATOM 2564 O O . PRO A 1 330 ? 22.132 -15.692 2.105 1.00 89.88 330 PRO A O 1
ATOM 2567 N N . THR A 1 331 ? 23.078 -17.475 1.138 1.00 87.44 331 THR A N 1
ATOM 2568 C CA . THR A 1 331 ? 22.505 -18.427 2.105 1.00 87.44 331 THR A CA 1
ATOM 2569 C C . THR A 1 331 ? 22.952 -18.077 3.527 1.00 87.44 331 THR A C 1
ATOM 2571 O O . THR A 1 331 ? 24.131 -17.823 3.740 1.00 87.44 331 THR A O 1
ATOM 2574 N N . ASP A 1 332 ? 22.016 -18.102 4.481 1.00 88.25 332 ASP A N 1
ATOM 2575 C CA . ASP A 1 332 ? 22.226 -17.773 5.903 1.00 88.25 332 ASP A CA 1
ATOM 2576 C C . ASP A 1 332 ? 22.453 -16.278 6.225 1.00 88.25 332 ASP A C 1
ATOM 2578 O O . ASP A 1 332 ? 22.817 -15.935 7.352 1.00 88.25 332 ASP A O 1
ATOM 2582 N N . GLU A 1 333 ? 22.192 -15.372 5.281 1.00 90.94 333 GLU A N 1
ATOM 2583 C CA . GLU A 1 333 ? 22.212 -13.921 5.501 1.00 90.94 333 GLU A CA 1
ATOM 2584 C C . GLU A 1 333 ? 20.818 -13.305 5.354 1.00 90.94 333 GLU A C 1
ATOM 2586 O O . GLU A 1 333 ? 19.959 -13.809 4.627 1.00 90.94 333 GLU A O 1
ATOM 2591 N N . TYR A 1 334 ? 20.596 -12.179 6.032 1.00 90.00 334 TYR A N 1
ATOM 2592 C CA . TYR A 1 334 ? 19.375 -11.391 5.896 1.00 90.00 334 TYR A CA 1
ATOM 2593 C C . TYR A 1 334 ? 19.684 -10.049 5.257 1.00 90.00 334 TYR A C 1
ATOM 2595 O O . TYR A 1 334 ? 20.748 -9.469 5.472 1.00 90.00 334 TYR A O 1
ATOM 2603 N N . CYS A 1 335 ? 18.726 -9.542 4.487 1.00 89.50 335 CYS A N 1
ATOM 2604 C CA . CYS A 1 335 ? 18.843 -8.228 3.886 1.00 89.50 335 CYS A CA 1
ATOM 2605 C C . CYS A 1 335 ? 18.488 -7.156 4.916 1.00 89.50 335 CYS A C 1
ATOM 2607 O O . CYS A 1 335 ? 17.427 -7.215 5.533 1.00 89.50 335 CYS A O 1
ATOM 2609 N N . PHE A 1 336 ? 19.338 -6.151 5.078 1.00 88.88 336 PHE A N 1
ATOM 2610 C CA . PHE A 1 336 ? 19.064 -4.972 5.888 1.00 88.88 336 PHE A CA 1
ATOM 2611 C C . PHE A 1 336 ? 19.177 -3.738 5.016 1.00 88.88 336 PHE A C 1
ATOM 2613 O O . PHE A 1 336 ? 20.137 -3.573 4.265 1.00 88.88 336 PHE A O 1
ATOM 2620 N N . VAL A 1 337 ? 18.210 -2.834 5.125 1.00 86.06 337 VAL A N 1
ATOM 2621 C CA . VAL A 1 337 ? 18.244 -1.574 4.378 1.00 86.06 337 VAL A CA 1
ATOM 2622 C C . VAL A 1 337 ? 18.006 -0.414 5.310 1.00 86.06 337 VAL A C 1
ATOM 2624 O O . VAL A 1 337 ? 17.121 -0.480 6.161 1.00 86.06 337 VAL A O 1
ATOM 2627 N N . LYS A 1 338 ? 18.796 0.651 5.140 1.00 86.50 338 LYS A N 1
ATOM 2628 C CA . LYS A 1 338 ? 18.668 1.861 5.947 1.00 86.50 338 LYS A CA 1
ATOM 2629 C C . LYS A 1 338 ? 17.232 2.369 5.919 1.00 86.50 338 LYS A C 1
ATOM 2631 O O . LYS A 1 338 ? 16.584 2.389 4.867 1.00 86.50 338 LYS A O 1
ATOM 2636 N N . ASN A 1 339 ? 16.762 2.840 7.065 1.00 83.12 339 ASN A N 1
ATOM 2637 C CA . ASN A 1 339 ? 15.406 3.354 7.225 1.00 83.12 339 ASN A CA 1
ATOM 2638 C C . ASN A 1 339 ? 15.133 4.559 6.311 1.00 83.12 339 ASN A C 1
ATOM 2640 O O . ASN A 1 339 ? 14.032 4.713 5.798 1.00 83.12 339 ASN A O 1
ATOM 2644 N N . GLU A 1 340 ? 16.158 5.363 6.028 1.00 83.38 340 GLU A N 1
ATOM 2645 C CA . GLU A 1 340 ? 16.094 6.504 5.105 1.00 83.38 340 GLU A CA 1
ATOM 2646 C C . GLU A 1 340 ? 16.128 6.126 3.615 1.00 83.38 340 GLU A C 1
ATOM 2648 O O . GLU A 1 340 ? 15.755 6.943 2.777 1.00 83.38 340 GLU A O 1
ATOM 2653 N N . ASN A 1 341 ? 16.539 4.899 3.275 1.00 83.12 341 ASN A N 1
ATOM 2654 C CA . ASN A 1 341 ? 16.731 4.455 1.890 1.00 83.12 341 ASN A CA 1
ATOM 2655 C C . ASN A 1 341 ? 15.555 3.629 1.364 1.00 83.12 341 ASN A C 1
ATOM 2657 O O . ASN A 1 341 ? 15.678 2.939 0.352 1.00 83.12 341 ASN A O 1
ATOM 2661 N N . HIS A 1 342 ? 14.393 3.687 2.012 1.00 83.56 342 HIS A N 1
ATOM 2662 C CA . HIS A 1 342 ? 13.208 2.999 1.532 1.00 83.56 342 HIS A CA 1
ATOM 2663 C C . HIS A 1 342 ? 11.917 3.774 1.759 1.00 83.56 342 HIS A C 1
ATOM 2665 O O . HIS A 1 342 ? 11.765 4.566 2.682 1.00 83.56 342 HIS A O 1
ATOM 2671 N N . TYR A 1 343 ? 10.959 3.494 0.893 1.00 86.94 343 TYR A N 1
ATOM 2672 C CA . TYR A 1 343 ? 9.561 3.789 1.088 1.00 86.94 343 TYR A CA 1
ATOM 2673 C C . TYR A 1 343 ? 8.877 2.551 1.649 1.00 86.94 343 TYR A C 1
ATOM 2675 O O . TYR A 1 343 ? 8.947 1.467 1.061 1.00 86.94 343 TYR A O 1
ATOM 2683 N N . THR A 1 344 ? 8.166 2.727 2.755 1.00 90.62 344 THR A N 1
ATOM 2684 C CA . THR A 1 344 ? 7.137 1.778 3.190 1.00 90.62 344 THR A CA 1
ATOM 2685 C C . THR A 1 344 ? 5.951 1.809 2.228 1.00 90.62 344 THR A C 1
ATOM 2687 O O . THR A 1 344 ? 5.873 2.702 1.380 1.00 90.62 344 THR A O 1
ATOM 2690 N N . TYR A 1 345 ? 5.022 0.854 2.306 1.00 93.19 345 TYR A N 1
ATOM 2691 C CA . TYR A 1 345 ? 3.828 0.873 1.443 1.00 93.19 345 TYR A CA 1
ATOM 2692 C C . TYR A 1 345 ? 3.071 2.210 1.549 1.00 93.19 345 TYR A C 1
ATOM 2694 O O . TYR A 1 345 ? 2.729 2.827 0.539 1.00 93.19 345 TYR A O 1
ATOM 2702 N N . GLY A 1 346 ? 2.872 2.700 2.774 1.00 92.88 346 GLY A N 1
ATOM 2703 C CA . GLY A 1 346 ? 2.281 4.003 3.062 1.00 92.88 346 GLY A CA 1
ATOM 2704 C C . GLY A 1 346 ? 3.174 5.156 2.604 1.00 92.88 346 GLY A C 1
ATOM 2705 O O . GLY A 1 346 ? 2.695 6.059 1.919 1.00 92.88 346 GLY A O 1
ATOM 2706 N N . GLY A 1 347 ? 4.4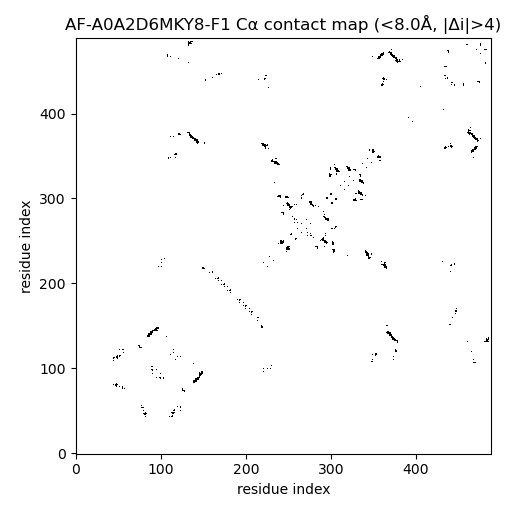77 5.100 2.906 1.00 91.00 347 GLY A N 1
ATOM 2707 C CA . GLY A 1 347 ? 5.438 6.129 2.497 1.00 91.00 347 GLY A CA 1
ATOM 2708 C C . GLY A 1 347 ? 5.526 6.301 0.976 1.00 91.00 347 GLY A C 1
ATOM 2709 O O . GLY A 1 347 ? 5.625 7.426 0.483 1.00 91.00 347 GLY A O 1
ATOM 2710 N N . TYR A 1 348 ? 5.413 5.206 0.222 1.00 93.62 348 TYR A N 1
ATOM 2711 C CA . TYR A 1 348 ? 5.423 5.212 -1.238 1.00 93.62 348 TYR A CA 1
ATOM 2712 C C . TYR A 1 348 ? 4.229 5.983 -1.800 1.00 93.62 348 TYR A C 1
ATOM 2714 O O . TYR A 1 348 ? 4.413 6.865 -2.633 1.00 93.62 348 TYR A O 1
ATOM 2722 N N . VAL A 1 349 ? 3.016 5.721 -1.309 1.00 94.56 349 VAL A N 1
ATOM 2723 C CA . VAL A 1 349 ? 1.827 6.482 -1.732 1.00 94.56 349 VAL A CA 1
ATOM 2724 C C . VAL A 1 349 ? 1.927 7.948 -1.309 1.00 94.56 349 VAL A C 1
ATOM 2726 O O . VAL A 1 349 ? 1.498 8.830 -2.043 1.00 94.56 349 VAL A O 1
ATOM 2729 N N . GLN A 1 350 ? 2.502 8.225 -0.138 1.00 92.06 350 GLN A N 1
ATOM 2730 C CA . GLN A 1 350 ? 2.561 9.582 0.406 1.00 92.06 350 GLN A CA 1
ATOM 2731 C C . GLN A 1 350 ? 3.565 10.497 -0.295 1.00 92.06 350 GLN A C 1
ATOM 2733 O O . GLN A 1 350 ? 3.364 11.712 -0.309 1.00 92.06 350 GLN A O 1
ATOM 2738 N N . SER A 1 351 ? 4.653 9.941 -0.832 1.00 88.69 351 SER A N 1
ATOM 2739 C CA . SER A 1 351 ? 5.804 10.750 -1.250 1.00 88.69 351 SER A CA 1
ATOM 2740 C C . SER A 1 351 ? 6.496 10.311 -2.540 1.00 88.69 351 SER A C 1
ATOM 2742 O O . SER A 1 351 ? 7.297 11.079 -3.079 1.00 88.69 351 SER A O 1
ATOM 2744 N N . PHE A 1 352 ? 6.216 9.117 -3.076 1.00 90.19 352 PHE A N 1
ATOM 2745 C CA . PHE A 1 352 ? 6.822 8.691 -4.336 1.00 90.19 352 PHE A CA 1
ATOM 2746 C C . PHE A 1 352 ? 6.085 9.300 -5.529 1.00 90.19 352 PHE A C 1
ATOM 2748 O O . PHE A 1 352 ? 4.902 9.037 -5.737 1.00 90.19 352 PHE A O 1
ATOM 2755 N N . GLY A 1 353 ? 6.817 10.062 -6.348 1.00 88.44 353 GLY A N 1
ATOM 2756 C CA . GLY A 1 353 ? 6.302 10.746 -7.538 1.00 88.44 353 GLY A CA 1
ATOM 2757 C C . GLY A 1 353 ? 5.661 12.097 -7.212 1.00 88.44 353 GLY A C 1
ATOM 2758 O O . GLY A 1 353 ? 6.091 13.118 -7.744 1.00 88.44 353 GLY A O 1
ATOM 2759 N N . GLY A 1 354 ? 4.699 12.123 -6.295 1.00 90.12 354 GLY A N 1
ATOM 2760 C CA . GLY A 1 354 ? 4.034 13.333 -5.820 1.00 90.12 354 GLY A CA 1
ATOM 2761 C C . GLY A 1 354 ? 3.408 13.136 -4.442 1.00 90.12 354 GLY A C 1
ATOM 2762 O O . GLY A 1 354 ? 3.446 12.040 -3.888 1.00 90.12 354 GLY A O 1
ATOM 2763 N N . GLU A 1 355 ? 2.836 14.206 -3.890 1.00 90.81 355 GLU A N 1
ATOM 2764 C CA . GLU A 1 355 ? 2.133 14.141 -2.607 1.00 90.81 355 GLU A CA 1
ATOM 2765 C C . GLU A 1 355 ? 0.855 13.304 -2.736 1.00 90.81 355 GLU A C 1
ATOM 2767 O O . GLU A 1 355 ? 0.025 13.521 -3.632 1.00 90.81 355 GLU A O 1
ATOM 2772 N N . GLY A 1 356 ? 0.689 12.361 -1.814 1.00 92.94 356 GLY A N 1
ATOM 2773 C CA . GLY A 1 356 ? -0.479 11.500 -1.752 1.00 92.94 356 GLY A CA 1
ATOM 2774 C C . GLY A 1 356 ? -0.888 11.143 -0.330 1.00 92.94 356 GLY A C 1
ATOM 2775 O O . GLY A 1 356 ? -0.233 11.495 0.651 1.00 92.94 356 GLY A O 1
ATOM 2776 N N . LEU A 1 357 ? -1.999 10.422 -0.223 1.00 92.00 357 LEU A N 1
ATOM 2777 C CA . LEU A 1 357 ? -2.522 9.918 1.040 1.00 92.00 357 LEU A CA 1
ATOM 2778 C C . LEU A 1 357 ? -3.049 8.495 0.858 1.00 92.00 357 LEU A C 1
ATOM 2780 O O . LEU A 1 357 ? -3.748 8.209 -0.111 1.00 92.00 357 LEU A O 1
ATOM 2784 N N . THR A 1 358 ? -2.771 7.619 1.819 1.00 91.94 358 THR A N 1
ATOM 2785 C CA . THR A 1 358 ? -3.472 6.336 1.952 1.00 91.94 358 THR A CA 1
ATOM 2786 C C . THR A 1 358 ? -4.487 6.458 3.076 1.00 91.94 358 THR A C 1
ATOM 2788 O O . THR A 1 358 ? -4.146 6.901 4.169 1.00 91.94 358 THR A O 1
ATOM 2791 N N . MET A 1 359 ? -5.731 6.063 2.820 1.00 89.50 359 MET A N 1
ATOM 2792 C CA . MET A 1 359 ? -6.803 6.092 3.806 1.00 89.50 359 MET A CA 1
ATOM 2793 C C . MET A 1 359 ? -7.434 4.711 3.937 1.00 89.50 359 MET A C 1
ATOM 2795 O O . MET A 1 359 ? -8.173 4.250 3.065 1.00 89.50 359 MET A O 1
ATOM 2799 N N . VAL A 1 360 ? -7.133 4.056 5.052 1.00 89.00 360 VAL A N 1
ATOM 2800 C CA . VAL A 1 360 ? -7.710 2.769 5.432 1.00 89.00 360 VAL A CA 1
ATOM 2801 C C . VAL A 1 360 ? -8.905 3.058 6.335 1.00 89.00 360 VAL A C 1
ATOM 2803 O O . VAL A 1 360 ? -8.771 3.731 7.353 1.00 89.00 360 VAL A O 1
ATOM 2806 N N . THR A 1 361 ? -10.090 2.608 5.934 1.00 84.44 361 THR A N 1
ATOM 2807 C CA . THR A 1 361 ? -11.355 2.960 6.612 1.00 84.44 361 THR A CA 1
ATOM 2808 C C . THR A 1 361 ? -11.994 1.786 7.348 1.00 84.44 361 THR A C 1
ATOM 2810 O O . THR A 1 361 ? -13.009 1.951 8.024 1.00 84.44 361 THR A O 1
ATOM 2813 N N . THR A 1 362 ? -11.419 0.594 7.205 1.00 84.25 362 THR A N 1
ATOM 2814 C CA . THR A 1 362 ? -11.969 -0.657 7.720 1.00 84.25 362 THR A CA 1
ATOM 2815 C C . THR A 1 362 ? -10.850 -1.645 8.042 1.00 84.25 362 THR A C 1
ATOM 2817 O O . THR A 1 362 ? -9.759 -1.551 7.479 1.00 84.25 362 THR A O 1
ATOM 2820 N N . GLY A 1 363 ? -11.127 -2.582 8.948 1.00 87.75 363 GLY A N 1
ATOM 2821 C CA . GLY A 1 363 ? -10.279 -3.756 9.149 1.00 87.75 363 GLY A CA 1
ATOM 2822 C C . GLY A 1 363 ? -10.507 -4.814 8.065 1.00 87.75 363 GLY A C 1
ATOM 2823 O O . GLY A 1 363 ? -11.454 -4.733 7.274 1.00 87.75 363 GLY A O 1
ATOM 2824 N N . ILE A 1 364 ? -9.630 -5.812 8.030 1.00 92.62 364 ILE A N 1
ATOM 2825 C CA . ILE A 1 364 ? -9.649 -6.890 7.042 1.00 92.62 364 ILE A CA 1
ATOM 2826 C C . ILE A 1 364 ? -10.195 -8.153 7.716 1.00 92.62 364 ILE A C 1
ATOM 2828 O O . ILE A 1 364 ? -9.622 -8.632 8.689 1.00 92.62 364 ILE A O 1
ATOM 2832 N N . TYR A 1 365 ? -11.290 -8.698 7.195 1.00 90.81 365 TYR A N 1
ATOM 2833 C CA . TYR A 1 365 ? -12.029 -9.831 7.742 1.00 90.81 365 TYR A CA 1
ATOM 2834 C C . TYR A 1 365 ? -12.304 -10.839 6.631 1.00 90.81 365 TYR A C 1
ATOM 2836 O O . TYR A 1 365 ? -12.628 -10.445 5.505 1.00 90.81 365 TYR A O 1
ATOM 2844 N N . PRO A 1 366 ? -12.166 -12.142 6.910 1.00 91.56 366 PRO A N 1
ATOM 2845 C CA . PRO A 1 366 ? -12.407 -13.161 5.905 1.00 91.56 366 PRO A CA 1
ATOM 2846 C C . PRO A 1 366 ? -13.884 -13.183 5.497 1.00 91.56 366 PRO A C 1
ATOM 2848 O O . PRO A 1 366 ? -14.775 -12.953 6.309 1.00 91.56 366 PRO A O 1
ATOM 2851 N N . GLY A 1 367 ? -14.143 -13.471 4.224 1.00 90.88 367 GLY A N 1
ATOM 2852 C CA . GLY A 1 367 ? -15.486 -13.497 3.642 1.00 90.88 367 GLY A CA 1
ATOM 2853 C C . GLY A 1 367 ? -16.007 -12.135 3.176 1.00 90.88 367 GLY A C 1
ATOM 2854 O O . GLY A 1 367 ? -17.024 -12.092 2.484 1.00 90.88 367 GLY A O 1
ATOM 2855 N N . GLU A 1 368 ? -15.322 -11.037 3.502 1.00 91.81 368 GLU A N 1
ATOM 2856 C CA . GLU A 1 368 ? -15.714 -9.689 3.092 1.00 91.81 368 GLU A CA 1
ATOM 2857 C C . GLU A 1 368 ? -15.184 -9.312 1.700 1.00 91.81 368 GLU A C 1
ATOM 2859 O O . GLU A 1 368 ? -14.133 -9.772 1.240 1.00 91.81 368 GLU A O 1
ATOM 2864 N N . THR A 1 369 ? -15.913 -8.416 1.029 1.00 94.38 369 THR A N 1
ATOM 2865 C CA . THR A 1 369 ? -15.484 -7.817 -0.239 1.00 94.38 369 THR A CA 1
ATOM 2866 C C . THR A 1 369 ? -15.040 -6.378 -0.011 1.00 94.38 369 THR A C 1
ATOM 2868 O O . THR A 1 369 ? -15.802 -5.536 0.468 1.00 94.38 369 THR A O 1
ATOM 2871 N N . TYR A 1 370 ? -13.819 -6.074 -0.432 1.00 94.69 370 TYR A N 1
ATOM 2872 C CA . TYR A 1 370 ? -13.182 -4.771 -0.310 1.00 94.69 370 TYR A CA 1
ATOM 2873 C C . TYR A 1 370 ? -13.090 -4.055 -1.651 1.00 94.69 370 TYR A C 1
ATOM 2875 O O . TYR A 1 370 ? -13.102 -4.670 -2.717 1.00 94.69 370 TYR A O 1
ATOM 2883 N N . ALA A 1 371 ? -12.965 -2.735 -1.588 1.00 94.50 371 ALA A N 1
ATOM 2884 C CA . ALA A 1 371 ? -12.683 -1.878 -2.720 1.00 94.50 371 ALA A CA 1
ATOM 2885 C C . ALA A 1 371 ? -11.434 -1.039 -2.432 1.00 94.50 371 ALA A C 1
ATOM 2887 O O . ALA A 1 371 ? -11.355 -0.339 -1.419 1.00 94.50 371 ALA A O 1
ATOM 2888 N N . ILE A 1 372 ? -10.480 -1.080 -3.362 1.00 95.69 372 ILE A N 1
ATOM 2889 C CA . ILE A 1 372 ? -9.351 -0.153 -3.410 1.00 95.69 372 ILE A CA 1
ATOM 2890 C C . ILE A 1 372 ? -9.661 0.868 -4.493 1.00 95.69 372 ILE A C 1
ATOM 2892 O O . ILE A 1 372 ? -9.863 0.505 -5.656 1.00 95.69 372 ILE A O 1
ATOM 2896 N N . SER A 1 373 ? -9.722 2.145 -4.131 1.00 93.69 373 SER A N 1
ATOM 2897 C CA . SER A 1 373 ? -10.089 3.216 -5.062 1.00 93.69 373 SER A CA 1
ATOM 2898 C C . SER A 1 373 ? -9.107 4.374 -5.025 1.00 93.69 373 SER A C 1
ATOM 2900 O O . SER A 1 373 ? -8.495 4.652 -4.000 1.00 93.69 373 SER A O 1
ATOM 2902 N N . PHE A 1 374 ? -8.959 5.047 -6.161 1.00 93.81 374 PHE A N 1
ATOM 2903 C CA . PHE A 1 374 ? -8.136 6.239 -6.298 1.00 93.81 374 PHE A CA 1
ATOM 2904 C C . PHE A 1 374 ? -9.031 7.464 -6.446 1.00 93.81 374 PHE A C 1
ATOM 2906 O O . PHE A 1 374 ? -9.909 7.484 -7.312 1.00 93.81 374 PHE A O 1
ATOM 2913 N N . GLY A 1 375 ? -8.794 8.493 -5.636 1.00 91.00 375 GLY A N 1
ATOM 2914 C CA . GLY A 1 375 ? -9.444 9.793 -5.742 1.00 91.00 375 GLY A CA 1
ATOM 2915 C C . GLY A 1 375 ? -8.462 10.912 -6.050 1.00 91.00 375 GLY A C 1
ATOM 2916 O O . GLY A 1 375 ? -7.446 11.051 -5.376 1.00 91.00 375 GLY A O 1
ATOM 2917 N N . SER A 1 376 ? -8.793 11.744 -7.039 1.00 89.06 376 SER A N 1
ATOM 2918 C CA . SER A 1 376 ? -8.055 12.986 -7.293 1.00 89.06 376 SER A CA 1
ATOM 2919 C C . SER A 1 376 ? -8.551 14.134 -6.401 1.00 89.06 376 SER A C 1
ATOM 2921 O O . SER A 1 376 ? -9.706 14.103 -5.946 1.00 89.06 376 SER A O 1
ATOM 2923 N N . PRO A 1 377 ? -7.717 15.173 -6.202 1.00 85.62 377 PRO A N 1
ATOM 2924 C CA . PRO A 1 377 ? -8.109 16.435 -5.595 1.00 85.62 377 PRO A CA 1
ATOM 2925 C C . PRO A 1 377 ? -9.424 16.994 -6.154 1.00 85.62 377 PRO A C 1
ATOM 2927 O O . PRO A 1 377 ? -9.686 16.960 -7.366 1.00 85.62 377 PRO A O 1
ATOM 2930 N N . SER A 1 378 ? -10.252 17.544 -5.265 1.00 73.19 378 SER A N 1
ATOM 2931 C CA . SER A 1 378 ? -11.435 18.313 -5.629 1.00 73.19 378 SER A CA 1
ATOM 2932 C C . SER A 1 378 ? -11.063 19.781 -5.869 1.00 73.19 378 SER A C 1
ATOM 2934 O O . SER A 1 378 ? -10.302 20.397 -5.121 1.00 73.19 378 SER A O 1
ATOM 2936 N N . ASP A 1 379 ? -11.623 20.382 -6.924 1.00 64.81 379 ASP A N 1
ATOM 2937 C CA . ASP A 1 379 ? -11.386 21.804 -7.239 1.00 64.81 379 ASP A CA 1
ATOM 2938 C C . ASP A 1 379 ? -12.048 22.745 -6.210 1.00 64.81 379 ASP A C 1
ATOM 2940 O O . ASP A 1 379 ? -11.769 23.944 -6.171 1.00 64.81 379 ASP A O 1
ATOM 2944 N N . THR A 1 380 ? -12.933 22.212 -5.363 1.00 57.69 380 THR A N 1
ATOM 2945 C CA . THR A 1 380 ? -13.739 22.945 -4.377 1.00 57.69 380 THR A CA 1
ATOM 2946 C C . THR A 1 380 ? -13.037 23.154 -3.036 1.00 57.69 380 THR A C 1
ATOM 2948 O O . THR A 1 380 ? -13.660 23.646 -2.096 1.00 57.69 380 THR A O 1
ATOM 2951 N N . CYS A 1 381 ? -11.739 22.857 -2.932 1.00 52.16 381 CYS A N 1
ATOM 2952 C CA . CYS A 1 381 ? -10.950 23.127 -1.734 1.00 52.16 381 CYS A CA 1
ATOM 2953 C C . CYS A 1 381 ? -10.892 24.645 -1.425 1.00 52.16 381 CYS A C 1
ATOM 2955 O O . CYS A 1 381 ? -10.015 25.385 -1.886 1.00 52.16 381 CYS A O 1
ATOM 2957 N N . GLY A 1 382 ? -11.849 25.137 -0.631 1.00 47.59 382 GLY A N 1
ATOM 2958 C CA . GLY A 1 382 ? -11.982 26.553 -0.275 1.00 47.59 382 GLY A CA 1
ATOM 2959 C C . GLY A 1 382 ? -10.753 27.111 0.448 1.00 47.59 382 GLY A C 1
ATOM 2960 O O . GLY A 1 382 ? -10.350 28.250 0.200 1.00 47.59 382 GLY A O 1
ATOM 2961 N N . TRP A 1 383 ? -10.093 26.290 1.269 1.00 44.12 383 TRP A N 1
ATOM 2962 C CA . TRP A 1 383 ? -8.859 26.660 1.963 1.00 44.12 383 TRP A CA 1
ATOM 2963 C C . TRP A 1 383 ? -7.627 26.656 1.040 1.00 44.12 383 TRP A C 1
ATOM 2965 O O . TRP A 1 383 ? -6.736 27.483 1.221 1.00 44.12 383 TRP A O 1
ATOM 2975 N N . CYS A 1 384 ? -7.609 25.848 -0.026 1.00 47.81 384 CYS A N 1
ATOM 2976 C CA . CYS A 1 384 ? -6.565 25.887 -1.055 1.00 47.81 384 CYS A CA 1
ATOM 2977 C C . CYS A 1 384 ? -6.612 27.192 -1.862 1.00 47.81 384 CYS A C 1
ATOM 2979 O O . CYS A 1 384 ? -5.572 27.743 -2.217 1.00 47.81 384 CYS A O 1
ATOM 2981 N N . ASN A 1 385 ? -7.807 27.735 -2.116 1.00 48.72 385 ASN A N 1
ATOM 2982 C CA . ASN A 1 385 ? -7.955 29.061 -2.722 1.00 48.72 385 ASN A CA 1
ATOM 2983 C C . ASN A 1 385 ? -7.463 30.183 -1.794 1.00 48.72 385 ASN A C 1
ATOM 2985 O O . ASN A 1 385 ? -6.953 31.194 -2.278 1.00 48.72 385 ASN A O 1
ATOM 2989 N N . LEU A 1 386 ? -7.578 30.008 -0.474 1.00 44.94 386 LEU A N 1
ATOM 2990 C CA . LEU A 1 386 ? -7.008 30.927 0.511 1.00 44.94 386 LEU A CA 1
ATOM 2991 C C . LEU A 1 386 ? -5.472 30.816 0.542 1.00 44.94 386 LEU A C 1
ATOM 2993 O O . LEU A 1 386 ? -4.791 31.831 0.425 1.00 44.94 386 LEU A O 1
ATOM 2997 N N . ALA A 1 387 ? -4.924 29.599 0.592 1.00 44.44 387 ALA A N 1
ATOM 2998 C CA . ALA A 1 387 ? -3.482 29.349 0.568 1.00 44.44 387 ALA A CA 1
ATOM 2999 C C . ALA A 1 387 ? -2.823 29.816 -0.745 1.00 44.44 387 ALA A C 1
ATOM 3001 O O . ALA A 1 387 ? -1.804 30.501 -0.701 1.00 44.44 387 ALA A O 1
ATOM 3002 N N . LYS A 1 388 ? -3.438 29.564 -1.911 1.00 48.19 388 LYS A N 1
ATOM 3003 C CA . LYS A 1 388 ? -2.973 30.077 -3.217 1.00 48.19 388 LYS A CA 1
ATOM 3004 C C . LYS A 1 388 ? -3.016 31.608 -3.296 1.00 48.19 388 LYS A C 1
ATOM 3006 O O . LYS A 1 388 ? -2.128 32.208 -3.896 1.00 48.19 388 LYS A O 1
ATOM 3011 N N . LYS A 1 389 ? -4.006 32.261 -2.671 1.00 48.00 389 LYS A N 1
ATOM 3012 C CA . LYS A 1 389 ? -4.085 33.734 -2.603 1.00 48.00 389 LYS A CA 1
ATOM 3013 C C . LYS A 1 389 ? -3.038 34.348 -1.674 1.00 48.00 389 LYS A C 1
ATOM 3015 O O . LYS A 1 389 ? -2.567 35.444 -1.956 1.00 48.00 389 LYS A O 1
ATOM 3020 N N . ILE A 1 390 ? -2.672 33.660 -0.593 1.00 43.16 390 ILE A N 1
ATOM 3021 C CA . ILE A 1 390 ? -1.680 34.147 0.376 1.00 43.16 390 ILE A CA 1
ATOM 3022 C C . ILE A 1 390 ? -0.246 33.844 -0.105 1.00 43.16 390 ILE A C 1
ATOM 3024 O O . ILE A 1 390 ? 0.631 34.700 0.002 1.00 43.16 390 ILE A O 1
ATOM 3028 N N . GLY A 1 391 ? -0.014 32.682 -0.722 1.00 38.00 391 GLY A N 1
ATOM 3029 C CA . GLY A 1 391 ? 1.297 32.250 -1.225 1.00 38.00 391 GLY A CA 1
ATOM 3030 C C . GLY A 1 391 ? 1.812 33.012 -2.452 1.00 38.00 391 GLY A C 1
ATOM 3031 O O . GLY A 1 391 ? 3.011 33.023 -2.704 1.00 38.00 391 GLY A O 1
ATOM 3032 N N . ALA A 1 392 ? 0.950 33.717 -3.191 1.00 39.69 392 ALA A N 1
ATOM 3033 C CA . ALA A 1 392 ? 1.378 34.560 -4.312 1.00 39.69 392 ALA A CA 1
ATOM 3034 C C . ALA A 1 392 ? 2.047 35.886 -3.875 1.00 39.69 392 ALA A C 1
ATOM 3036 O O . ALA A 1 392 ? 2.596 36.596 -4.716 1.00 39.69 392 ALA A O 1
ATOM 3037 N N . GLY A 1 393 ? 2.003 36.238 -2.582 1.00 33.16 393 GLY A N 1
ATOM 3038 C CA . GLY A 1 393 ? 2.547 37.498 -2.058 1.00 33.16 393 GLY A CA 1
ATOM 3039 C C . GLY A 1 393 ? 3.853 37.382 -1.268 1.00 33.16 393 GLY A C 1
ATOM 3040 O O . GLY A 1 393 ? 4.514 38.396 -1.052 1.00 33.16 393 GLY A O 1
ATOM 3041 N N . ILE A 1 394 ? 4.240 36.185 -0.818 1.00 31.53 394 ILE A N 1
ATOM 3042 C CA . ILE A 1 394 ? 5.398 35.990 0.063 1.00 31.53 394 ILE A CA 1
ATOM 3043 C C . ILE A 1 394 ? 6.120 34.717 -0.380 1.00 31.53 394 ILE A C 1
ATOM 3045 O O . ILE A 1 394 ? 5.511 33.655 -0.461 1.00 31.53 394 ILE A O 1
ATOM 3049 N N . GLY A 1 395 ? 7.406 34.853 -0.718 1.00 28.91 395 GLY A N 1
ATOM 3050 C CA . GLY A 1 395 ? 8.247 33.773 -1.231 1.00 28.91 395 GLY A CA 1
ATOM 3051 C C . GLY A 1 395 ? 8.161 32.498 -0.391 1.00 28.91 395 GLY A C 1
ATOM 3052 O O . GLY A 1 395 ? 8.134 32.546 0.836 1.00 28.91 395 GLY A O 1
ATOM 3053 N N . ALA A 1 396 ? 8.106 31.370 -1.095 1.00 36.59 396 ALA A N 1
ATOM 3054 C CA . ALA A 1 396 ? 7.909 30.027 -0.576 1.00 36.59 396 ALA A CA 1
ATOM 3055 C C . ALA A 1 396 ? 8.827 29.674 0.610 1.00 36.59 396 ALA A C 1
ATOM 3057 O O . ALA A 1 396 ? 10.007 29.389 0.431 1.00 36.59 396 ALA A O 1
ATOM 3058 N N . ALA A 1 397 ? 8.250 29.667 1.811 1.00 30.91 397 ALA A N 1
ATOM 3059 C CA . ALA A 1 397 ? 8.588 28.817 2.952 1.00 30.91 397 ALA A CA 1
ATOM 3060 C C . ALA A 1 397 ? 7.513 29.054 4.028 1.00 30.91 397 ALA A C 1
ATOM 3062 O O . ALA A 1 397 ? 7.192 30.206 4.300 1.00 30.91 397 ALA A O 1
ATOM 3063 N N . SER A 1 398 ? 6.998 27.998 4.668 1.00 31.05 398 SER A N 1
ATOM 3064 C CA . SER A 1 398 ? 6.108 28.015 5.858 1.00 31.05 398 SER A CA 1
ATOM 3065 C C . SER A 1 398 ? 4.572 28.015 5.700 1.00 31.05 398 SER A C 1
ATOM 3067 O O . SER A 1 398 ? 3.874 28.578 6.536 1.00 31.05 398 SER A O 1
ATOM 3069 N N . VAL A 1 399 ? 4.009 27.272 4.737 1.00 28.05 399 VAL A N 1
ATOM 3070 C CA . VAL A 1 399 ? 2.628 26.746 4.886 1.00 28.05 399 VAL A CA 1
ATOM 3071 C C . VAL A 1 399 ? 2.547 25.286 4.412 1.00 28.05 399 VAL A C 1
ATOM 3073 O O . VAL A 1 399 ? 1.783 24.948 3.519 1.00 28.05 399 VAL A O 1
ATOM 3076 N N . ILE A 1 400 ? 3.374 24.413 4.994 1.00 32.75 400 ILE A N 1
ATOM 3077 C CA . ILE A 1 400 ? 3.177 22.954 4.961 1.00 32.75 400 ILE A CA 1
ATOM 3078 C C . ILE A 1 400 ? 3.091 22.512 6.421 1.00 32.75 400 ILE A C 1
ATOM 3080 O O . ILE A 1 400 ? 4.102 22.224 7.046 1.00 32.75 400 ILE A O 1
ATOM 3084 N N . ALA A 1 401 ? 1.893 22.620 6.989 1.00 32.16 401 ALA A N 1
ATOM 3085 C CA . ALA A 1 401 ? 1.455 21.987 8.236 1.00 32.16 401 ALA A CA 1
ATOM 3086 C C . ALA A 1 401 ? 0.018 22.459 8.488 1.00 32.16 401 ALA A C 1
ATOM 3088 O O . ALA A 1 401 ? -0.213 23.511 9.080 1.00 32.16 401 ALA A O 1
ATOM 3089 N N . GLY A 1 402 ? -0.963 21.731 7.966 1.00 26.62 402 GLY A N 1
ATOM 3090 C CA . GLY A 1 402 ? -2.364 22.134 8.061 1.00 26.62 402 GLY A CA 1
ATOM 3091 C C . GLY A 1 402 ? -3.295 20.951 7.894 1.00 26.62 402 GLY A C 1
ATOM 3092 O O . GLY A 1 402 ? -4.023 20.886 6.914 1.00 26.62 402 GLY A O 1
ATOM 3093 N N . GLY A 1 403 ? -3.223 20.010 8.836 1.00 24.06 403 GLY A N 1
ATOM 3094 C CA . GLY A 1 403 ? -4.112 18.850 8.889 1.00 24.06 403 GLY A CA 1
ATOM 3095 C C . GLY A 1 403 ? -3.770 17.842 9.986 1.00 24.06 403 GLY A C 1
ATOM 3096 O O . GLY A 1 403 ? -3.990 16.657 9.792 1.00 24.06 403 GLY A O 1
ATOM 3097 N N . ALA A 1 404 ? -3.201 18.287 11.112 1.00 25.41 404 ALA A N 1
ATOM 3098 C CA . ALA A 1 404 ? -3.066 17.466 12.312 1.00 25.41 404 ALA A CA 1
ATOM 3099 C C . ALA A 1 404 ? -4.237 17.783 13.247 1.00 25.41 404 ALA A C 1
ATOM 3101 O O . ALA A 1 404 ? -4.413 18.927 13.672 1.00 25.41 404 ALA A O 1
ATOM 3102 N N . ILE A 1 405 ? -5.033 16.766 13.565 1.00 23.69 405 ILE A N 1
ATOM 3103 C CA . ILE A 1 405 ? -5.925 16.807 14.718 1.00 23.69 405 ILE A CA 1
ATOM 3104 C C . ILE A 1 405 ? -5.060 16.743 15.982 1.00 23.69 405 ILE A C 1
ATOM 3106 O O . ILE A 1 405 ? -4.105 15.978 16.080 1.00 23.69 405 ILE A O 1
ATOM 3110 N N . LEU A 1 406 ? -5.433 17.601 16.926 1.00 26.34 406 LEU A N 1
ATOM 3111 C CA . LEU A 1 406 ? -4.995 17.704 18.311 1.00 26.34 406 LEU A CA 1
ATOM 3112 C C . LEU A 1 406 ? -4.630 16.359 18.966 1.00 26.34 406 LEU A C 1
ATOM 3114 O O . LEU A 1 406 ? -5.509 15.553 19.261 1.00 26.34 406 LEU A O 1
ATOM 3118 N N . VAL A 1 407 ? -3.366 16.221 19.366 1.00 24.88 407 VAL A N 1
ATOM 3119 C CA . VAL A 1 407 ? -3.013 15.517 20.604 1.00 24.88 407 VAL A CA 1
ATOM 3120 C C . VAL A 1 407 ? -2.233 16.506 21.459 1.00 24.88 407 VAL A C 1
ATOM 3122 O O . VAL A 1 407 ? -1.099 16.874 21.166 1.00 24.88 407 VAL A O 1
ATOM 3125 N N . ALA A 1 408 ? -2.900 17.023 22.483 1.00 25.97 408 ALA A N 1
ATOM 3126 C CA . ALA A 1 408 ? -2.285 17.877 23.478 1.00 25.97 408 ALA A CA 1
ATOM 3127 C C . ALA A 1 408 ? -1.526 17.006 24.485 1.00 25.97 408 ALA A C 1
ATOM 3129 O O . ALA A 1 408 ? -2.167 16.458 25.371 1.00 25.97 408 ALA A O 1
ATOM 3130 N N . THR A 1 409 ? -0.195 16.937 24.392 1.00 23.02 409 THR A N 1
ATOM 3131 C CA . THR A 1 409 ? 0.700 16.744 25.550 1.00 23.02 409 THR A CA 1
ATOM 3132 C C . THR A 1 409 ? 2.136 17.210 25.247 1.00 23.02 409 THR A C 1
ATOM 3134 O O . THR A 1 409 ? 2.781 16.748 24.317 1.00 23.02 409 THR A O 1
ATOM 3137 N N . GLY A 1 410 ? 2.642 18.123 26.088 1.00 22.42 410 GLY A N 1
ATOM 3138 C CA . GLY A 1 410 ? 4.037 18.142 26.556 1.00 22.42 410 GLY A CA 1
ATOM 3139 C C . GLY A 1 410 ? 5.154 18.595 25.609 1.00 22.42 410 GLY A C 1
ATOM 3140 O O . GLY A 1 410 ? 5.910 17.780 25.097 1.00 22.42 410 GLY A O 1
ATOM 3141 N N . VAL A 1 411 ? 5.367 19.910 25.507 1.00 22.69 411 VAL A N 1
ATOM 3142 C CA . VAL A 1 411 ? 6.594 20.513 24.958 1.00 22.69 411 VAL A CA 1
ATOM 3143 C C . VAL A 1 411 ? 7.776 20.261 25.906 1.00 22.69 411 VAL A C 1
ATOM 3145 O O . VAL A 1 411 ? 7.799 20.805 27.010 1.00 22.69 411 VAL A O 1
ATOM 3148 N N . VAL A 1 412 ? 8.796 19.524 25.458 1.00 24.69 412 VAL A N 1
ATOM 3149 C CA . VAL A 1 412 ? 10.163 19.641 25.993 1.00 24.69 412 VAL A CA 1
ATOM 3150 C C . VAL A 1 412 ? 11.033 20.264 24.909 1.00 24.69 412 VAL A C 1
ATOM 3152 O O . VAL A 1 412 ? 11.278 19.680 23.859 1.00 24.69 412 VAL A O 1
ATOM 3155 N N . ALA A 1 413 ? 11.458 21.498 25.163 1.00 25.50 413 ALA A N 1
ATOM 3156 C CA . ALA A 1 413 ? 12.374 22.240 24.317 1.00 25.50 413 ALA A CA 1
ATOM 3157 C C . ALA A 1 413 ? 13.816 21.758 24.538 1.00 25.50 413 ALA A C 1
ATOM 3159 O O . ALA A 1 413 ? 14.297 21.762 25.671 1.00 25.50 413 ALA A O 1
ATOM 3160 N N . SER A 1 414 ? 14.542 21.455 23.462 1.00 24.70 414 SER A N 1
ATOM 3161 C CA . SER A 1 414 ? 16.009 21.450 23.465 1.00 24.70 414 SER A CA 1
ATOM 3162 C C . SER A 1 414 ? 16.528 22.331 22.321 1.00 24.70 414 SER A C 1
ATOM 3164 O O . SER A 1 414 ? 16.126 22.118 21.175 1.00 24.70 414 SER A O 1
ATOM 3166 N N . PRO A 1 415 ? 17.390 23.327 22.590 1.00 32.19 415 PRO A N 1
ATOM 3167 C CA . PRO A 1 415 ? 17.876 24.257 21.581 1.00 32.19 415 PRO A CA 1
ATOM 3168 C C . PRO A 1 415 ? 19.229 23.793 21.042 1.00 32.19 415 PRO A C 1
ATOM 3170 O O . PRO A 1 415 ? 20.159 23.709 21.828 1.00 32.19 415 PRO A O 1
ATOM 3173 N N . PHE A 1 416 ? 19.398 23.603 19.730 1.00 24.91 416 PHE A N 1
ATOM 3174 C CA . PHE A 1 416 ? 20.716 23.777 19.108 1.00 24.91 416 PHE A CA 1
ATOM 3175 C C . PHE A 1 416 ? 20.643 24.336 17.685 1.00 24.91 416 PHE A C 1
ATOM 3177 O O . PHE A 1 416 ? 19.719 24.117 16.909 1.00 24.91 416 PHE A O 1
ATOM 3184 N N . THR A 1 417 ? 21.652 25.160 17.447 1.00 27.19 417 THR A N 1
ATOM 3185 C CA . THR A 1 417 ? 21.917 26.147 16.411 1.00 27.19 417 THR A CA 1
ATOM 3186 C C . THR A 1 417 ? 22.561 25.581 15.141 1.00 27.19 417 THR A C 1
ATOM 3188 O O . THR A 1 417 ? 23.518 24.825 15.235 1.00 27.19 417 THR A O 1
ATOM 3191 N N . LEU A 1 418 ? 22.119 26.109 13.991 1.00 26.91 418 LEU A N 1
ATOM 3192 C CA . LEU A 1 418 ? 22.864 26.402 12.749 1.00 26.91 418 LEU A CA 1
ATOM 3193 C C . LEU A 1 418 ? 23.844 25.335 12.204 1.00 26.91 418 LEU A C 1
ATOM 3195 O O . LEU A 1 418 ? 25.016 25.310 12.567 1.00 26.91 418 LEU A O 1
ATOM 3199 N N . GLY A 1 419 ? 23.406 24.594 11.181 1.00 22.70 419 GLY A N 1
ATOM 3200 C CA . GLY A 1 419 ? 24.275 23.849 10.263 1.00 22.70 419 GLY A CA 1
ATOM 3201 C C . GLY A 1 419 ? 23.452 23.073 9.234 1.00 22.70 419 GLY A C 1
ATOM 3202 O O . GLY A 1 419 ? 22.583 22.299 9.604 1.00 22.70 419 GLY A O 1
ATOM 3203 N N . ALA A 1 420 ? 23.659 23.332 7.945 1.00 33.53 420 ALA A N 1
ATOM 3204 C CA . ALA A 1 420 ? 22.810 22.863 6.854 1.00 33.53 420 ALA A CA 1
ATOM 3205 C C . ALA A 1 420 ? 22.833 21.333 6.653 1.00 33.53 420 ALA A C 1
ATOM 3207 O O . ALA A 1 420 ? 23.849 20.780 6.252 1.00 33.53 420 ALA A O 1
ATOM 3208 N N . SER A 1 421 ? 21.687 20.681 6.858 1.00 24.45 421 SER A N 1
ATOM 3209 C CA . SER A 1 421 ? 21.154 19.567 6.053 1.00 24.45 421 SER A CA 1
ATOM 3210 C C . SER A 1 421 ? 19.712 19.309 6.513 1.00 24.45 421 SER A C 1
ATOM 3212 O O . SER A 1 421 ? 19.439 19.220 7.707 1.00 24.45 421 SER A O 1
ATOM 3214 N N . LEU A 1 422 ? 18.755 19.304 5.581 1.00 26.34 422 LEU A N 1
ATOM 3215 C CA . LEU A 1 422 ? 17.343 19.029 5.865 1.00 26.34 422 LEU A CA 1
ATOM 3216 C C . LEU A 1 422 ? 17.157 17.512 6.007 1.00 26.34 422 LEU A C 1
ATOM 3218 O O . LEU A 1 422 ? 16.695 16.855 5.083 1.00 26.34 422 LEU A O 1
ATOM 3222 N N . GLY A 1 423 ? 17.568 16.967 7.152 1.00 25.64 423 GLY A N 1
ATOM 3223 C CA . GLY A 1 423 ? 17.167 15.643 7.621 1.00 25.64 423 GLY A CA 1
ATOM 3224 C C . GLY A 1 423 ? 15.946 15.797 8.520 1.00 25.64 423 GLY A C 1
ATOM 3225 O O . GLY A 1 423 ? 16.061 16.246 9.658 1.00 25.64 423 GLY A O 1
ATOM 3226 N N . LEU A 1 424 ? 14.765 15.495 7.985 1.00 23.94 424 LEU A N 1
ATOM 3227 C CA . LEU A 1 424 ? 13.514 15.447 8.736 1.00 23.94 424 LEU A CA 1
ATOM 3228 C C . LEU A 1 424 ? 13.426 14.058 9.378 1.00 23.94 424 LEU A C 1
ATOM 3230 O O . LEU A 1 424 ? 12.854 13.135 8.809 1.00 23.94 424 LEU A O 1
ATOM 3234 N N . THR A 1 425 ? 14.030 13.887 10.552 1.00 26.28 425 THR A N 1
ATOM 3235 C CA . THR A 1 425 ? 13.785 12.712 11.395 1.00 26.28 425 THR A CA 1
ATOM 3236 C C . THR A 1 425 ? 12.386 12.842 11.990 1.00 26.28 425 THR A C 1
ATOM 3238 O O . THR A 1 425 ? 12.171 13.470 13.025 1.00 26.28 425 THR A O 1
ATOM 3241 N N . VAL A 1 426 ? 11.405 12.285 11.280 1.00 26.42 426 VAL A N 1
ATOM 3242 C CA . VAL A 1 426 ? 10.042 12.085 11.773 1.00 26.42 426 VAL A CA 1
ATOM 3243 C C . VAL A 1 426 ? 10.060 10.842 12.659 1.00 26.42 426 VAL A C 1
ATOM 3245 O O . VAL A 1 426 ? 9.905 9.726 12.180 1.00 26.42 426 VAL A O 1
ATOM 3248 N N . VAL A 1 427 ? 10.264 11.030 13.961 1.00 25.58 427 VAL A N 1
ATOM 3249 C CA . VAL A 1 427 ? 9.889 10.034 14.972 1.00 25.58 427 VAL A CA 1
ATOM 3250 C C . VAL A 1 427 ? 8.620 10.555 15.634 1.00 25.58 427 VAL A C 1
ATOM 3252 O O . VAL A 1 427 ? 8.651 11.551 16.353 1.00 25.58 427 VAL A O 1
ATOM 3255 N N . GLY A 1 428 ? 7.493 9.918 15.319 1.00 23.28 428 GLY A N 1
ATOM 3256 C CA . GLY A 1 428 ? 6.175 10.273 15.842 1.00 23.28 428 GLY A CA 1
ATOM 3257 C C . GLY A 1 428 ? 5.083 10.140 14.787 1.00 23.28 428 GLY A C 1
ATOM 3258 O O . GLY A 1 428 ? 4.545 11.137 14.312 1.00 23.28 428 GLY A O 1
ATOM 3259 N N . THR A 1 429 ? 4.762 8.908 14.404 1.00 24.00 429 THR A N 1
ATOM 3260 C CA . THR A 1 429 ? 3.611 8.565 13.566 1.00 24.00 429 THR A CA 1
ATOM 3261 C C . THR A 1 429 ? 2.306 8.883 14.307 1.00 24.00 429 THR A C 1
ATOM 3263 O O . THR A 1 429 ? 1.770 8.072 15.055 1.00 24.00 429 THR A O 1
ATOM 3266 N N . ALA A 1 430 ? 1.753 10.080 14.101 1.00 23.25 430 ALA A N 1
ATOM 3267 C CA . ALA A 1 430 ? 0.347 10.344 14.394 1.00 23.25 430 ALA A CA 1
ATOM 3268 C C . ALA A 1 430 ? -0.494 9.808 13.226 1.00 23.25 430 ALA A C 1
ATOM 3270 O O . ALA A 1 430 ? -0.813 10.526 12.279 1.00 23.25 430 ALA A O 1
ATOM 3271 N N . VAL A 1 431 ? -0.810 8.514 13.275 1.00 31.62 431 VAL A N 1
ATOM 3272 C CA . VAL A 1 431 ? -1.746 7.875 12.349 1.00 31.62 431 VAL A CA 1
ATOM 3273 C C . VAL A 1 431 ? -3.155 8.370 12.674 1.00 31.62 431 VAL A C 1
ATOM 3275 O O . VAL A 1 431 ? -3.745 8.000 13.688 1.00 31.62 431 VAL A O 1
ATOM 3278 N N . VAL A 1 432 ? -3.724 9.209 11.809 1.00 33.19 432 VAL A N 1
ATOM 3279 C CA . VAL A 1 432 ? -5.158 9.518 11.844 1.00 33.19 432 VAL A CA 1
ATOM 3280 C C . VAL A 1 432 ? -5.874 8.410 11.069 1.00 33.19 432 VAL A C 1
ATOM 3282 O O . VAL A 1 432 ? -6.114 8.526 9.870 1.00 33.19 432 VAL A O 1
ATOM 3285 N N . ALA A 1 433 ? -6.172 7.301 11.751 1.00 36.75 433 ALA A N 1
ATOM 3286 C CA . ALA A 1 433 ? -7.004 6.220 11.227 1.00 36.75 433 ALA A CA 1
ATOM 3287 C C . ALA A 1 433 ? -8.453 6.721 11.096 1.00 36.75 433 ALA A C 1
ATOM 3289 O O . ALA A 1 433 ? -9.266 6.625 12.015 1.00 36.75 433 ALA A O 1
ATOM 3290 N N . GLY A 1 434 ? -8.750 7.351 9.964 1.00 32.12 434 GLY A N 1
ATOM 3291 C CA . GLY A 1 434 ? -10.081 7.820 9.621 1.00 32.12 434 GLY A CA 1
ATOM 3292 C C . GLY A 1 434 ? -10.898 6.738 8.950 1.00 32.12 434 GLY A C 1
ATOM 3293 O O . GLY A 1 434 ? -10.705 6.476 7.771 1.00 32.12 434 GLY A O 1
ATOM 3294 N N . GLY A 1 435 ? -11.840 6.140 9.670 1.00 32.03 435 GLY A N 1
ATOM 3295 C CA . GLY A 1 435 ? -12.807 5.209 9.100 1.00 32.03 435 GLY A CA 1
ATOM 3296 C C . GLY A 1 435 ? -14.170 5.394 9.741 1.00 32.03 435 GLY A C 1
ATOM 3297 O O . GLY A 1 435 ? -14.287 5.266 10.958 1.00 32.03 435 GLY A O 1
ATOM 3298 N N . VAL A 1 436 ? -15.188 5.696 8.929 1.00 27.95 436 VAL A N 1
ATOM 3299 C CA . VAL A 1 436 ? -16.599 5.702 9.331 1.00 27.95 436 VAL A CA 1
ATOM 3300 C C . VAL A 1 436 ? -17.314 4.531 8.660 1.00 27.95 436 VAL A C 1
ATOM 3302 O O . VAL A 1 436 ? -17.225 4.351 7.452 1.00 27.95 436 VAL A O 1
ATOM 3305 N N . ALA A 1 437 ? -17.986 3.756 9.513 1.00 30.33 437 ALA A N 1
ATOM 3306 C CA . ALA A 1 437 ? -19.122 2.852 9.325 1.00 30.33 437 ALA A CA 1
ATOM 3307 C C . ALA A 1 437 ? -19.205 1.979 8.067 1.00 30.33 437 ALA A C 1
ATOM 3309 O O . ALA A 1 437 ? -19.585 2.440 7.003 1.00 30.33 437 ALA A O 1
ATOM 3310 N N . GLY A 1 438 ? -19.027 0.670 8.262 1.00 26.52 438 GLY A N 1
ATOM 3311 C CA . GLY A 1 438 ? -19.633 -0.364 7.429 1.00 26.52 438 GLY A CA 1
ATOM 3312 C C . GLY A 1 438 ? -19.304 -1.758 7.928 1.00 26.52 438 GLY A C 1
ATOM 3313 O O . GLY A 1 438 ? -18.320 -2.357 7.520 1.00 26.52 438 GLY A O 1
ATOM 3314 N N . ALA A 1 439 ? -20.175 -2.218 8.824 1.00 30.45 439 ALA A N 1
ATOM 3315 C CA . ALA A 1 439 ? -20.347 -3.576 9.315 1.00 30.45 439 ALA A CA 1
ATOM 3316 C C . ALA A 1 439 ? -19.064 -4.340 9.714 1.00 30.45 439 ALA A C 1
ATOM 3318 O O . ALA A 1 439 ? -18.515 -5.133 8.964 1.00 30.45 439 ALA A O 1
ATOM 3319 N N . THR A 1 440 ? -18.727 -4.184 10.998 1.00 31.95 440 THR A N 1
ATOM 3320 C CA . THR A 1 440 ? -18.466 -5.278 11.958 1.00 31.95 440 THR A CA 1
ATOM 3321 C C . THR A 1 440 ? -17.082 -5.506 12.540 1.00 31.95 440 THR A C 1
ATOM 3323 O O . THR A 1 440 ? -17.047 -6.173 13.565 1.00 31.95 440 THR A O 1
ATOM 3326 N N . ALA A 1 441 ? -15.998 -4.850 12.104 1.00 31.94 441 ALA A N 1
ATOM 3327 C CA . ALA A 1 441 ? -14.820 -4.778 12.995 1.00 31.94 441 ALA A CA 1
ATOM 3328 C C . ALA A 1 441 ? -13.802 -3.622 12.791 1.00 31.94 441 ALA A C 1
ATOM 3330 O O . ALA A 1 441 ? -12.816 -3.529 13.518 1.00 31.94 441 ALA A O 1
ATOM 3331 N N . GLY A 1 442 ? -14.099 -2.606 11.968 1.00 35.38 442 GLY A N 1
ATOM 3332 C CA . GLY A 1 442 ? -13.316 -1.348 11.905 1.00 35.38 442 GLY A CA 1
ATOM 3333 C C . GLY A 1 442 ? -13.516 -0.368 13.082 1.00 35.38 442 GLY A C 1
ATOM 3334 O O . GLY A 1 442 ? -13.219 0.814 12.969 1.00 35.38 442 GLY A O 1
ATOM 3335 N N . PHE A 1 443 ? -14.073 -0.827 14.197 1.00 39.97 443 PHE A N 1
ATOM 3336 C CA . PHE A 1 443 ? -14.957 -0.018 15.037 1.00 39.97 443 PHE A CA 1
ATOM 3337 C C . PHE A 1 443 ? -14.264 0.568 16.296 1.00 39.97 443 PHE A C 1
ATOM 3339 O O . PHE A 1 443 ? -14.635 1.636 16.783 1.00 39.97 443 PHE A O 1
ATOM 3346 N N . VAL A 1 444 ? -13.148 -0.014 16.754 1.00 37.88 444 VAL A N 1
ATOM 3347 C CA . VAL A 1 444 ? -12.421 0.461 17.956 1.00 37.88 444 VAL A CA 1
ATOM 3348 C C . VAL A 1 444 ? -11.784 1.853 17.772 1.00 37.88 444 VAL A C 1
ATOM 3350 O O . VAL A 1 444 ? -11.657 2.602 18.738 1.00 37.88 444 VAL A O 1
ATOM 3353 N N . ALA A 1 445 ? -11.444 2.250 16.540 1.00 37.78 445 ALA A N 1
ATOM 3354 C CA . ALA A 1 445 ? -10.914 3.588 16.251 1.00 37.78 445 ALA A CA 1
ATOM 3355 C C . ALA A 1 445 ? -12.019 4.658 16.094 1.00 37.78 445 ALA A C 1
ATOM 3357 O O . ALA A 1 445 ? -11.796 5.833 16.384 1.00 37.78 445 ALA A O 1
ATOM 3358 N N . THR A 1 446 ? -13.227 4.264 15.679 1.00 37.19 446 THR A N 1
ATOM 3359 C CA . THR A 1 446 ? -14.319 5.186 15.309 1.00 37.19 446 THR A CA 1
ATOM 3360 C C . THR A 1 446 ? -15.148 5.672 16.499 1.00 37.19 446 THR A C 1
ATOM 3362 O O . THR A 1 446 ? -15.793 6.717 16.426 1.00 37.19 446 THR A O 1
ATOM 3365 N N . ALA A 1 447 ? -15.099 4.950 17.619 1.00 35.12 447 ALA A N 1
ATOM 3366 C CA . ALA A 1 447 ? -15.720 5.333 18.886 1.00 35.12 447 ALA A CA 1
ATOM 3367 C C . ALA A 1 447 ? -15.362 6.769 19.352 1.00 35.12 447 ALA A C 1
ATOM 3369 O O . ALA A 1 447 ? -16.153 7.504 19.941 1.00 35.12 447 ALA A O 1
ATOM 3370 N N . LEU A 1 448 ? -14.152 7.228 19.041 1.00 40.09 448 LEU A N 1
ATOM 3371 C CA . LEU A 1 448 ? -13.614 8.505 19.517 1.00 40.09 448 LEU A CA 1
ATOM 3372 C C . LEU A 1 448 ? -14.125 9.740 18.745 1.00 40.09 448 LEU A C 1
ATOM 3374 O O . LEU A 1 448 ? -13.640 10.847 18.977 1.00 40.09 448 LEU A O 1
ATOM 3378 N N . ALA A 1 449 ? -15.064 9.579 17.807 1.00 37.97 449 ALA A N 1
ATOM 3379 C CA . ALA A 1 449 ? -15.149 10.467 16.655 1.00 37.97 449 ALA A CA 1
ATOM 3380 C C . ALA A 1 449 ? -16.568 10.824 16.172 1.00 37.97 449 ALA A C 1
ATOM 3382 O O . ALA A 1 449 ? -16.741 11.060 14.985 1.00 37.97 449 ALA A O 1
ATOM 3383 N N . THR A 1 450 ? -17.593 10.980 17.013 1.00 38.53 450 THR A N 1
ATOM 3384 C CA . THR A 1 450 ? -18.903 11.487 16.523 1.00 38.53 450 THR A CA 1
ATOM 3385 C C . THR A 1 450 ? -18.802 12.877 15.865 1.00 38.53 450 THR A C 1
ATOM 3387 O O . THR A 1 450 ? -19.416 13.112 14.826 1.00 38.53 450 THR A O 1
ATOM 3390 N N . ASN A 1 451 ? -17.918 13.758 16.355 1.00 41.78 451 ASN A N 1
ATOM 3391 C CA . ASN A 1 451 ? -17.536 14.997 15.650 1.00 41.78 451 ASN A CA 1
ATOM 3392 C C . ASN A 1 451 ? -16.528 14.775 14.509 1.00 41.78 451 ASN A C 1
ATOM 3394 O O . ASN A 1 451 ? -16.496 15.549 13.553 1.00 41.78 451 ASN A O 1
ATOM 3398 N N . ALA A 1 452 ? -15.709 13.724 14.582 1.00 39.94 452 ALA A N 1
ATOM 3399 C CA . ALA A 1 452 ? -14.768 13.411 13.517 1.00 39.94 452 ALA A CA 1
ATOM 3400 C C . ALA A 1 452 ? -15.455 12.747 12.318 1.00 39.94 452 ALA A C 1
ATOM 3402 O O . ALA A 1 452 ? -14.955 12.912 11.226 1.00 39.94 452 ALA A O 1
ATOM 3403 N N . ILE A 1 453 ? -16.620 12.103 12.450 1.00 41.25 453 ILE A N 1
ATOM 3404 C CA . ILE A 1 453 ? -17.382 11.547 11.320 1.00 41.25 453 ILE A CA 1
ATOM 3405 C C . ILE A 1 453 ? -17.772 12.654 10.333 1.00 41.25 453 ILE A C 1
ATOM 3407 O O . ILE A 1 453 ? -17.494 12.535 9.142 1.00 41.25 453 ILE A O 1
ATOM 3411 N N . HIS A 1 454 ? -18.329 13.768 10.823 1.00 44.47 454 HIS A N 1
ATOM 3412 C CA . HIS A 1 454 ? -18.626 14.930 9.979 1.00 44.47 454 HIS A CA 1
ATOM 3413 C C . HIS A 1 454 ? -17.358 15.567 9.401 1.00 44.47 454 HIS A C 1
ATOM 3415 O O . HIS A 1 454 ? -17.349 15.948 8.233 1.00 44.47 454 HIS A O 1
ATOM 3421 N N . HIS A 1 455 ? -16.278 15.641 10.183 1.00 51.41 455 HIS A N 1
ATOM 3422 C CA . HIS A 1 455 ? -15.011 16.202 9.715 1.00 51.41 455 HIS A CA 1
ATOM 3423 C C . HIS A 1 455 ? -14.282 15.282 8.721 1.00 51.41 455 HIS A C 1
ATOM 3425 O O . HIS A 1 455 ? -13.628 15.757 7.802 1.00 51.41 455 HIS A O 1
ATOM 3431 N N . PHE A 1 456 ? -14.445 13.966 8.839 1.00 55.16 456 PHE A N 1
ATOM 3432 C CA . PHE A 1 456 ? -13.954 12.975 7.889 1.00 55.16 456 PHE A CA 1
ATOM 3433 C C . PHE A 1 456 ? -14.742 13.054 6.600 1.00 55.16 456 PHE A C 1
ATOM 3435 O O . PHE A 1 456 ? -14.141 13.089 5.535 1.00 55.16 456 PHE A O 1
ATOM 3442 N N . GLN A 1 457 ? -16.068 13.154 6.678 1.00 56.12 457 GLN A N 1
ATOM 3443 C CA . GLN A 1 457 ? -16.906 13.380 5.506 1.00 56.12 457 GLN A CA 1
ATOM 3444 C C . GLN A 1 457 ? -16.514 14.686 4.797 1.00 56.12 457 GLN A C 1
ATOM 3446 O O . GLN A 1 457 ? -16.366 14.703 3.577 1.00 56.12 457 GLN A O 1
ATOM 3451 N N . GLU A 1 458 ? -16.226 15.748 5.552 1.00 59.62 458 GLU A N 1
ATOM 3452 C CA . GLU A 1 458 ? -15.658 16.986 5.016 1.00 59.62 458 GLU A CA 1
ATOM 3453 C C . GLU A 1 458 ? -14.295 16.738 4.345 1.00 59.62 458 GLU A C 1
ATOM 3455 O O . GLU A 1 458 ? -14.156 17.059 3.168 1.00 59.62 458 GLU A O 1
ATOM 3460 N N . LEU A 1 459 ? -13.348 16.051 5.000 1.00 59.69 459 LEU A N 1
ATOM 3461 C CA . LEU A 1 459 ? -12.047 15.660 4.428 1.00 59.69 459 LEU A CA 1
ATOM 3462 C C . LEU A 1 459 ? -12.184 14.839 3.131 1.00 59.69 459 LEU A C 1
ATOM 3464 O O . LEU A 1 459 ? -11.447 15.084 2.174 1.00 59.69 459 LEU A O 1
ATOM 3468 N N . PHE A 1 460 ? -13.148 13.915 3.056 1.00 63.31 460 PHE A N 1
ATOM 3469 C CA . PHE A 1 460 ? -13.442 13.129 1.852 1.00 63.31 460 PHE A CA 1
ATOM 3470 C C . PHE A 1 460 ? -13.979 13.990 0.703 1.00 63.31 460 PHE A C 1
ATOM 3472 O O . PHE A 1 460 ? -13.741 13.662 -0.461 1.00 63.31 460 PHE A O 1
ATOM 3479 N N . THR A 1 461 ? -14.681 15.086 1.007 1.00 62.31 461 THR A N 1
ATOM 3480 C CA . THR A 1 461 ? -15.221 16.017 -0.001 1.00 62.31 461 THR A CA 1
ATOM 3481 C C . THR A 1 461 ? -14.253 17.150 -0.373 1.00 62.31 461 THR A C 1
ATOM 3483 O O . THR A 1 461 ? -14.249 17.616 -1.516 1.00 62.31 461 THR A O 1
ATOM 3486 N N . THR A 1 462 ? -13.368 17.565 0.536 1.00 64.00 462 THR A N 1
ATOM 3487 C CA . THR A 1 462 ? -12.396 18.657 0.345 1.00 64.00 462 THR A CA 1
ATOM 3488 C C . THR A 1 462 ? -10.974 18.137 0.129 1.00 64.00 462 THR A C 1
ATOM 3490 O O . THR A 1 462 ? -10.020 18.629 0.736 1.00 64.00 462 THR A O 1
ATOM 3493 N N . ARG A 1 463 ? -10.825 17.124 -0.728 1.00 72.62 463 ARG A N 1
ATOM 3494 C CA . ARG A 1 463 ? -9.531 16.500 -1.032 1.00 72.62 463 ARG A CA 1
ATOM 3495 C C . ARG A 1 463 ? -8.628 17.498 -1.735 1.00 72.62 463 ARG A C 1
ATOM 3497 O O . ARG A 1 463 ? -8.933 17.938 -2.837 1.00 72.62 463 ARG A O 1
ATOM 3504 N N . ASN A 1 464 ? -7.503 17.839 -1.129 1.00 81.12 464 ASN A N 1
ATOM 3505 C CA . ASN A 1 464 ? -6.492 18.701 -1.741 1.00 81.12 464 ASN A CA 1
ATOM 3506 C C . ASN A 1 464 ? -5.344 17.912 -2.391 1.00 81.12 464 ASN A C 1
ATOM 3508 O O . ASN A 1 464 ? -4.525 18.516 -3.076 1.00 81.12 464 ASN A O 1
ATOM 3512 N N . MET A 1 465 ? -5.289 16.594 -2.188 1.00 87.81 465 MET A N 1
ATOM 3513 C CA . MET A 1 465 ? -4.242 15.705 -2.698 1.00 87.81 465 MET A CA 1
ATOM 3514 C C . MET A 1 465 ? -4.831 14.402 -3.246 1.00 87.81 465 MET A C 1
ATOM 3516 O O . MET A 1 465 ? -5.978 14.045 -2.956 1.00 87.81 465 MET A O 1
ATOM 3520 N N . ASN A 1 466 ? -4.051 13.706 -4.070 1.00 92.38 466 ASN A N 1
ATOM 3521 C CA . ASN A 1 466 ? -4.433 12.394 -4.576 1.00 92.38 466 ASN A CA 1
ATOM 3522 C C . ASN A 1 466 ? -4.481 11.395 -3.409 1.00 92.38 466 ASN A C 1
ATOM 3524 O O . ASN A 1 466 ? -3.603 11.394 -2.553 1.00 92.38 466 ASN A O 1
ATOM 3528 N N . THR A 1 467 ? -5.518 10.565 -3.346 1.00 92.19 467 THR A N 1
ATOM 3529 C CA . THR A 1 467 ? -5.753 9.661 -2.211 1.00 92.19 467 THR A CA 1
ATOM 3530 C C . THR A 1 467 ? -6.089 8.255 -2.694 1.00 92.19 467 THR A C 1
ATOM 3532 O O . THR A 1 467 ? -6.911 8.096 -3.597 1.00 92.19 467 THR A O 1
ATOM 3535 N N . VAL A 1 468 ? -5.490 7.234 -2.082 1.00 94.25 468 VAL A N 1
ATOM 3536 C CA . VAL A 1 468 ? -5.879 5.829 -2.244 1.00 94.25 468 VAL A CA 1
ATOM 3537 C C . VAL A 1 468 ? -6.701 5.400 -1.035 1.00 94.25 468 VAL A C 1
ATOM 3539 O O . VAL A 1 468 ? -6.246 5.501 0.102 1.00 94.25 468 VAL A O 1
ATOM 3542 N N . TYR A 1 469 ? -7.910 4.909 -1.276 1.00 92.44 469 TYR A N 1
ATOM 3543 C CA . TYR A 1 469 ? -8.825 4.426 -0.248 1.00 92.44 469 TYR A CA 1
ATOM 3544 C C . TYR A 1 469 ? -8.836 2.906 -0.205 1.00 92.44 469 TYR A C 1
ATOM 3546 O O . TYR A 1 469 ? -8.959 2.272 -1.252 1.00 92.44 469 TYR A O 1
ATOM 3554 N N . PHE A 1 470 ? -8.813 2.347 1.001 1.00 94.00 470 PHE A N 1
ATOM 3555 C CA . PHE A 1 470 ? -9.162 0.957 1.280 1.00 94.00 470 PHE A CA 1
ATOM 3556 C C . PHE A 1 470 ? -10.422 0.922 2.155 1.00 94.00 470 PHE A C 1
ATOM 3558 O O . PHE A 1 470 ? -10.439 1.447 3.274 1.00 94.00 470 PHE A O 1
ATOM 3565 N N . THR A 1 471 ? -11.502 0.354 1.622 1.00 90.81 471 THR A N 1
ATOM 3566 C CA . THR A 1 471 ? -12.836 0.339 2.244 1.00 90.81 471 THR A CA 1
ATOM 3567 C C . THR A 1 471 ? -13.576 -0.955 1.908 1.00 90.81 471 THR A C 1
ATOM 3569 O O . THR A 1 471 ? -13.162 -1.673 0.996 1.00 90.81 471 THR A O 1
ATOM 3572 N N . THR A 1 472 ? -14.663 -1.285 2.609 1.00 90.38 472 THR A N 1
ATOM 3573 C CA . THR A 1 472 ? -15.524 -2.392 2.164 1.00 90.38 472 THR A CA 1
ATOM 3574 C C . THR A 1 472 ? -16.356 -1.956 0.958 1.00 90.38 472 THR A C 1
ATOM 3576 O O . THR A 1 472 ? -16.722 -0.788 0.804 1.00 90.38 472 THR A O 1
ATOM 3579 N N . LEU A 1 473 ? -16.703 -2.894 0.079 1.00 89.56 473 LEU A N 1
ATOM 3580 C CA . LEU A 1 473 ? -17.559 -2.596 -1.070 1.00 89.56 473 LEU A CA 1
ATOM 3581 C C . LEU A 1 473 ? -18.940 -2.088 -0.621 1.00 89.56 473 LEU A C 1
ATOM 3583 O O . LEU A 1 473 ? -19.521 -1.214 -1.262 1.00 89.56 473 LEU A O 1
ATOM 3587 N N . LYS A 1 474 ? -19.438 -2.589 0.517 1.00 85.81 474 LYS A N 1
ATOM 3588 C CA . LYS A 1 474 ? -20.697 -2.152 1.127 1.00 85.81 474 LYS A CA 1
ATOM 3589 C C . LYS A 1 474 ? -20.645 -0.684 1.562 1.00 85.81 474 LYS A C 1
ATOM 3591 O O . LYS A 1 474 ? -21.579 0.048 1.247 1.00 85.81 474 LYS A O 1
ATOM 3596 N N . GLN A 1 475 ? -19.564 -0.246 2.216 1.00 80.19 475 GLN A N 1
ATOM 3597 C CA . GLN A 1 475 ? -19.345 1.168 2.574 1.00 80.19 475 GLN A CA 1
ATOM 3598 C C . GLN A 1 475 ? -19.396 2.063 1.344 1.00 80.19 475 GLN A C 1
ATOM 3600 O O . GLN A 1 475 ? -20.149 3.035 1.289 1.00 80.19 475 GLN A O 1
ATOM 3605 N N . LEU A 1 476 ? -18.653 1.667 0.308 1.00 82.75 476 LEU A N 1
ATOM 3606 C CA . LEU A 1 476 ? -18.582 2.416 -0.938 1.00 82.75 476 LEU A CA 1
ATOM 3607 C C . LEU A 1 476 ? -19.961 2.585 -1.604 1.00 82.75 476 LEU A C 1
ATOM 3609 O O . LEU A 1 476 ? -20.233 3.633 -2.186 1.00 82.75 476 LEU A O 1
ATOM 3613 N N . GLN A 1 477 ? -20.827 1.570 -1.518 1.00 82.19 477 GLN A N 1
ATOM 3614 C CA . GLN A 1 477 ? -22.169 1.575 -2.112 1.00 82.19 477 GLN A CA 1
ATOM 3615 C C . GLN A 1 477 ? -23.216 2.320 -1.272 1.00 82.19 477 GLN A C 1
ATOM 3617 O O . GLN A 1 477 ? -24.127 2.925 -1.838 1.00 82.19 477 GLN A O 1
ATOM 3622 N N . GLN A 1 478 ? -23.133 2.247 0.059 1.00 73.88 478 GLN A N 1
ATOM 3623 C CA . GLN A 1 478 ? -24.164 2.773 0.960 1.00 73.88 478 GLN A CA 1
ATOM 3624 C C . GLN A 1 478 ? -24.032 4.279 1.219 1.00 73.88 478 GLN A C 1
ATOM 3626 O O . GLN A 1 478 ? -25.052 4.953 1.354 1.00 73.88 478 GLN A O 1
ATOM 3631 N N . ASP A 1 479 ? -22.815 4.826 1.209 1.00 60.50 479 ASP A N 1
ATOM 3632 C CA . ASP A 1 479 ? -22.570 6.207 1.649 1.00 60.50 479 ASP A CA 1
ATOM 3633 C C . ASP A 1 479 ? -22.763 7.281 0.566 1.00 60.50 479 ASP A C 1
ATOM 3635 O O . ASP A 1 479 ? -22.464 8.453 0.793 1.00 60.50 479 ASP A O 1
ATOM 3639 N N . GLY A 1 480 ? -23.258 6.918 -0.623 1.00 55.78 480 GLY A N 1
ATOM 3640 C CA . GLY A 1 480 ? -23.673 7.862 -1.670 1.00 55.78 480 GLY A CA 1
ATOM 3641 C C . GLY A 1 480 ? -22.627 8.900 -2.121 1.00 55.78 480 GLY A C 1
ATOM 3642 O O . GLY A 1 480 ? -23.001 9.848 -2.811 1.00 55.78 480 GLY A O 1
ATOM 3643 N N . GLY A 1 481 ? -21.347 8.783 -1.736 1.00 53.84 481 GLY A N 1
ATOM 3644 C CA . GLY A 1 481 ? -20.463 9.952 -1.792 1.00 53.84 481 GLY A CA 1
ATOM 3645 C C . GLY A 1 481 ? -18.956 9.776 -1.607 1.00 53.84 481 GLY A C 1
ATOM 3646 O O . GLY A 1 481 ? -18.248 10.728 -1.925 1.00 53.84 481 GLY A O 1
ATOM 3647 N N . LEU A 1 482 ? -18.410 8.626 -1.178 1.00 56.19 482 LEU A N 1
ATOM 3648 C CA . LEU A 1 482 ? -16.937 8.479 -1.192 1.00 56.19 482 LEU A CA 1
ATOM 3649 C C . LEU A 1 482 ? -16.427 8.515 -2.640 1.00 56.19 482 LEU A C 1
ATOM 3651 O O . LEU A 1 482 ? -15.503 9.257 -2.990 1.00 56.19 482 LEU A O 1
ATOM 3655 N N . CYS A 1 483 ? -17.149 7.755 -3.467 1.00 60.56 483 CYS A N 1
ATOM 3656 C CA . CYS A 1 483 ? -17.150 7.792 -4.911 1.00 60.56 483 CYS A CA 1
ATOM 3657 C C . CYS A 1 483 ? -18.585 7.697 -5.399 1.00 60.56 483 CYS A C 1
ATOM 3659 O O . CYS A 1 483 ? -19.199 6.640 -5.277 1.00 60.56 483 CYS A O 1
ATOM 3661 N N . SER A 1 484 ? -19.106 8.744 -6.048 1.00 55.50 484 SER A N 1
ATOM 3662 C CA . SER A 1 484 ? -20.013 8.433 -7.151 1.00 55.50 484 SER A CA 1
ATOM 3663 C C . SER A 1 484 ? -19.112 7.734 -8.154 1.00 55.50 484 SER A C 1
ATOM 3665 O O . SER A 1 484 ? -18.277 8.396 -8.772 1.00 55.50 484 SER A O 1
ATOM 3667 N N . ILE A 1 485 ? -19.158 6.400 -8.194 1.00 47.97 485 ILE A N 1
ATOM 3668 C CA . ILE A 1 485 ? -18.466 5.623 -9.219 1.00 47.97 485 ILE A CA 1
ATOM 3669 C C . ILE A 1 485 ? -18.754 6.364 -10.517 1.00 47.97 485 ILE A C 1
ATOM 3671 O O . ILE A 1 485 ? -19.923 6.564 -10.845 1.00 47.97 485 ILE A O 1
ATOM 3675 N N . ILE A 1 486 ? -17.712 6.876 -11.183 1.00 43.59 486 ILE A N 1
ATOM 3676 C CA . ILE A 1 486 ? -17.866 7.350 -12.553 1.00 43.59 486 ILE A CA 1
ATOM 3677 C C . ILE A 1 486 ? -18.374 6.107 -13.269 1.00 43.59 486 ILE A C 1
ATOM 3679 O O . ILE A 1 486 ? -17.587 5.182 -13.478 1.00 43.59 486 ILE A O 1
ATOM 3683 N N . GLU A 1 487 ? -19.69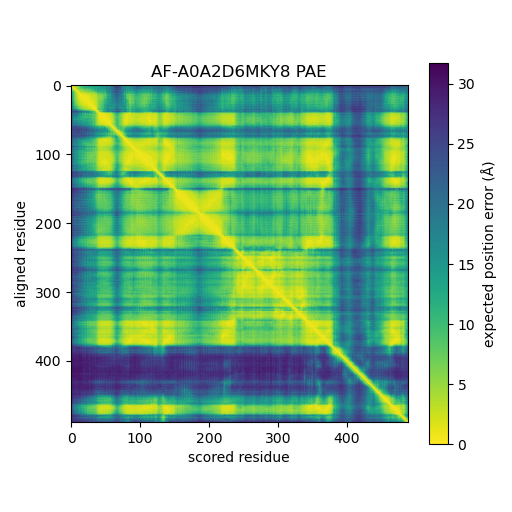0 6.017 -13.498 1.00 40.00 487 GLU A N 1
ATOM 3684 C CA . GLU A 1 487 ? -20.274 4.947 -14.290 1.00 40.00 487 GLU A CA 1
ATOM 3685 C C . GLU A 1 487 ? -19.474 4.981 -15.581 1.00 40.00 487 GLU A C 1
ATOM 3687 O O . GLU A 1 487 ? -19.462 5.991 -16.288 1.00 40.00 487 GLU A O 1
ATOM 3692 N N . SER A 1 488 ? -18.641 3.958 -15.772 1.00 35.09 488 SER A N 1
ATOM 3693 C CA . SER A 1 488 ? -17.703 3.920 -16.878 1.00 35.09 488 SER A CA 1
ATOM 3694 C C . SER A 1 488 ? -18.529 4.035 -18.152 1.00 35.09 488 SER A C 1
ATOM 3696 O O . SER A 1 488 ? -19.319 3.132 -18.433 1.00 35.09 488 SER A O 1
ATOM 3698 N N . VAL A 1 489 ? -18.386 5.162 -18.849 1.00 31.09 489 VAL A N 1
ATOM 3699 C CA . VAL A 1 489 ? -19.028 5.426 -20.143 1.00 31.09 489 VAL A CA 1
ATOM 3700 C C . VAL A 1 489 ? -18.626 4.366 -21.159 1.00 31.09 489 VAL A C 1
ATOM 3702 O O . VAL A 1 489 ? -17.418 4.023 -21.200 1.00 31.09 489 VAL A O 1
#

pLDDT: mean 75.85, std 22.12, range [22.42, 97.25]

Radius of gyration: 28.37 Å; Cα contacts (8 Å, |Δi|>4): 696; chains: 1; bounding box: 62×60×117 Å

Solvent-accessible surface area (backbone atoms only — not comparable to full-atom values): 27826 Å² total; per-residue (Å²): 136,86,85,76,80,64,72,74,61,59,57,58,55,52,53,54,51,52,50,52,54,52,52,50,50,51,51,51,63,58,48,48,57,66,57,55,76,71,47,54,67,68,55,57,37,50,48,14,25,49,28,48,54,50,34,56,52,59,64,69,72,65,67,68,94,73,70,96,69,90,66,82,79,72,62,82,56,62,70,71,62,66,67,66,44,80,46,64,36,58,88,52,60,71,42,46,72,66,55,47,53,48,58,54,47,52,51,52,46,48,45,38,50,29,63,46,26,38,65,51,74,49,85,61,76,55,61,57,97,76,58,80,39,47,28,45,58,41,32,37,38,37,28,48,60,27,77,74,35,64,34,68,71,45,75,63,54,37,52,52,51,52,54,52,36,54,53,46,28,55,42,50,54,51,41,52,56,42,55,59,47,47,78,71,49,70,69,72,62,32,58,52,41,52,51,51,42,50,52,42,52,52,52,41,51,53,52,50,50,52,47,47,60,57,52,73,68,45,41,54,48,42,42,67,58,51,50,48,44,29,58,70,37,75,68,46,62,52,51,84,28,61,55,39,41,97,64,23,7,37,57,34,84,40,89,49,66,67,46,44,65,70,64,56,68,58,86,60,87,81,66,55,71,86,53,53,45,75,39,64,79,31,64,54,16,48,75,73,76,22,50,12,21,36,33,49,91,28,33,26,46,15,34,60,27,45,66,42,70,76,75,54,74,76,47,62,78,48,27,47,80,46,89,53,80,83,35,32,46,64,91,82,34,38,22,32,33,45,60,88,39,43,22,17,42,40,45,34,42,32,57,42,78,18,60,31,38,72,44,54,31,41,36,50,45,34,68,40,48,31,32,33,29,42,30,40,32,35,93,74,27,65,65,55,57,50,50,57,63,55,55,76,76,48,81,94,76,89,86,87,85,89,84,77,81,88,78,92,76,84,92,80,88,79,90,85,82,89,77,98,70,97,75,82,82,84,84,75,88,78,76,80,70,60,28,75,79,68,88,76,64,39,52,85,65,39,41,84,23,81,72,46,49,60,51,47,53,46,49,69,64,46,22,82,45,30,33,40,38,39,36,41,42,64,34,51,67,70,63,76,50,83,34,46,63,64,74,81,126

Sequence (489 aa):
MKYCPNKKSAVSGFLVMVLIITAGFVVIFFVMPMILGGANIAAADSMCRGSVALRDKTYTDISPGIGPVDVDIIEFGTPLLCKTSEFTLPEDKNADEETIKKEIAELIVSCWFRYGEGLIENVFKTTGQEATNRCQVCYIVNLRETTEFKRVPTEEDQSEIESKMEVINAINENIIMHKIQQGRCSGEDCQIIEAEIAAFEEEKEKEGTNLRNIVNKLDGIFLSEFTDYLHNTPYKLISESDDCKIEGGFCIKGKSIEDCGKAGVFPDEDIVPSDMIIDEASSVCRKKGHTSCCYTDYGCLNRGGICISDPPEEIEEQYTRYNDDVWGCPTDEYCFVKNENHYTYGGYVQSFGGEGLTMVTTGIYPGETYAISFGSPSDTCGWCNLAKKIGAGIGAASVIAGGAILVATGVVASPFTLGASLGLTVVGTAVVAGGVAGATAGFVATALATNAIHHFQELFTTRNMNTVYFTTLKQLQQDGGLCSIIESV

Nearest PDB structures (foldseek):
  8wt7-assembly1_C  TM=7.950E-01  e=2.630E+00  Escherichia coli
  8wt9-assembly1_D  TM=6.866E-01  e=1.636E+00  Escherichia coli
  6qhd-assembly1_A  TM=7.430E-01  e=2.201E+00  Homo sapiens
  8wt6-assembly1_D  TM=5.766E-01  e=8.028E-01  Escherichia coli
  5oen-assembly1_B  TM=7.763E-01  e=3.755E+00  Mus musculus

Foldseek 3Di:
DDDDPDVVVVVVVVVVVVVVVVVVVVVCVVVVCVCVVPPDLVVLLVQLLVLLVQQLVVVPPPPDPDDPDPPCPQAPGRARSQDEEEEEPDPAQADAPVSRLVVVLVLLLSQCSSNQLQLRQASPPRPPPPQLFFKAFRYKYFYAHHPHQDDDQDPVLQVVLVVLLVVLLVLLVLLVVLVVVLVVDDDPVNVVSVVSNVVSVVVNVVSLVVSVVSQVVARFFALVNSVCQQQVAFDFWLFPFLPLDVLGFHFFQDQALVRVVVVCLFVDPPPDSVQKDWAQPRPSNVVVVGRITIDGPASLRRRPWDWALDDDPVQVVFWDWDPDVSRDDPPNTITIDGPVGTAGSQSSSCPPSHGEGEAEAGIGHHRFMKTKMKGRAGPPQPVVVVVVVVPVPDPDDDDDDDDDDDDDDDDDDDDDDDDDDPDPPPDDPPDPNHHDDDDDRNRSNCSNPPPPVVVVLVCLSRPSGMYIYMGTPRCVVPPCHNDPHPPND

Mean predicted aligned error: 12.85 Å

Secondary structure (DSSP, 8-state):
------HHHHHHHHHHHHHHHHHHHHHHHHHHHHHHTT--HHHHHHHHHHHHHHHHHHHHHT--SS--------S-PPPP----EEEEE-SSTT--HHHHHHHHHHHHHHHHHHTTTT-SS-TTTTS-TT--S-EEEEEEEEEPP-SS---PPPHHHHHHHHHHHHHHHHHHHHHHHHHHHHTT--THHHHHHHHHHHHHHHHHHHHHHHHHHHHTTS-SB-HHHHHHHHHHSEEEE---S---BTTB-EEES-SSHHHHHHHT-S--TT--GGGEEEETT-HHHHHTT-SEEEEES-HHHHTT-EEESS--HHHHHHEEEE--TTT-PSTT-EEEEEGGGEEEHHHHHHHSSS-EEEEE-S-B-TT-EEEEEEEPPPTT-HHHHHHHHHHTSS-S-S----------------------------------------SSSS-TTGGG-HHHHHHHHHHHHS--SEEEEEEEHHHHHHSS-S-------